Protein AF-0000000085106586 (afdb_homodimer)

Secondary structure (DSSP, 8-state):
-PEE--HHHHHHHHHHHHHHHHHHHHHTTPPPPEEEEEEES--HHHHHHHHHHHHHHHHHT-EEEEEEE-TT--HHHHHHHHHHHHH-TT--EEEEPSPPPTTS-HHHHHHHS-TTTBTT--SHHHHHHHHTT-S----HHHHHHHHHHHHTT---TT-EEEEE---TTTHHHHHHHHHS-TTSTT-----EEEEE-TTS-HHHHHHHHHT-SEEEE-S--TT-B-GGGS-TT-EEEE---EEEE-TTT--EEEE-SB-HHHHTTT-SEE--TTTSHHHHHHHHHHHHHHHHHHHHHHHHHH-/-PEE--HHHHHHHHHHHHHHHHHHHHHTTPPPPEEEEEEES--HHHHHHHHHHHHHHHHHT-EEEEEEE-TT--HHHHHHHHHHHHH-TT--EEEEPSPPPTTS-HHHHHHHS-TTTBTT--SHHHHHHHHTT-S----HHHHHHHHHHHHTT---TT-EEEEE---TTTHHHHHHHHHS-TTSTT-----EEEEE-TTS-HHHHHHHHHT-SEEEE-S--TT-B-GGGS-TT-EEEE---EEEE-TTT--EEEE-SB-HHHHTTT-SEE--TTTSHHHHHHHHHHHHHHHHHHHHHHHHHH-

Nearest PDB structures (foldseek):
  6jib-assembly1_A  TM=9.907E-01  e=9.291E-42  Homo sapiens
  9it6-assembly1_B  TM=9.932E-01  e=2.529E-41  Homo sapiens
  6jid-assembly1_A  TM=9.904E-01  e=4.930E-41  Homo sapiens
  6s4f-assembly1_B  TM=9.897E-01  e=2.475E-40  Homo sapiens
  6kg2-assembly1_B  TM=9.827E-01  e=1.981E-40  Homo sapiens

InterPro domains:
  IPR000672 Tetrahydrofolate dehydrogenase/cyclohydrolase [MF_01576] (2-297)
  IPR000672 Tetrahydrofolate dehydrogenase/cyclohydrolase [PR00085] (33-55)
  IPR000672 Tetrahydrofolate dehydrogenase/cyclohydrolase [PR00085] (74-101)
  IPR000672 Tetrahydrofolate dehydrogenase/cyclohydrolase [PR00085] (109-130)
  IPR000672 Tetrahydrofolate dehydrogenase/cyclohydrolase [PR00085] (154-174)
  IPR000672 Tetrahydrofolate dehydrogenase/cyclohydrolase [PR00085] (213-242)
  IPR000672 Tetrahydrofolate dehydrogenase/cyclohydrolase [PR00085] (253-269)
  IPR000672 Tetrahydrofolate dehydrogenase/cyclohydrolase [PR00085] (270-288)
  IPR020630 Tetrahydrofolate dehydrogenase/cyclohydrolase, catalytic domain [PF00763] (5-120)
  IPR020631 Tetrahydrofolate dehydrogenase/cyclohydrolase, NAD(P)-binding domain [PF02882] (139-296)
  IPR020631 Tetrahydrofolate dehydrogenase/cyclohydrolase, NAD(P)-binding domain [cd01080] (115-294)
  IPR020867 Tetrahydrofolate dehydrogenase/cyclohydrolase, conserved site [PS00766] (75-100)
  IPR020867 Tetrahydrofolate dehydrogenase/cyclohydrolase, conserved site [PS00767] (274-282)
  IPR036291 NAD(P)-binding domain superfamily [SSF51735] (122-294)
  IPR046346 Aminoacid dehydrogenase-like, N-terminal domain superfamily [SSF53223] (1-121)

Radius of gyration: 24.98 Å; Cα contacts (8 Å, |Δi|>4): 1344; chains: 2; bounding box: 57×81×58 Å

Solvent-accessible surface area (backbone atoms only — not comparable to full-atom values): 29530 Å² total; per-residue (Å²): 107,30,46,71,43,57,18,45,61,55,20,50,54,50,36,52,52,48,23,53,50,47,52,52,38,44,74,72,66,46,76,79,40,21,39,40,36,36,36,50,35,83,57,66,70,52,50,52,54,51,50,54,45,50,52,50,26,57,69,32,62,35,46,68,50,76,48,79,39,58,62,80,60,47,54,68,58,52,51,50,51,40,50,53,48,61,68,34,86,71,50,26,21,45,39,74,51,70,75,55,49,87,90,35,60,60,66,63,55,38,53,57,38,44,69,68,23,23,21,52,16,64,14,37,50,23,42,10,20,49,66,61,40,34,81,49,40,55,23,15,51,33,50,20,51,52,49,51,38,58,74,70,64,58,86,35,73,31,31,36,30,30,34,38,22,66,43,71,66,39,36,43,53,33,47,46,39,37,38,35,58,52,85,47,64,63,48,25,35,30,18,24,33,33,42,34,43,92,57,33,46,67,70,55,50,38,54,55,37,41,65,15,46,29,39,39,37,52,71,59,42,72,44,68,48,42,45,91,25,50,23,75,55,14,34,39,42,33,62,12,72,35,84,42,69,38,81,91,78,68,44,74,42,60,34,22,21,44,32,58,80,56,28,34,61,40,23,38,29,32,35,41,44,74,46,11,45,62,45,18,22,49,34,32,30,52,50,28,29,53,52,26,35,53,48,55,53,54,51,58,69,75,99,108,30,45,71,44,55,18,46,61,54,21,50,53,49,36,52,51,48,23,54,49,48,51,51,38,44,74,74,65,46,76,78,40,21,39,41,36,36,36,49,36,83,55,64,69,54,51,51,54,51,50,53,44,50,52,52,27,57,71,33,64,35,45,68,50,76,48,80,37,57,62,80,61,46,54,67,58,52,51,48,51,39,50,54,48,62,68,34,86,71,49,28,19,46,39,74,51,71,76,54,48,87,89,34,61,60,68,61,54,37,54,56,38,43,71,69,24,22,23,52,13,64,14,38,50,23,41,9,21,47,67,62,40,33,81,50,38,56,23,15,51,33,49,20,51,53,51,52,38,57,74,69,62,58,84,34,74,32,31,37,31,32,34,38,22,67,43,71,66,38,36,42,54,33,48,44,40,37,36,34,60,50,84,46,65,62,48,25,35,30,19,24,31,31,42,34,40,93,59,33,45,70,71,55,50,38,53,54,35,42,64,18,48,28,38,39,37,50,70,59,42,73,45,69,47,42,46,92,25,50,23,75,55,15,35,39,40,34,62,13,72,35,84,41,69,36,82,89,77,67,43,75,43,62,34,21,20,45,31,57,81,56,29,34,62,41,22,38,27,32,36,41,44,74,45,12,44,64,45,18,22,49,34,33,32,52,50,30,30,52,52,25,35,54,49,55,52,53,53,58,70,75,100

Structure (mmCIF, N/CA/C/O backbone):
data_AF-0000000085106586-model_v1
#
loop_
_entity.id
_entity.type
_entity.pdbx_description
1 polymer 'methenyltetrahydrofolate cyclohydrolase'
#
loop_
_atom_site.group_PDB
_atom_site.id
_atom_site.type_symbol
_atom_site.label_atom_id
_atom_site.label_alt_id
_atom_site.label_comp_id
_atom_site.label_asym_id
_atom_site.label_entity_id
_atom_site.label_seq_id
_atom_site.pdbx_PDB_ins_code
_atom_site.Cartn_x
_atom_site.Cartn_y
_atom_site.Cartn_z
_atom_site.occupancy
_atom_site.B_iso_or_equiv
_atom_site.auth_seq_id
_atom_site.auth_comp_id
_atom_site.auth_asym_id
_atom_site.auth_atom_id
_atom_site.pdbx_PDB_model_num
ATOM 1 N N . MET A 1 1 ? -26.188 -22.375 -10.766 1 93.19 1 MET A N 1
ATOM 2 C CA . MET A 1 1 ? -24.859 -22.875 -10.43 1 93.19 1 MET A CA 1
ATOM 3 C C . MET A 1 1 ? -23.766 -21.953 -10.977 1 93.19 1 MET A C 1
ATOM 5 O O . MET A 1 1 ? -23.891 -21.438 -12.086 1 93.19 1 MET A O 1
ATOM 9 N N . ALA A 1 2 ? -22.703 -21.812 -10.211 1 97.44 2 ALA A N 1
ATOM 10 C CA . ALA A 1 2 ? -21.672 -20.859 -10.586 1 97.44 2 ALA A CA 1
ATOM 11 C C . ALA A 1 2 ? -20.891 -21.328 -11.812 1 97.44 2 ALA A C 1
ATOM 13 O O . ALA A 1 2 ? -20.719 -22.547 -12.008 1 97.44 2 ALA A O 1
ATOM 14 N N . GLN A 1 3 ? -20.516 -20.469 -12.656 1 98.62 3 GLN A N 1
ATOM 15 C CA . GLN A 1 3 ? -19.5 -20.781 -13.656 1 98.62 3 GLN A CA 1
ATOM 16 C C . GLN A 1 3 ? -18.141 -20.969 -13.008 1 98.62 3 GLN A C 1
ATOM 18 O O . GLN A 1 3 ? -17.641 -20.078 -12.312 1 98.62 3 GLN A O 1
ATOM 23 N N . ILE A 1 4 ? -17.594 -22.109 -13.242 1 98.75 4 ILE A N 1
ATOM 24 C CA . ILE A 1 4 ? -16.281 -22.391 -12.688 1 98.75 4 ILE A CA 1
ATOM 25 C C . ILE A 1 4 ? -15.203 -21.672 -13.492 1 98.75 4 ILE A C 1
ATOM 27 O O . ILE A 1 4 ? -15.172 -21.766 -14.727 1 98.75 4 ILE A O 1
ATOM 31 N N . ILE A 1 5 ? -14.383 -20.906 -12.859 1 98.81 5 ILE A N 1
ATOM 32 C CA . ILE A 1 5 ? -13.258 -20.234 -13.5 1 98.81 5 ILE A CA 1
ATOM 33 C C . ILE A 1 5 ? -12.078 -21.203 -13.617 1 98.81 5 ILE A C 1
ATOM 35 O O . ILE A 1 5 ? -11.414 -21.5 -12.617 1 98.81 5 ILE A O 1
ATOM 39 N N . ASN A 1 6 ? -11.812 -21.641 -14.766 1 98.69 6 ASN A N 1
ATOM 40 C CA . ASN A 1 6 ? -10.766 -22.625 -15.031 1 98.69 6 ASN A CA 1
ATOM 41 C C . ASN A 1 6 ? -9.391 -21.953 -15.117 1 98.69 6 ASN A C 1
ATOM 43 O O . ASN A 1 6 ? -8.906 -21.672 -16.219 1 98.69 6 ASN A O 1
ATOM 47 N N . GLY A 1 7 ? -8.781 -21.75 -13.938 1 98.69 7 GLY A N 1
ATOM 48 C CA . GLY A 1 7 ? -7.5 -21.062 -13.891 1 98.69 7 GLY A CA 1
ATOM 49 C C . GLY A 1 7 ? -6.41 -21.797 -14.648 1 98.69 7 GLY A C 1
ATOM 50 O O . GLY A 1 7 ? -5.5 -21.172 -15.195 1 98.69 7 GLY A O 1
ATOM 51 N N . LYS A 1 8 ? -6.516 -23.078 -14.719 1 98.38 8 LYS A N 1
ATOM 52 C CA . LYS A 1 8 ? -5.531 -23.891 -15.445 1 98.38 8 LYS A CA 1
ATOM 53 C C . LYS A 1 8 ? -5.559 -23.562 -16.938 1 98.38 8 LYS A C 1
ATOM 55 O O . LYS A 1 8 ? -4.512 -23.344 -17.547 1 98.38 8 LYS A O 1
ATOM 60 N N . ALA A 1 9 ? -6.738 -23.562 -17.5 1 98.69 9 ALA A N 1
ATOM 61 C CA . ALA A 1 9 ? -6.887 -23.281 -18.922 1 98.69 9 ALA A CA 1
ATOM 62 C C . ALA A 1 9 ? -6.445 -21.859 -19.25 1 98.69 9 ALA A C 1
ATOM 64 O O . ALA A 1 9 ? -5.75 -21.625 -20.234 1 98.69 9 ALA A O 1
ATOM 65 N N . ILE A 1 10 ? -6.863 -20.906 -18.422 1 98.81 10 ILE A N 1
ATOM 66 C CA . ILE A 1 10 ? -6.516 -19.5 -18.656 1 98.81 10 ILE A CA 1
ATOM 67 C C . ILE A 1 10 ? -5.004 -19.328 -18.516 1 98.81 10 ILE A C 1
ATOM 69 O O . ILE A 1 10 ? -4.387 -18.625 -19.312 1 98.81 10 ILE A O 1
ATOM 73 N N . ALA A 1 11 ? -4.395 -19.938 -17.531 1 98.81 11 ALA A N 1
ATOM 74 C CA . ALA A 1 11 ? -2.947 -19.891 -17.359 1 98.81 11 ALA A CA 1
ATOM 75 C C . ALA A 1 11 ? -2.221 -20.422 -18.578 1 98.81 11 ALA A C 1
ATOM 77 O O . ALA A 1 11 ? -1.204 -19.859 -19 1 98.81 11 ALA A O 1
ATOM 78 N N . GLN A 1 12 ? -2.715 -21.5 -19.109 1 98.62 12 GLN A N 1
ATOM 79 C CA . GLN A 1 12 ? -2.123 -22.094 -20.312 1 98.62 12 GLN A CA 1
ATOM 80 C C . GLN A 1 12 ? -2.18 -21.109 -21.469 1 98.62 12 GLN A C 1
ATOM 82 O O . GLN A 1 12 ? -1.221 -20.984 -22.234 1 98.62 12 GLN A O 1
ATOM 87 N N . GLU A 1 13 ? -3.311 -20.453 -21.609 1 98.75 13 GLU A N 1
ATOM 88 C CA . GLU A 1 13 ? -3.436 -19.438 -22.641 1 98.75 13 GLU A CA 1
ATOM 89 C C . GLU A 1 13 ? -2.398 -18.328 -22.453 1 98.75 13 GLU A C 1
ATOM 91 O O . GLU A 1 13 ? -1.779 -17.875 -23.422 1 98.75 13 GLU A O 1
ATOM 96 N N . VAL A 1 14 ? -2.234 -17.922 -21.188 1 98.75 14 VAL A N 1
ATOM 97 C CA . VAL A 1 14 ? -1.268 -16.875 -20.891 1 98.75 14 VAL A CA 1
ATOM 98 C C . VAL A 1 14 ? 0.141 -17.344 -21.234 1 98.75 14 VAL A C 1
ATOM 100 O O . VAL A 1 14 ? 0.9 -16.625 -21.891 1 98.75 14 VAL A O 1
ATOM 103 N N . ARG A 1 15 ? 0.49 -18.547 -20.875 1 98.69 15 ARG A N 1
ATOM 104 C CA . ARG A 1 15 ? 1.83 -19.062 -21.141 1 98.69 15 ARG A CA 1
ATOM 105 C C . ARG A 1 15 ? 2.086 -19.188 -22.641 1 98.69 15 ARG A C 1
ATOM 107 O O . ARG A 1 15 ? 3.191 -18.922 -23.109 1 98.69 15 ARG A O 1
ATOM 114 N N . THR A 1 16 ? 1.081 -19.578 -23.359 1 98.75 16 THR A N 1
ATOM 115 C CA . THR A 1 16 ? 1.202 -19.672 -24.812 1 98.75 16 THR A CA 1
ATOM 116 C C . THR A 1 16 ? 1.477 -18.297 -25.422 1 98.75 16 THR A C 1
ATOM 118 O O . THR A 1 16 ? 2.35 -18.156 -26.281 1 98.75 16 THR A O 1
ATOM 121 N N . LYS A 1 17 ? 0.732 -17.359 -24.984 1 98.75 17 LYS A N 1
ATOM 122 C CA . LYS A 1 17 ? 0.939 -16 -25.453 1 98.75 17 LYS A CA 1
ATOM 123 C C . LYS A 1 17 ? 2.34 -15.5 -25.109 1 98.75 17 LYS A C 1
ATOM 125 O O . LYS A 1 17 ? 2.996 -14.859 -25.938 1 98.75 17 LYS A O 1
ATOM 130 N N . LEU A 1 18 ? 2.783 -15.727 -23.922 1 98.75 18 LEU A N 1
ATOM 131 C CA . LEU A 1 18 ? 4.105 -15.305 -23.469 1 98.75 18 LEU A CA 1
ATOM 132 C C . LEU A 1 18 ? 5.199 -15.984 -24.297 1 98.75 18 LEU A C 1
ATOM 134 O O . LEU A 1 18 ? 6.227 -15.367 -24.594 1 98.75 18 LEU A O 1
ATOM 138 N N . ALA A 1 19 ? 4.98 -17.266 -24.641 1 98.75 19 ALA A N 1
ATOM 139 C CA . ALA A 1 19 ? 5.941 -17.969 -25.484 1 98.75 19 ALA A CA 1
ATOM 140 C C . ALA A 1 19 ? 6.102 -17.281 -26.828 1 98.75 19 ALA A C 1
ATOM 142 O O . ALA A 1 19 ? 7.223 -17.125 -27.328 1 98.75 19 ALA A O 1
ATOM 143 N N . HIS A 1 20 ? 4.988 -16.875 -27.375 1 98.69 20 HIS A N 1
ATOM 144 C CA . HIS A 1 20 ? 5.02 -16.156 -28.641 1 98.69 20 HIS A CA 1
ATOM 145 C C . HIS A 1 20 ? 5.742 -14.82 -28.484 1 98.69 20 HIS A C 1
ATOM 147 O O . HIS A 1 20 ? 6.562 -14.453 -29.328 1 98.69 20 HIS A O 1
ATOM 153 N N . GLU A 1 21 ? 5.426 -14.133 -27.422 1 98.38 21 GLU A N 1
ATOM 154 C CA . GLU A 1 21 ? 6.078 -12.852 -27.156 1 98.38 21 GLU A CA 1
ATOM 155 C C . GLU A 1 21 ? 7.586 -13.016 -27 1 98.38 21 GLU A C 1
ATOM 157 O O . GLU A 1 21 ? 8.359 -12.188 -27.5 1 98.38 21 GLU A O 1
ATOM 162 N N . LEU A 1 22 ? 7.996 -14.039 -26.281 1 98.5 22 LEU A N 1
ATOM 163 C CA . LEU A 1 22 ? 9.422 -14.281 -26.078 1 98.5 22 LEU A CA 1
ATOM 164 C C . LEU A 1 22 ? 10.117 -14.555 -27.406 1 98.5 22 LEU A C 1
ATOM 166 O O . LEU A 1 22 ? 11.227 -14.07 -27.641 1 98.5 22 LEU A O 1
ATOM 170 N N . LYS A 1 23 ? 9.5 -15.281 -28.297 1 98.12 23 LYS A N 1
ATOM 171 C CA . LYS A 1 23 ? 10.07 -15.531 -29.609 1 98.12 23 LYS A CA 1
ATOM 172 C C . LYS A 1 23 ? 10.266 -14.234 -30.391 1 98.12 23 LYS A C 1
ATOM 174 O O . LYS A 1 23 ? 11.281 -14.047 -31.062 1 98.12 23 LYS A O 1
ATOM 179 N N . GLU A 1 24 ? 9.234 -13.414 -30.281 1 98.19 24 GLU A N 1
ATOM 180 C CA . GLU A 1 24 ? 9.328 -12.109 -30.938 1 98.19 24 GLU A CA 1
ATOM 181 C C . GLU A 1 24 ? 10.477 -11.289 -30.359 1 98.19 24 GLU A C 1
ATOM 183 O O . GLU A 1 24 ? 11.18 -10.594 -31.094 1 98.19 24 GLU A O 1
ATOM 188 N N . MET A 1 25 ? 10.633 -11.344 -29.078 1 97.5 25 MET A N 1
ATOM 189 C CA . MET A 1 25 ? 11.727 -10.641 -28.406 1 97.5 25 MET A CA 1
ATOM 190 C C . MET A 1 25 ? 13.078 -11.164 -28.891 1 97.5 25 MET A C 1
ATOM 192 O O . MET A 1 25 ? 13.977 -10.375 -29.188 1 97.5 25 MET A O 1
ATOM 196 N N . GLU A 1 26 ? 13.133 -12.453 -28.922 1 96.94 26 GLU A N 1
ATOM 197 C CA . GLU A 1 26 ? 14.375 -13.07 -29.391 1 96.94 26 GLU A CA 1
ATOM 198 C C . GLU A 1 26 ? 14.688 -12.641 -30.812 1 96.94 26 GLU A C 1
ATOM 200 O O . GLU A 1 26 ? 15.836 -12.328 -31.141 1 96.94 26 GLU A O 1
ATOM 205 N N . ALA A 1 27 ? 13.719 -12.602 -31.641 1 97.62 27 ALA A N 1
ATOM 206 C CA . ALA A 1 27 ? 13.891 -12.18 -33.031 1 97.62 27 ALA A CA 1
ATOM 207 C C . ALA A 1 27 ? 14.336 -10.719 -33.094 1 97.62 27 ALA A C 1
ATOM 209 O O . ALA A 1 27 ? 15.055 -10.336 -34.031 1 97.62 27 ALA A O 1
ATOM 210 N N . ALA A 1 28 ? 13.922 -9.945 -32.156 1 96.62 28 ALA A N 1
ATOM 211 C CA . ALA A 1 28 ? 14.258 -8.523 -32.125 1 96.62 28 ALA A CA 1
ATOM 212 C C . ALA A 1 28 ? 15.617 -8.297 -31.484 1 96.62 28 ALA A C 1
ATOM 214 O O . ALA A 1 28 ? 16.078 -7.152 -31.375 1 96.62 28 ALA A O 1
ATOM 215 N N . GLY A 1 29 ? 16.266 -9.391 -30.938 1 95.81 29 GLY A N 1
ATOM 216 C CA . GLY A 1 29 ? 17.625 -9.273 -30.453 1 95.81 29 GLY A CA 1
ATOM 217 C C . GLY A 1 29 ? 17.734 -9.289 -28.938 1 95.81 29 GLY A C 1
ATOM 218 O O . GLY A 1 29 ? 18.812 -9.109 -28.391 1 95.81 29 GLY A O 1
ATOM 219 N N . TYR A 1 30 ? 16.641 -9.461 -28.234 1 96.44 30 TYR A N 1
ATOM 220 C CA . TYR A 1 30 ? 16.672 -9.562 -26.781 1 96.44 30 TYR A CA 1
ATOM 221 C C . TYR A 1 30 ? 17.328 -10.867 -26.344 1 96.44 30 TYR A C 1
ATOM 223 O O . TYR A 1 30 ? 17.109 -11.914 -26.953 1 96.44 30 TYR A O 1
ATOM 231 N N . PRO A 1 31 ? 18.141 -10.805 -25.328 1 96.12 31 PRO A N 1
ATOM 232 C CA . PRO A 1 31 ? 18.688 -12.047 -24.781 1 96.12 31 PRO A CA 1
ATOM 233 C C . PRO A 1 31 ? 17.609 -12.938 -24.156 1 96.12 31 PRO A C 1
ATOM 235 O O . PRO A 1 31 ? 16.578 -12.438 -23.703 1 96.12 31 PRO A O 1
ATOM 238 N N . LYS A 1 32 ? 17.844 -14.219 -24.156 1 96.88 32 LYS A N 1
ATOM 239 C CA . LYS A 1 32 ? 16.938 -15.164 -23.516 1 96.88 32 LYS A CA 1
ATOM 240 C C . LYS A 1 32 ? 16.844 -14.914 -22.016 1 96.88 32 LYS A C 1
ATOM 242 O O . LYS A 1 32 ? 17.875 -14.836 -21.328 1 96.88 32 LYS A O 1
ATOM 247 N N . PRO A 1 33 ? 15.672 -14.703 -21.516 1 98.62 33 PRO A N 1
ATOM 248 C CA . PRO A 1 33 ? 15.555 -14.492 -20.062 1 98.62 33 PRO A CA 1
ATOM 249 C C . PRO A 1 33 ? 15.922 -15.727 -19.25 1 98.62 33 PRO A C 1
ATOM 251 O O . PRO A 1 33 ? 15.805 -16.844 -19.734 1 98.62 33 PRO A O 1
ATOM 254 N N . HIS A 1 34 ? 16.359 -15.5 -18.031 1 98.81 34 HIS A N 1
ATOM 255 C CA . HIS A 1 34 ? 16.75 -16.578 -17.125 1 98.81 34 HIS A CA 1
ATOM 256 C C . HIS A 1 34 ? 16.172 -16.359 -15.727 1 98.81 34 HIS A C 1
ATOM 258 O O . HIS A 1 34 ? 16.344 -15.281 -15.148 1 98.81 34 HIS A O 1
ATOM 264 N N . LEU A 1 35 ? 15.484 -17.344 -15.211 1 98.88 35 LEU A N 1
ATOM 265 C CA . LEU A 1 35 ? 14.914 -17.297 -13.867 1 98.88 35 LEU A CA 1
ATOM 266 C C . LEU A 1 35 ? 15.664 -18.234 -12.922 1 98.88 35 LEU A C 1
ATOM 268 O O . LEU A 1 35 ? 15.797 -19.422 -13.195 1 98.88 35 LEU A O 1
ATOM 272 N N . THR A 1 36 ? 16.188 -17.688 -11.82 1 98.88 36 THR A N 1
ATOM 273 C CA . THR A 1 36 ? 16.781 -18.5 -10.773 1 98.88 36 THR A CA 1
ATOM 274 C C . THR A 1 36 ? 15.867 -18.562 -9.555 1 98.88 36 THR A C 1
ATOM 276 O O . THR A 1 36 ? 15.547 -17.547 -8.953 1 98.88 36 THR A O 1
ATOM 279 N N . ALA A 1 37 ? 15.461 -19.75 -9.219 1 98.5 37 ALA A N 1
ATOM 280 C CA . ALA A 1 37 ? 14.719 -19.984 -7.988 1 98.5 37 ALA A CA 1
ATOM 281 C C . ALA A 1 37 ? 15.633 -20.5 -6.883 1 98.5 37 ALA A C 1
ATOM 283 O O . ALA A 1 37 ? 16.484 -21.359 -7.121 1 98.5 37 ALA A O 1
ATOM 284 N N . VAL A 1 38 ? 15.5 -19.938 -5.734 1 98.5 38 VAL A N 1
ATOM 285 C CA . VAL A 1 38 ? 16.281 -20.359 -4.57 1 98.5 38 VAL A CA 1
ATOM 286 C C . VAL A 1 38 ? 15.344 -20.969 -3.525 1 98.5 38 VAL A C 1
ATOM 288 O O . VAL A 1 38 ? 14.336 -20.375 -3.154 1 98.5 38 VAL A O 1
ATOM 291 N N . ILE A 1 39 ? 15.664 -22.125 -3.074 1 97.75 39 ILE A N 1
ATOM 292 C CA . ILE A 1 39 ? 14.922 -22.797 -2.018 1 97.75 39 ILE A CA 1
ATOM 293 C C . ILE A 1 39 ? 15.836 -23.078 -0.83 1 97.75 39 ILE A C 1
ATOM 295 O O . ILE A 1 39 ? 16.969 -23.531 -1.006 1 97.75 39 ILE A O 1
ATOM 299 N N . VAL A 1 40 ? 15.375 -22.688 0.307 1 97.81 40 VAL A N 1
ATOM 300 C CA . VAL A 1 40 ? 16.125 -22.969 1.53 1 97.81 40 VAL A CA 1
ATOM 301 C C . VAL A 1 40 ? 15.367 -24.016 2.359 1 97.81 40 VAL A C 1
ATOM 303 O O . VAL A 1 40 ? 14.25 -23.75 2.814 1 97.81 40 VAL A O 1
ATOM 306 N N . GLY A 1 41 ? 16 -25.109 2.584 1 94.25 41 GLY A N 1
ATOM 307 C CA . GLY A 1 41 ? 15.375 -26.203 3.314 1 94.25 41 GLY A CA 1
ATOM 308 C C . GLY A 1 41 ? 14.719 -27.234 2.41 1 94.25 41 GLY A C 1
ATOM 309 O O . GLY A 1 41 ? 14.875 -27.172 1.188 1 94.25 41 GLY A O 1
ATOM 310 N N . GLU A 1 42 ? 14.016 -28.219 3.004 1 87.81 42 GLU A N 1
ATOM 311 C CA . GLU A 1 42 ? 13.5 -29.344 2.229 1 87.81 42 GLU A CA 1
ATOM 312 C C . GLU A 1 42 ? 11.984 -29.469 2.393 1 87.81 42 GLU A C 1
ATOM 314 O O . GLU A 1 42 ? 11.453 -30.594 2.387 1 87.81 42 GLU A O 1
ATOM 319 N N . ASP A 1 43 ? 11.328 -28.359 2.428 1 87.19 43 ASP A N 1
ATOM 320 C CA . ASP A 1 43 ? 9.875 -28.422 2.516 1 87.19 43 ASP A CA 1
ATOM 321 C C . ASP A 1 43 ? 9.266 -28.969 1.222 1 87.19 43 ASP A C 1
ATOM 323 O O . ASP A 1 43 ? 9.438 -28.375 0.155 1 87.19 43 ASP A O 1
ATOM 327 N N . PRO A 1 44 ? 8.555 -30.109 1.288 1 85.81 44 PRO A N 1
ATOM 328 C CA . PRO A 1 44 ? 8.023 -30.75 0.079 1 85.81 44 PRO A CA 1
ATOM 329 C C . PRO A 1 44 ? 7.09 -29.844 -0.709 1 85.81 44 PRO A C 1
ATOM 331 O O . PRO A 1 44 ? 7.078 -29.875 -1.942 1 85.81 44 PRO A O 1
ATOM 334 N N . ALA A 1 45 ? 6.242 -29.109 -0.042 1 83.31 45 ALA A N 1
ATOM 335 C CA . ALA A 1 45 ? 5.336 -28.188 -0.728 1 83.31 45 ALA A CA 1
ATOM 336 C C . ALA A 1 45 ? 6.113 -27.156 -1.532 1 83.31 45 ALA A C 1
ATOM 338 O O . ALA A 1 45 ? 5.777 -26.875 -2.686 1 83.31 45 ALA A O 1
ATOM 339 N N . SER A 1 46 ? 7.133 -26.578 -0.974 1 88.38 46 SER A N 1
ATOM 340 C CA . SER A 1 46 ? 7.984 -25.609 -1.652 1 88.38 46 SER A CA 1
ATOM 341 C C . SER A 1 46 ? 8.648 -26.219 -2.883 1 88.38 46 SER A C 1
ATOM 343 O O 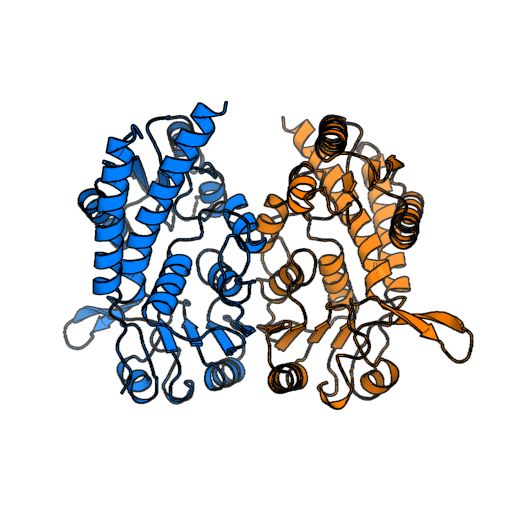. SER A 1 46 ? 8.703 -25.594 -3.941 1 88.38 46 SER A O 1
ATOM 345 N N . GLU A 1 47 ? 9.109 -27.438 -2.719 1 91 47 GLU A N 1
ATOM 346 C CA . GLU A 1 47 ? 9.758 -28.141 -3.828 1 91 47 GLU A CA 1
ATOM 347 C C . GLU A 1 47 ? 8.797 -28.328 -4.996 1 91 47 GLU A C 1
ATOM 349 O O . GLU A 1 47 ? 9.172 -28.109 -6.152 1 91 47 GLU A O 1
ATOM 354 N N . LYS A 1 48 ? 7.664 -28.703 -4.715 1 88.94 48 LYS A N 1
ATOM 355 C CA . LYS A 1 48 ? 6.664 -28.922 -5.754 1 88.94 48 LYS A CA 1
ATOM 356 C C . LYS A 1 48 ? 6.324 -27.609 -6.461 1 88.94 48 LYS A C 1
ATOM 358 O O . LYS A 1 48 ? 6.203 -27.578 -7.688 1 88.94 48 LYS A O 1
ATOM 363 N N . TYR A 1 49 ? 6.133 -26.594 -5.641 1 89.5 49 TYR A N 1
ATOM 364 C CA . TYR A 1 49 ? 5.789 -25.297 -6.203 1 89.5 49 TYR A CA 1
ATOM 365 C C . TYR A 1 49 ? 6.895 -24.797 -7.129 1 89.5 49 TYR A C 1
ATOM 367 O O . TYR A 1 49 ? 6.613 -24.281 -8.219 1 89.5 49 TYR A O 1
ATOM 375 N N . VAL A 1 50 ? 8.094 -24.938 -6.719 1 93.88 50 VAL A N 1
ATOM 376 C CA . VAL A 1 50 ? 9.227 -24.484 -7.523 1 93.88 50 VAL A CA 1
ATOM 377 C C . VAL A 1 50 ? 9.336 -25.328 -8.789 1 93.88 50 VAL A C 1
ATOM 379 O O . VAL A 1 50 ? 9.609 -24.812 -9.867 1 93.88 50 VAL A O 1
ATOM 382 N N . ALA A 1 51 ? 9.109 -26.609 -8.633 1 94.12 51 ALA A N 1
ATOM 383 C CA . ALA A 1 51 ? 9.156 -27.484 -9.797 1 94.12 51 ALA A CA 1
ATOM 384 C C . ALA A 1 51 ? 8.141 -27.062 -10.852 1 94.12 51 ALA A C 1
ATOM 386 O O . ALA A 1 51 ? 8.438 -27.062 -12.047 1 94.12 51 ALA A O 1
ATOM 387 N N . ASN A 1 52 ? 6.984 -26.719 -10.438 1 94.06 52 ASN A N 1
ATOM 388 C CA . ASN A 1 52 ? 5.953 -26.234 -11.344 1 94.06 52 ASN A CA 1
ATOM 389 C C . ASN A 1 52 ? 6.398 -24.969 -12.07 1 94.06 52 ASN A C 1
ATOM 391 O O . ASN A 1 52 ? 6.105 -24.781 -13.25 1 94.06 52 ASN A O 1
ATOM 395 N N . LYS A 1 53 ? 7.051 -24.094 -11.344 1 97.06 53 LYS A N 1
ATOM 396 C CA . LYS A 1 53 ? 7.57 -22.859 -11.945 1 97.06 53 LYS A CA 1
ATOM 397 C C . LYS A 1 53 ? 8.602 -23.172 -13.023 1 97.06 53 LYS A C 1
ATOM 399 O O . LYS A 1 53 ? 8.617 -22.531 -14.078 1 97.06 53 LYS A O 1
ATOM 404 N N . MET A 1 54 ? 9.445 -24.234 -12.805 1 97.44 54 MET A N 1
ATOM 405 C CA . MET A 1 54 ? 10.453 -24.609 -13.781 1 97.44 54 MET A CA 1
ATOM 406 C C . MET A 1 54 ? 9.812 -25.188 -15.039 1 97.44 54 MET A C 1
ATOM 408 O O . MET A 1 54 ? 10.273 -24.938 -16.156 1 97.44 54 MET A O 1
ATOM 412 N N . VAL A 1 55 ? 8.805 -25.922 -14.836 1 97.81 55 VAL A N 1
ATOM 413 C CA . VAL A 1 55 ? 8.07 -26.484 -15.969 1 97.81 55 VAL A CA 1
ATOM 414 C C . VAL A 1 55 ? 7.492 -25.359 -16.812 1 97.81 55 VAL A C 1
ATOM 416 O O . VAL A 1 55 ? 7.594 -25.375 -18.047 1 97.81 55 VAL A O 1
ATOM 419 N N . ALA A 1 56 ? 6.895 -24.391 -16.172 1 98.31 56 ALA A N 1
ATOM 420 C CA . ALA A 1 56 ? 6.328 -23.234 -16.859 1 98.31 56 ALA A CA 1
ATOM 421 C C . ALA A 1 56 ? 7.406 -22.484 -17.641 1 98.31 56 ALA A C 1
ATOM 423 O O . ALA A 1 56 ? 7.172 -22.016 -18.75 1 98.31 56 ALA A O 1
ATOM 424 N N . CYS A 1 57 ? 8.578 -22.328 -17.047 1 98.56 57 CYS A N 1
ATOM 425 C CA . CYS A 1 57 ? 9.703 -21.703 -17.734 1 98.56 57 CYS A CA 1
ATOM 426 C C . CYS A 1 57 ? 10 -22.406 -19.047 1 98.56 57 CYS A C 1
ATOM 428 O O . CYS A 1 57 ? 10.117 -21.75 -20.094 1 98.56 57 CYS A O 1
ATOM 430 N N . ARG A 1 58 ? 10.078 -23.703 -18.984 1 98.25 58 ARG A N 1
ATOM 431 C CA . ARG A 1 58 ? 10.375 -24.5 -20.172 1 98.25 58 ARG A CA 1
ATOM 432 C C . ARG A 1 58 ? 9.305 -24.312 -21.234 1 98.25 58 ARG A C 1
ATOM 434 O O . ARG A 1 58 ? 9.625 -24.156 -22.422 1 98.25 58 ARG A O 1
ATOM 441 N N . GLU A 1 59 ? 8.117 -24.281 -20.812 1 98.19 59 GLU A N 1
ATOM 442 C CA . GLU A 1 59 ? 7.004 -24.125 -21.75 1 98.19 59 GLU A CA 1
ATOM 443 C C . GLU A 1 59 ? 7.07 -22.766 -22.453 1 98.19 59 GLU A C 1
ATOM 445 O O . GLU A 1 59 ? 6.789 -22.672 -23.656 1 98.19 59 GLU A O 1
ATOM 450 N N . VAL A 1 60 ? 7.398 -21.719 -21.766 1 98.62 60 VAL A N 1
ATOM 451 C CA . VAL A 1 60 ? 7.418 -20.359 -22.297 1 98.62 60 VAL A CA 1
ATOM 452 C C . VAL A 1 60 ? 8.703 -20.125 -23.094 1 98.62 60 VAL A C 1
ATOM 454 O O . VAL A 1 60 ? 8.727 -19.359 -24.047 1 98.62 60 VAL A O 1
ATOM 457 N N . GLY A 1 61 ? 9.766 -20.828 -22.688 1 98.56 61 GLY A N 1
ATOM 458 C CA . GLY A 1 61 ? 11.062 -20.672 -23.312 1 98.56 61 GLY A CA 1
ATOM 459 C C . GLY A 1 61 ? 12.039 -19.875 -22.469 1 98.56 61 GLY A C 1
ATOM 460 O O . GLY A 1 61 ? 13.055 -19.391 -22.969 1 98.56 61 GLY A O 1
ATOM 461 N N . ILE A 1 62 ? 11.766 -19.734 -21.203 1 98.69 62 ILE A N 1
ATOM 462 C CA . ILE A 1 62 ? 12.641 -19.062 -20.25 1 98.69 62 ILE A CA 1
ATOM 463 C C . ILE A 1 62 ? 13.656 -20.062 -19.688 1 98.69 62 ILE A C 1
ATOM 465 O O . ILE A 1 62 ? 13.281 -21.156 -19.25 1 98.69 62 ILE A O 1
ATOM 469 N N . SER A 1 63 ? 14.914 -19.781 -19.797 1 98.62 63 SER A N 1
ATOM 470 C CA . SER A 1 63 ? 15.883 -20.625 -19.109 1 98.62 63 SER A CA 1
ATOM 471 C C . SER A 1 63 ? 15.742 -20.5 -17.594 1 98.62 63 SER A C 1
ATOM 473 O O . SER A 1 63 ? 15.375 -19.438 -17.094 1 98.62 63 SER A O 1
ATOM 475 N N . SER A 1 64 ? 16 -21.609 -16.891 1 98.56 64 SER A N 1
ATOM 476 C CA . SER A 1 64 ? 15.789 -21.531 -15.445 1 98.56 64 SER A CA 1
ATOM 477 C C . SER A 1 64 ? 16.688 -22.516 -14.703 1 98.56 64 SER A C 1
ATOM 479 O O . SER A 1 64 ? 17.234 -23.438 -15.297 1 98.56 64 SER A O 1
ATOM 481 N N . GLU A 1 65 ? 16.906 -22.266 -13.477 1 98.19 65 GLU A N 1
ATOM 482 C CA . GLU A 1 65 ? 17.609 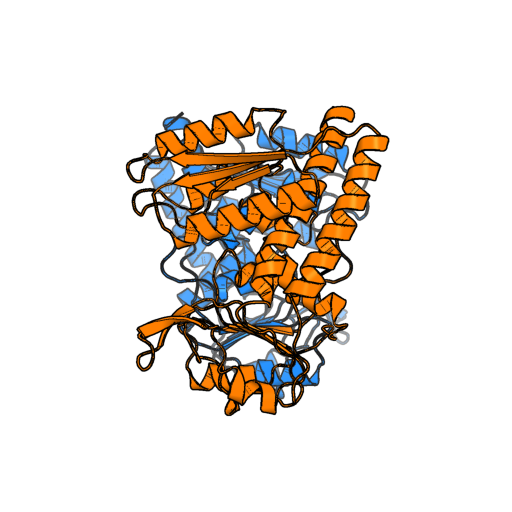-23.156 -12.562 1 98.19 65 GLU A CA 1
ATOM 483 C C . GLU A 1 65 ? 17.062 -23.047 -11.141 1 98.19 65 GLU A C 1
ATOM 485 O O . GLU A 1 65 ? 16.438 -22.047 -10.789 1 98.19 65 GLU A O 1
ATOM 490 N N . THR A 1 66 ? 17.234 -24.078 -10.375 1 97.94 66 THR A N 1
ATOM 491 C CA . THR A 1 66 ? 16.891 -24.094 -8.961 1 97.94 66 THR A CA 1
ATOM 492 C C . THR A 1 66 ? 18.141 -24.281 -8.102 1 97.94 66 THR A C 1
ATOM 494 O O . THR A 1 66 ? 18.906 -25.234 -8.297 1 97.94 66 THR A O 1
ATOM 497 N N . LYS A 1 67 ? 18.344 -23.344 -7.273 1 98 67 LYS A N 1
ATOM 498 C CA . LYS A 1 67 ? 19.391 -23.469 -6.266 1 98 67 LYS A CA 1
ATOM 499 C C . LYS A 1 67 ? 18.812 -23.953 -4.934 1 98 67 LYS A C 1
ATOM 501 O O . LYS A 1 67 ? 17.969 -23.266 -4.336 1 98 67 LYS A O 1
ATOM 506 N N . ARG A 1 68 ? 19.281 -25.062 -4.508 1 97.25 68 ARG A N 1
ATOM 507 C CA . ARG A 1 68 ? 18.812 -25.656 -3.266 1 97.25 68 ARG A CA 1
ATOM 508 C C . ARG A 1 68 ? 19.844 -25.5 -2.152 1 97.25 68 ARG A C 1
ATOM 510 O O . ARG A 1 68 ? 21 -25.922 -2.297 1 97.25 68 ARG A O 1
ATOM 517 N N . LEU A 1 69 ? 19.406 -24.906 -1.129 1 98.19 69 LEU A N 1
ATOM 518 C CA . LEU A 1 69 ? 20.25 -24.688 0.042 1 98.19 69 LEU A CA 1
ATOM 519 C C . LEU A 1 69 ? 19.703 -25.453 1.247 1 98.19 69 LEU A C 1
ATOM 521 O O . LEU A 1 69 ? 18.484 -25.625 1.387 1 98.19 69 LEU A O 1
ATOM 525 N N . PRO A 1 70 ? 20.562 -25.938 2.104 1 97.62 70 PRO A N 1
ATOM 526 C CA . PRO A 1 70 ? 20.094 -26.656 3.295 1 97.62 70 PRO A CA 1
ATOM 527 C C . PRO A 1 70 ? 19.375 -25.75 4.281 1 97.62 70 PRO A C 1
ATOM 529 O O . PRO A 1 70 ? 19.578 -24.531 4.266 1 97.62 70 PRO A O 1
ATOM 532 N N . ALA A 1 71 ? 18.578 -26.328 5.141 1 97.19 71 ALA A N 1
ATOM 533 C CA . ALA A 1 71 ? 17.797 -25.609 6.141 1 97.19 71 ALA A CA 1
ATOM 534 C C . ALA A 1 71 ? 18.703 -24.844 7.098 1 97.19 71 ALA A C 1
ATOM 536 O O . ALA A 1 71 ? 18.266 -23.891 7.742 1 97.19 71 ALA A O 1
ATOM 537 N N . SER A 1 72 ? 19.984 -25.266 7.191 1 97.88 72 SER A N 1
ATOM 538 C CA . SER A 1 72 ? 20.953 -24.656 8.109 1 97.88 72 SER A CA 1
ATOM 539 C C . SER A 1 72 ? 21.547 -23.391 7.52 1 97.88 72 SER A C 1
ATOM 541 O O . SER A 1 72 ? 22.312 -22.688 8.195 1 97.88 72 SER A O 1
ATOM 543 N N . THR A 1 73 ? 21.203 -23.109 6.312 1 98.5 73 THR A N 1
ATOM 544 C CA . THR A 1 73 ? 21.703 -21.906 5.672 1 98.5 73 THR A CA 1
ATOM 545 C C . THR A 1 73 ? 21.422 -20.672 6.523 1 98.5 73 THR A C 1
ATOM 547 O O . THR A 1 73 ? 20.297 -20.5 7.023 1 98.5 73 THR A O 1
ATOM 550 N N . THR A 1 74 ? 22.469 -19.859 6.73 1 98.56 74 THR A N 1
ATOM 551 C CA . THR A 1 74 ? 22.281 -18.641 7.516 1 98.56 74 THR A CA 1
ATOM 552 C C . THR A 1 74 ? 21.719 -17.516 6.652 1 98.56 74 THR A C 1
ATOM 554 O O . THR A 1 74 ? 21.781 -17.594 5.422 1 98.56 74 THR A O 1
ATOM 557 N N . GLN A 1 75 ? 21.156 -16.547 7.285 1 98.69 75 GLN A N 1
ATOM 558 C CA . GLN A 1 75 ? 20.672 -15.367 6.566 1 98.69 75 GLN A CA 1
ATOM 559 C C . GLN A 1 75 ? 21.797 -14.742 5.742 1 98.69 75 GLN A C 1
ATOM 561 O O . GLN A 1 75 ? 21.594 -14.336 4.598 1 98.69 75 GLN A O 1
ATOM 566 N N . GLU A 1 76 ? 23 -14.648 6.336 1 98.75 76 GLU A N 1
ATOM 567 C CA . GLU A 1 76 ? 24.141 -14.047 5.664 1 98.75 76 GLU A CA 1
ATOM 568 C C . GLU A 1 76 ? 24.516 -14.82 4.402 1 98.75 76 GLU A C 1
ATOM 570 O O . GLU A 1 76 ? 24.812 -14.219 3.367 1 98.75 76 GLU A O 1
ATOM 575 N N . GLU A 1 77 ? 24.516 -16.141 4.504 1 98.75 77 GLU A N 1
ATOM 576 C CA . GLU A 1 77 ? 24.812 -16.984 3.35 1 98.75 77 GLU A CA 1
ATOM 577 C C . GLU A 1 77 ? 23.797 -16.781 2.234 1 98.75 77 GLU A C 1
ATOM 579 O O . GLU A 1 77 ? 24.156 -16.672 1.062 1 98.75 77 GLU A O 1
ATOM 584 N N . LEU A 1 78 ? 22.547 -16.734 2.605 1 98.81 78 LEU A N 1
ATOM 585 C CA . LEU A 1 78 ? 21.484 -16.516 1.628 1 98.81 78 LEU A CA 1
ATOM 586 C C . LEU A 1 78 ? 21.594 -15.141 0.996 1 98.81 78 LEU A C 1
ATOM 588 O O . LEU A 1 78 ? 21.453 -14.992 -0.22 1 98.81 78 LEU A O 1
ATOM 592 N N . LEU A 1 79 ? 21.891 -14.109 1.812 1 98.88 79 LEU A N 1
ATOM 593 C CA . LEU A 1 79 ? 22.062 -12.75 1.311 1 98.88 79 LEU A CA 1
ATOM 594 C C . LEU A 1 79 ? 23.219 -12.672 0.328 1 98.88 79 LEU A C 1
ATOM 596 O O . LEU A 1 79 ? 23.141 -11.953 -0.673 1 98.88 79 LEU A O 1
ATOM 600 N N . GLN A 1 80 ? 24.266 -13.414 0.615 1 98.81 80 GLN A N 1
ATOM 601 C CA . GLN A 1 80 ? 25.406 -13.438 -0.289 1 98.81 80 GLN A CA 1
ATOM 602 C C . GLN A 1 80 ? 25.047 -14.055 -1.633 1 98.81 80 GLN A C 1
ATOM 604 O O . GLN A 1 80 ? 25.422 -13.539 -2.686 1 98.81 80 GLN A O 1
ATOM 609 N N . LEU A 1 81 ? 24.359 -15.133 -1.561 1 98.88 81 LEU A N 1
ATOM 610 C CA . LEU A 1 81 ? 23.906 -15.758 -2.797 1 98.88 81 LEU A CA 1
ATOM 611 C C . LEU A 1 81 ? 23.047 -14.805 -3.611 1 98.88 81 LEU A C 1
ATOM 613 O O . LEU A 1 81 ? 23.219 -14.672 -4.824 1 98.88 81 LEU A O 1
ATOM 617 N N . ILE A 1 82 ? 22.094 -14.102 -2.979 1 98.88 82 ILE A N 1
ATOM 618 C CA . ILE A 1 82 ? 21.219 -13.156 -3.648 1 98.88 82 ILE A CA 1
ATOM 619 C C . ILE A 1 82 ? 22.031 -12.016 -4.258 1 98.88 82 ILE A C 1
ATOM 621 O O . ILE A 1 82 ? 21.781 -11.602 -5.387 1 98.88 82 ILE A O 1
ATOM 625 N N . ALA A 1 83 ? 23 -11.57 -3.492 1 98.88 83 ALA A N 1
ATOM 626 C CA . ALA A 1 83 ? 23.875 -10.523 -3.994 1 98.88 83 ALA A CA 1
ATOM 627 C C . ALA A 1 83 ? 24.594 -10.961 -5.27 1 98.88 83 ALA A C 1
ATOM 629 O O . ALA A 1 83 ? 24.719 -10.188 -6.219 1 98.88 83 ALA A O 1
ATOM 630 N N . ASP A 1 84 ? 25.078 -12.242 -5.254 1 98.81 84 ASP A N 1
ATOM 631 C CA . ASP A 1 84 ? 25.734 -12.797 -6.43 1 98.81 84 ASP A CA 1
ATOM 632 C C . ASP A 1 84 ? 24.781 -12.867 -7.617 1 98.81 84 ASP A C 1
ATOM 634 O O . ASP A 1 84 ? 25.156 -12.516 -8.742 1 98.81 84 ASP A O 1
ATOM 638 N N . LEU A 1 85 ? 23.609 -13.234 -7.375 1 98.88 85 LEU A N 1
ATOM 639 C CA . LEU A 1 85 ? 22.609 -13.336 -8.43 1 98.88 85 LEU A CA 1
ATOM 640 C C . LEU A 1 85 ? 22.219 -11.953 -8.945 1 98.88 85 LEU A C 1
ATOM 642 O O . LEU A 1 85 ? 22.016 -11.766 -10.148 1 98.88 85 LEU A O 1
ATOM 646 N N . ASN A 1 86 ? 22.094 -11 -8.094 1 98.81 86 ASN A N 1
ATOM 647 C CA . ASN A 1 86 ? 21.797 -9.625 -8.469 1 98.81 86 ASN A CA 1
ATOM 648 C C . ASN A 1 86 ? 22.828 -9.07 -9.453 1 98.81 86 ASN A C 1
ATOM 650 O O . ASN A 1 86 ? 22.469 -8.336 -10.375 1 98.81 86 ASN A O 1
ATOM 654 N N . LYS A 1 87 ? 24.016 -9.43 -9.273 1 98.38 87 LYS A N 1
ATOM 655 C CA . LYS A 1 87 ? 25.125 -8.867 -10.047 1 98.38 87 LYS A CA 1
ATOM 656 C C . LYS A 1 87 ? 25.297 -9.602 -11.367 1 98.38 87 LYS A C 1
ATOM 658 O O . LYS A 1 87 ? 25.984 -9.117 -12.266 1 98.38 87 LYS A O 1
ATOM 663 N N . ASP A 1 88 ? 24.797 -10.82 -11.461 1 98.19 88 ASP A N 1
ATOM 664 C CA . ASP A 1 88 ? 24.953 -11.656 -12.648 1 98.19 88 ASP A CA 1
ATOM 665 C C . ASP A 1 88 ? 24.078 -11.141 -13.797 1 98.19 88 ASP A C 1
ATOM 667 O O . ASP A 1 88 ? 22.859 -11.234 -13.734 1 98.19 88 ASP A O 1
ATOM 671 N N . PRO A 1 89 ? 24.641 -10.602 -14.852 1 96.38 89 PRO A N 1
ATOM 672 C CA . PRO A 1 89 ? 23.859 -10.039 -15.953 1 96.38 89 PRO A CA 1
ATOM 673 C C . PRO A 1 89 ? 23.047 -11.102 -16.719 1 96.38 89 PRO A C 1
ATOM 675 O O . PRO A 1 89 ? 22.156 -10.766 -17.5 1 96.38 89 PRO A O 1
ATOM 678 N N . GLN A 1 90 ? 23.391 -12.367 -16.453 1 97.06 90 GLN A N 1
ATOM 679 C CA . GLN A 1 90 ? 22.672 -13.438 -17.125 1 97.06 90 GLN A CA 1
ATOM 680 C C . GLN A 1 90 ? 21.375 -13.789 -16.406 1 97.06 90 GLN A C 1
ATOM 682 O O . GLN A 1 90 ? 20.531 -14.508 -16.938 1 97.06 90 GLN A O 1
ATOM 687 N N . VAL A 1 91 ? 21.281 -13.312 -15.203 1 98.69 91 VAL A N 1
ATOM 688 C CA . VAL A 1 91 ? 20.078 -13.594 -14.414 1 98.69 91 VAL A CA 1
ATOM 689 C C . VAL A 1 91 ? 19.062 -12.484 -14.617 1 98.69 91 VAL A C 1
ATOM 691 O O . VAL A 1 91 ? 19.344 -11.305 -14.367 1 98.69 91 VAL A O 1
ATOM 694 N N . THR A 1 92 ? 17.859 -12.875 -15.07 1 98.69 92 THR A N 1
ATOM 695 C CA . THR A 1 92 ? 16.781 -11.93 -15.32 1 98.69 92 THR A CA 1
ATOM 696 C C . THR A 1 92 ? 15.898 -11.781 -14.094 1 98.69 92 THR A C 1
ATOM 698 O O . THR A 1 92 ? 15.531 -10.664 -13.719 1 98.69 92 THR A O 1
ATOM 701 N N . GLY A 1 93 ? 15.492 -12.828 -13.586 1 98.81 93 GLY A N 1
ATOM 702 C CA . GLY A 1 93 ? 14.609 -12.859 -12.43 1 98.81 93 GLY A CA 1
ATOM 703 C C . GLY A 1 93 ? 15.125 -13.742 -11.312 1 98.81 93 GLY A C 1
ATOM 704 O O . GLY A 1 93 ? 15.766 -14.773 -11.57 1 98.81 93 GLY A O 1
ATOM 705 N N . ILE A 1 94 ? 14.867 -13.367 -10.094 1 98.88 94 ILE A N 1
ATOM 706 C CA . ILE A 1 94 ? 15.211 -14.125 -8.898 1 98.88 94 ILE A CA 1
ATOM 707 C C . ILE A 1 94 ? 13.953 -14.383 -8.07 1 98.88 94 ILE A C 1
ATOM 709 O O . ILE A 1 94 ? 13.164 -13.461 -7.836 1 98.88 94 ILE A O 1
ATOM 713 N N . LEU A 1 95 ? 13.758 -15.578 -7.711 1 97.81 95 LEU A N 1
ATOM 714 C CA . LEU A 1 95 ? 12.672 -15.977 -6.824 1 97.81 95 LEU A CA 1
ATOM 715 C C . LEU A 1 95 ? 13.203 -16.734 -5.617 1 97.81 95 LEU A C 1
ATOM 717 O O . LEU A 1 95 ? 13.859 -17.766 -5.766 1 97.81 95 LEU A O 1
ATOM 721 N N . VAL A 1 96 ? 13.047 -16.203 -4.457 1 98.25 96 VAL A N 1
ATOM 722 C CA . VAL A 1 96 ? 13.305 -16.953 -3.232 1 98.25 96 VAL A CA 1
ATOM 723 C C . VAL A 1 96 ? 12 -17.547 -2.705 1 98.25 96 VAL A C 1
ATOM 725 O O . VAL A 1 96 ? 11.094 -16.812 -2.311 1 98.25 96 VAL A O 1
ATOM 728 N N . GLN A 1 97 ? 11.984 -18.828 -2.732 1 97.25 97 GLN A N 1
ATOM 729 C CA . GLN A 1 97 ? 10.758 -19.5 -2.334 1 97.25 97 GLN A CA 1
ATOM 730 C C . GLN A 1 97 ? 10.484 -19.312 -0.843 1 97.25 97 GLN A C 1
ATOM 732 O O . GLN A 1 97 ? 11.367 -19.547 -0.013 1 97.25 97 GLN A O 1
ATOM 737 N N . LEU A 1 98 ? 9.32 -18.906 -0.552 1 95.5 98 LEU A N 1
ATOM 738 C CA . LEU A 1 98 ? 8.891 -18.75 0.833 1 95.5 98 LEU A CA 1
ATOM 739 C C . LEU A 1 98 ? 8.055 -19.938 1.284 1 95.5 98 LEU A C 1
ATOM 741 O O . LEU A 1 98 ? 7.395 -20.594 0.467 1 95.5 98 LEU A O 1
ATOM 745 N N . PRO A 1 99 ? 7.996 -20.266 2.607 1 94.44 99 PRO A N 1
ATOM 746 C CA . PRO A 1 99 ? 8.727 -19.547 3.658 1 94.44 99 PRO A CA 1
ATOM 747 C C . PRO A 1 99 ? 10.195 -19.938 3.734 1 94.44 99 PRO A C 1
ATOM 749 O O . PRO A 1 99 ? 10.562 -21.047 3.328 1 94.44 99 PRO A O 1
ATOM 752 N N . VAL A 1 100 ? 11.008 -19.062 4.168 1 97.12 100 VAL A N 1
ATOM 753 C CA . VAL A 1 100 ? 12.375 -19.375 4.574 1 97.12 100 VAL A CA 1
ATOM 754 C C . VAL A 1 100 ? 12.383 -19.891 6.012 1 97.12 100 VAL A C 1
ATOM 756 O O . VAL A 1 100 ? 11.406 -19.719 6.742 1 97.12 100 VAL A O 1
ATOM 759 N N . PRO A 1 101 ? 13.453 -20.547 6.344 1 96.88 101 PRO A N 1
ATOM 760 C CA . PRO A 1 101 ? 13.539 -21.016 7.73 1 96.88 101 PRO A CA 1
ATOM 761 C C . PRO A 1 101 ? 13.352 -19.891 8.742 1 96.88 101 PRO A C 1
ATOM 763 O O . PRO A 1 101 ? 13.625 -18.719 8.438 1 96.88 101 PRO A O 1
ATOM 766 N N . GLU A 1 102 ? 12.961 -20.203 9.992 1 96.31 102 GLU A N 1
ATOM 767 C CA . GLU A 1 102 ? 12.531 -19.266 11.031 1 96.31 102 GLU A CA 1
ATOM 768 C C . GLU A 1 102 ? 13.641 -18.281 11.391 1 96.31 102 GLU A C 1
ATOM 770 O O . GLU A 1 102 ? 13.375 -17.141 11.766 1 96.31 102 GLU A O 1
ATOM 775 N N . HIS A 1 103 ? 14.891 -18.797 11.32 1 97.81 103 HIS A N 1
ATOM 776 C CA . HIS A 1 103 ? 16 -17.969 11.758 1 97.81 103 HIS A CA 1
ATOM 777 C C . HIS A 1 103 ? 16.375 -16.938 10.695 1 97.81 103 HIS A C 1
ATOM 779 O O . HIS A 1 103 ? 17.25 -16.094 10.914 1 97.81 103 HIS A O 1
ATOM 785 N N . ILE A 1 104 ? 15.711 -16.984 9.508 1 98.12 104 ILE A N 1
ATOM 786 C CA . ILE A 1 104 ? 15.938 -16.031 8.414 1 98.12 104 ILE A CA 1
ATOM 787 C C . ILE A 1 104 ? 14.742 -15.086 8.297 1 98.12 104 ILE A C 1
ATOM 789 O O . ILE A 1 104 ? 13.594 -15.531 8.281 1 98.12 104 ILE A O 1
ATOM 793 N N . ASN A 1 105 ? 15.031 -13.805 8.258 1 97.62 105 ASN A N 1
ATOM 794 C CA . ASN A 1 105 ? 13.969 -12.812 8.148 1 97.62 105 ASN A CA 1
ATOM 795 C C . ASN A 1 105 ? 13.461 -12.695 6.711 1 97.62 105 ASN A C 1
ATOM 797 O O . ASN A 1 105 ? 14.195 -12.258 5.82 1 97.62 105 ASN A O 1
ATOM 801 N N . GLU A 1 106 ? 12.273 -13.023 6.48 1 97 106 GLU A N 1
ATOM 802 C CA . GLU A 1 106 ? 11.656 -13.062 5.156 1 97 106 GLU A CA 1
ATOM 803 C C . GLU A 1 106 ? 11.734 -11.703 4.469 1 97 106 GLU A C 1
ATOM 805 O O . GLU A 1 106 ? 12.109 -11.617 3.295 1 97 106 GLU A O 1
ATOM 810 N N . ARG A 1 107 ? 11.414 -10.633 5.191 1 97.44 107 ARG A N 1
ATOM 811 C CA . ARG A 1 107 ? 11.375 -9.297 4.609 1 97.44 107 ARG A CA 1
ATOM 812 C C . ARG A 1 107 ? 12.766 -8.852 4.172 1 97.44 107 ARG A C 1
ATOM 814 O O . ARG A 1 107 ? 12.922 -8.234 3.115 1 97.44 107 ARG A O 1
ATOM 821 N N . THR A 1 108 ? 13.742 -9.164 5.02 1 98.12 108 THR A N 1
ATOM 822 C CA . THR A 1 108 ? 15.125 -8.867 4.664 1 98.12 108 THR A CA 1
ATOM 823 C C . THR A 1 108 ? 15.508 -9.531 3.348 1 98.12 108 THR A C 1
ATOM 825 O O . THR A 1 108 ? 16.109 -8.906 2.475 1 98.12 108 THR A O 1
ATOM 828 N N . ILE A 1 109 ? 15.109 -10.781 3.191 1 98.69 109 ILE A N 1
ATOM 829 C CA . ILE A 1 109 ? 15.453 -11.562 2.008 1 98.69 109 ILE A CA 1
ATOM 830 C C . ILE A 1 109 ? 14.734 -10.992 0.787 1 98.69 109 ILE A C 1
ATOM 832 O O . ILE A 1 109 ? 15.352 -10.773 -0.259 1 98.69 109 ILE A O 1
ATOM 836 N N . CYS A 1 110 ? 13.43 -10.703 0.893 1 98.56 110 CYS A N 1
ATOM 837 C CA . CYS A 1 110 ? 12.656 -10.156 -0.214 1 98.56 110 CYS A CA 1
ATOM 838 C C . CYS A 1 110 ? 13.242 -8.828 -0.681 1 98.56 110 CYS A C 1
ATOM 840 O O . CYS A 1 110 ? 13.312 -8.562 -1.883 1 98.56 110 CYS A O 1
ATOM 842 N N . ASN A 1 111 ? 13.703 -8.031 0.256 1 98.62 111 ASN A N 1
ATOM 843 C CA . ASN A 1 111 ? 14.211 -6.707 -0.069 1 98.62 111 ASN A CA 1
ATOM 844 C C . ASN A 1 111 ? 15.641 -6.77 -0.601 1 98.62 111 ASN A C 1
ATOM 846 O O . ASN A 1 111 ? 16.141 -5.797 -1.165 1 98.62 111 ASN A O 1
ATOM 850 N N . ALA A 1 112 ? 16.328 -7.93 -0.385 1 98.75 112 ALA A N 1
ATOM 851 C CA . ALA A 1 112 ? 17.688 -8.109 -0.895 1 98.75 112 ALA A CA 1
ATOM 852 C C . ALA A 1 112 ? 17.672 -8.391 -2.395 1 98.75 112 ALA A C 1
ATOM 854 O O . ALA A 1 112 ? 18.688 -8.227 -3.07 1 98.75 112 ALA A O 1
ATOM 855 N N . VAL A 1 113 ? 16.547 -8.883 -2.895 1 98.88 113 VAL A N 1
ATOM 856 C CA . VAL A 1 113 ? 16.438 -9.125 -4.328 1 98.88 113 VAL A CA 1
ATOM 857 C C . VAL A 1 113 ? 16.328 -7.797 -5.07 1 98.88 113 VAL A C 1
ATOM 859 O O . VAL A 1 113 ? 15.484 -6.957 -4.727 1 98.88 113 VAL A O 1
ATOM 862 N N . ASP A 1 114 ? 17.156 -7.625 -6.055 1 98.75 114 ASP A N 1
ATOM 863 C CA . ASP A 1 114 ? 17.141 -6.41 -6.863 1 98.75 114 ASP A CA 1
ATOM 864 C C . ASP A 1 114 ? 15.734 -6.137 -7.398 1 98.75 114 ASP A C 1
ATOM 866 O O . ASP A 1 114 ? 15.062 -7.047 -7.891 1 98.75 114 ASP A O 1
ATOM 870 N N . VAL A 1 115 ? 15.289 -4.91 -7.34 1 98.5 115 VAL A N 1
ATOM 871 C CA . VAL A 1 115 ? 13.938 -4.492 -7.691 1 98.5 115 VAL A CA 1
ATOM 872 C C . VAL A 1 115 ? 13.617 -4.93 -9.117 1 98.5 115 VAL A C 1
ATOM 874 O O . VAL A 1 115 ? 12.492 -5.352 -9.406 1 98.5 115 VAL A O 1
ATOM 877 N N . ASP A 1 116 ? 14.547 -4.855 -9.984 1 98.12 116 ASP A N 1
ATOM 878 C CA . ASP A 1 116 ? 14.336 -5.164 -11.398 1 98.12 116 ASP A CA 1
ATOM 879 C C . ASP A 1 116 ? 14.352 -6.672 -11.633 1 98.12 116 ASP A C 1
ATOM 881 O O . ASP A 1 116 ? 13.93 -7.145 -12.695 1 98.12 116 ASP A O 1
ATOM 885 N N . LYS A 1 117 ? 14.867 -7.453 -10.672 1 98.81 117 LYS A N 1
ATOM 886 C CA . LYS A 1 117 ? 14.938 -8.906 -10.812 1 98.81 117 LYS A CA 1
ATOM 887 C C . LYS A 1 117 ? 13.914 -9.594 -9.906 1 98.81 117 LYS A C 1
ATOM 889 O O . LYS A 1 117 ? 13.805 -10.82 -9.906 1 98.81 117 LYS A O 1
ATOM 894 N N . ASP A 1 118 ? 13.227 -8.805 -9.109 1 98.88 118 ASP A N 1
ATOM 895 C CA . ASP A 1 118 ? 12.172 -9.289 -8.227 1 98.88 118 ASP A CA 1
ATOM 896 C C . ASP A 1 118 ? 10.914 -9.641 -9.016 1 98.88 118 ASP A C 1
ATOM 898 O O . ASP A 1 118 ? 9.953 -8.867 -9.031 1 98.88 118 ASP A O 1
ATOM 902 N N . VAL A 1 119 ? 10.836 -10.797 -9.484 1 98.75 119 VAL A N 1
ATOM 903 C CA . VAL A 1 119 ? 9.758 -11.156 -10.398 1 98.75 119 VAL A CA 1
ATOM 904 C C . VAL A 1 119 ? 8.57 -11.703 -9.609 1 98.75 119 VAL A C 1
ATOM 906 O O . VAL A 1 119 ? 7.484 -11.898 -10.164 1 98.75 119 VAL A O 1
ATOM 909 N N . ASP A 1 120 ? 8.734 -11.883 -8.297 1 97.69 120 ASP A N 1
ATOM 910 C CA . ASP A 1 120 ? 7.605 -12.195 -7.43 1 97.69 120 ASP A CA 1
ATOM 911 C C . ASP A 1 120 ? 6.898 -10.93 -6.969 1 97.69 120 ASP A C 1
ATOM 913 O O . ASP A 1 120 ? 5.766 -10.984 -6.484 1 97.69 120 ASP A O 1
ATOM 917 N N . GLY A 1 121 ? 7.578 -9.82 -7.016 1 98.5 121 GLY A N 1
ATOM 918 C CA . GLY A 1 121 ? 7.004 -8.523 -6.715 1 98.5 121 GLY A CA 1
ATOM 919 C C . GLY A 1 121 ? 6.945 -8.219 -5.23 1 98.5 121 GLY A C 1
ATOM 920 O O . GLY A 1 121 ? 6.051 -7.508 -4.77 1 98.5 121 GLY A O 1
ATOM 921 N N . PHE A 1 122 ? 7.926 -8.789 -4.434 1 98.56 122 PHE A N 1
ATOM 922 C CA . PHE A 1 122 ? 7.805 -8.703 -2.982 1 98.56 122 PHE A CA 1
ATOM 923 C C . PHE A 1 122 ? 8.719 -7.621 -2.424 1 98.56 122 PHE A C 1
ATOM 925 O O . PHE A 1 122 ? 8.586 -7.23 -1.261 1 98.56 122 PHE A O 1
ATOM 932 N N . ASN A 1 123 ? 9.633 -7.102 -3.312 1 98.69 123 ASN A N 1
ATOM 933 C CA . ASN A 1 123 ? 10.523 -6.023 -2.889 1 98.69 123 ASN A CA 1
ATOM 934 C C . ASN A 1 123 ? 9.742 -4.781 -2.467 1 98.69 123 ASN A C 1
ATOM 936 O O . ASN A 1 123 ? 8.75 -4.422 -3.105 1 98.69 123 ASN A O 1
ATOM 940 N N . GLU A 1 124 ? 10.25 -4.105 -1.455 1 98.69 124 GLU A N 1
ATOM 941 C CA . GLU A 1 124 ? 9.562 -2.939 -0.907 1 98.69 124 GLU A CA 1
ATOM 942 C C . GLU A 1 124 ? 9.336 -1.88 -1.98 1 98.69 124 GLU A C 1
ATOM 944 O O . GLU A 1 124 ? 8.328 -1.168 -1.953 1 98.69 124 GLU A O 1
ATOM 949 N N . VAL A 1 125 ? 10.18 -1.77 -2.939 1 98.75 125 VAL A N 1
ATOM 950 C CA . VAL A 1 125 ? 10.047 -0.78 -4.004 1 98.75 125 VAL A CA 1
ATOM 951 C C . VAL A 1 125 ? 8.898 -1.177 -4.934 1 98.75 125 VAL A C 1
ATOM 953 O O . VAL A 1 125 ? 8.07 -0.343 -5.293 1 98.75 125 VAL A O 1
ATOM 956 N N . ASN A 1 126 ? 8.828 -2.455 -5.309 1 98.81 126 ASN A N 1
ATOM 957 C CA . ASN A 1 126 ? 7.746 -2.902 -6.176 1 98.81 126 ASN A CA 1
ATOM 958 C C . ASN A 1 126 ? 6.391 -2.789 -5.48 1 98.81 126 ASN A C 1
ATOM 960 O O . ASN A 1 126 ? 5.395 -2.441 -6.113 1 98.81 126 ASN A O 1
ATOM 964 N N . ILE A 1 127 ? 6.391 -3.092 -4.195 1 98.81 127 ILE A N 1
ATOM 965 C CA . ILE A 1 127 ? 5.156 -2.918 -3.434 1 98.81 127 ILE A CA 1
ATOM 966 C C . ILE A 1 127 ? 4.773 -1.439 -3.406 1 98.81 127 ILE A C 1
ATOM 968 O O . ILE A 1 127 ? 3.613 -1.09 -3.631 1 98.81 127 ILE A O 1
ATOM 972 N N . GLY A 1 128 ? 5.75 -0.583 -3.131 1 98.75 128 GLY A N 1
ATOM 973 C CA . GLY A 1 128 ? 5.5 0.848 -3.16 1 98.75 128 GLY A CA 1
ATOM 974 C C . GLY A 1 128 ? 5.008 1.34 -4.508 1 98.75 128 GLY A C 1
ATOM 975 O O . GLY A 1 128 ? 4.047 2.104 -4.582 1 98.75 128 GLY A O 1
ATOM 976 N N . ARG A 1 129 ? 5.641 0.884 -5.539 1 98.62 129 ARG A N 1
ATOM 977 C CA . ARG A 1 129 ? 5.254 1.274 -6.891 1 98.62 129 ARG A CA 1
ATOM 978 C C . ARG A 1 129 ? 3.854 0.775 -7.227 1 98.62 129 ARG A C 1
ATOM 980 O O . ARG A 1 129 ? 3.07 1.487 -7.859 1 98.62 129 ARG A O 1
ATOM 987 N N . THR A 1 130 ? 3.549 -0.442 -6.828 1 98.56 130 THR A N 1
ATOM 988 C CA . THR A 1 130 ? 2.195 -0.961 -7 1 98.56 130 THR A CA 1
ATOM 989 C C . THR A 1 130 ? 1.185 -0.087 -6.262 1 98.56 130 THR A C 1
ATOM 991 O O . THR A 1 130 ? 0.155 0.289 -6.824 1 98.56 130 THR A O 1
ATOM 994 N N . ALA A 1 131 ? 1.5 0.313 -5.074 1 98.19 131 ALA A N 1
ATOM 995 C CA . ALA A 1 131 ? 0.63 1.151 -4.254 1 98.19 131 ALA A CA 1
ATOM 996 C C . ALA A 1 131 ? 0.424 2.521 -4.898 1 98.19 131 ALA A C 1
ATOM 998 O O . ALA A 1 131 ? -0.668 3.09 -4.824 1 98.19 131 ALA A O 1
ATOM 999 N N . LEU A 1 132 ? 1.43 2.998 -5.57 1 98.19 132 LEU A N 1
ATOM 1000 C CA . LEU A 1 132 ? 1.412 4.352 -6.121 1 98.19 132 LEU A CA 1
ATOM 1001 C C . LEU A 1 132 ? 0.938 4.344 -7.57 1 98.19 132 LEU A C 1
ATOM 1003 O O . LEU A 1 132 ? 0.997 5.367 -8.25 1 98.19 132 LEU A O 1
ATOM 1007 N N . ASP A 1 133 ? 0.553 3.178 -8.039 1 97.25 133 ASP A N 1
ATOM 1008 C CA . ASP A 1 133 ? 0.032 3.014 -9.391 1 97.25 133 ASP A CA 1
ATOM 1009 C C . ASP A 1 133 ? 1.105 3.314 -10.438 1 97.25 133 ASP A C 1
ATOM 1011 O O . ASP A 1 133 ? 0.832 3.969 -11.445 1 97.25 133 ASP A O 1
ATOM 1015 N N . MET A 1 134 ? 2.301 2.963 -10.141 1 97.75 134 MET A N 1
ATOM 1016 C CA . MET A 1 134 ? 3.436 3.107 -11.047 1 97.75 134 MET A CA 1
ATOM 1017 C C . MET A 1 134 ? 3.764 1.781 -11.727 1 97.75 134 MET A C 1
ATOM 1019 O O . MET A 1 134 ? 3.219 0.739 -11.359 1 97.75 134 MET A O 1
ATOM 1023 N N . GLU A 1 135 ? 4.602 1.86 -12.789 1 97.25 135 GLU A N 1
ATOM 1024 C CA . GLU A 1 135 ? 5.121 0.628 -13.375 1 97.25 135 GLU A CA 1
ATOM 1025 C C . GLU A 1 135 ? 5.895 -0.188 -12.344 1 97.25 135 GLU A C 1
ATOM 1027 O O . GLU A 1 135 ? 6.777 0.337 -11.664 1 97.25 135 GLU A O 1
ATOM 1032 N N . ALA A 1 136 ? 5.492 -1.463 -12.18 1 97.94 136 ALA A N 1
ATOM 1033 C CA . ALA A 1 136 ? 6.086 -2.336 -11.172 1 97.94 136 ALA A CA 1
ATOM 1034 C C . ALA A 1 136 ? 5.949 -3.805 -11.562 1 97.94 136 ALA A C 1
ATOM 1036 O O . ALA A 1 136 ? 5.137 -4.148 -12.43 1 97.94 136 ALA A O 1
ATOM 1037 N N . ASN A 1 137 ? 6.875 -4.621 -11.086 1 98.5 137 ASN A N 1
ATOM 1038 C CA . ASN A 1 137 ? 6.535 -6.039 -11.008 1 98.5 137 ASN A CA 1
ATOM 1039 C C . ASN A 1 137 ? 5.527 -6.312 -9.891 1 98.5 137 ASN A C 1
ATOM 1041 O O . ASN A 1 137 ? 5.902 -6.41 -8.719 1 98.5 137 ASN A O 1
ATOM 1045 N N . ILE A 1 138 ? 4.266 -6.445 -10.297 1 98.69 138 ILE A N 1
ATOM 1046 C CA . ILE A 1 138 ? 3.176 -6.664 -9.352 1 98.69 138 ILE A CA 1
ATOM 1047 C C . ILE A 1 138 ? 3.248 -8.086 -8.797 1 98.69 138 ILE A C 1
ATOM 1049 O O . ILE A 1 138 ? 3.564 -9.031 -9.531 1 98.69 138 ILE A O 1
ATOM 1053 N N . PRO A 1 139 ? 2.986 -8.281 -7.504 1 98.81 139 PRO A N 1
ATOM 1054 C CA . PRO A 1 139 ? 3.004 -9.648 -6.965 1 98.81 139 PRO A CA 1
ATOM 1055 C C . PRO A 1 139 ? 2.195 -10.625 -7.809 1 98.81 139 PRO A C 1
ATOM 1057 O O . PRO A 1 139 ? 1.083 -10.305 -8.234 1 98.81 139 PRO A O 1
ATOM 1060 N N . ALA A 1 140 ? 2.732 -11.781 -7.988 1 98.5 140 ALA A N 1
ATOM 1061 C CA . ALA A 1 140 ? 2.26 -12.711 -9.008 1 98.5 140 ALA A CA 1
ATOM 1062 C C . ALA A 1 140 ? 0.838 -13.18 -8.711 1 98.5 140 ALA A C 1
ATOM 1064 O O . ALA A 1 140 ? 0.007 -13.273 -9.617 1 98.5 140 ALA A O 1
ATOM 1065 N N . THR A 1 141 ? 0.54 -13.453 -7.438 1 98.44 141 THR A N 1
ATOM 1066 C CA . THR A 1 141 ? -0.771 -14 -7.098 1 98.44 141 THR A CA 1
ATOM 1067 C C . THR A 1 141 ? -1.861 -12.953 -7.312 1 98.44 141 THR A C 1
ATOM 1069 O O . THR A 1 141 ? -2.822 -13.195 -8.047 1 98.44 141 THR A O 1
ATOM 1072 N N . PRO A 1 142 ? -1.747 -11.734 -6.789 1 98.81 142 PRO A N 1
ATOM 1073 C CA . PRO A 1 142 ? -2.746 -10.703 -7.094 1 98.81 142 PRO A CA 1
ATOM 1074 C C . PRO A 1 142 ? -2.857 -10.422 -8.594 1 98.81 142 PRO A C 1
ATOM 1076 O O . PRO A 1 142 ? -3.957 -10.188 -9.094 1 98.81 142 PRO A O 1
ATOM 1079 N N . LEU A 1 143 ? -1.74 -10.398 -9.25 1 98.81 143 LEU A N 1
ATOM 1080 C CA . LEU A 1 143 ? -1.763 -10.18 -10.688 1 98.81 143 LEU A CA 1
ATOM 1081 C C . LEU A 1 143 ? -2.545 -11.289 -11.391 1 98.81 143 LEU A C 1
ATOM 1083 O O . LEU A 1 143 ? -3.271 -11.023 -12.352 1 98.81 143 LEU A O 1
ATOM 1087 N N . GLY A 1 144 ? -2.365 -12.516 -10.914 1 98.88 144 GLY A N 1
ATOM 1088 C CA . GLY A 1 144 ? -3.137 -13.633 -11.438 1 98.88 144 GLY A CA 1
ATOM 1089 C C . GLY A 1 144 ? -4.633 -13.469 -11.234 1 98.88 144 GLY A C 1
ATOM 1090 O O . GLY A 1 144 ? -5.418 -13.742 -12.148 1 98.88 144 GLY A O 1
ATOM 1091 N N . VAL A 1 145 ? -5.035 -13.039 -10.086 1 98.94 145 VAL A N 1
ATOM 1092 C CA . VAL A 1 145 ? -6.445 -12.797 -9.789 1 98.94 145 VAL A CA 1
ATOM 1093 C C . VAL A 1 145 ? -6.988 -11.719 -10.719 1 98.94 145 VAL A C 1
ATOM 1095 O O . VAL A 1 145 ? -8.086 -11.852 -11.273 1 98.94 145 VAL A O 1
ATOM 1098 N N . LYS A 1 146 ? -6.238 -10.648 -10.875 1 98.81 146 LYS A N 1
ATOM 1099 C CA . LYS A 1 146 ? -6.641 -9.578 -11.789 1 98.81 146 LYS A CA 1
ATOM 1100 C C . LYS A 1 146 ? -6.879 -10.125 -13.195 1 98.81 146 LYS A C 1
ATOM 1102 O O . LYS A 1 146 ? -7.875 -9.781 -13.836 1 98.81 146 LYS A O 1
ATOM 1107 N N . ARG A 1 147 ? -5.949 -10.961 -13.656 1 98.69 147 ARG A N 1
ATOM 1108 C CA . ARG A 1 147 ? -6.062 -11.531 -14.992 1 98.69 147 ARG A CA 1
ATOM 1109 C C . ARG A 1 147 ? -7.301 -12.406 -15.117 1 98.69 147 ARG A C 1
ATOM 1111 O O . ARG A 1 147 ? -7.957 -12.422 -16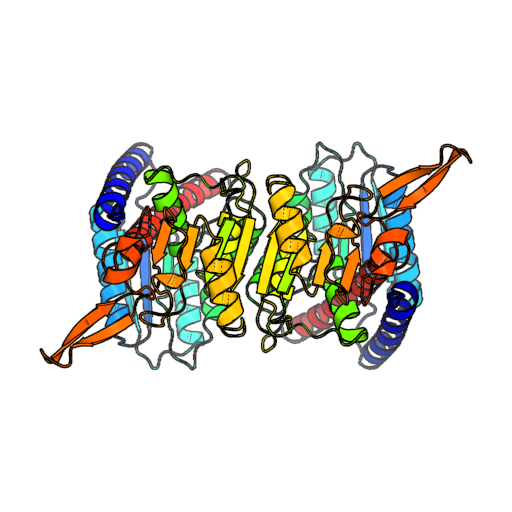.156 1 98.69 147 ARG A O 1
ATOM 1118 N N . LEU A 1 148 ? -7.609 -13.195 -14.055 1 98.88 148 LEU A N 1
ATOM 1119 C CA . LEU A 1 148 ? -8.812 -14.016 -14.062 1 98.88 148 LEU A CA 1
ATOM 1120 C C . LEU A 1 148 ? -10.062 -13.148 -14.211 1 98.88 148 LEU A C 1
ATOM 1122 O O . LEU A 1 148 ? -10.938 -13.445 -15.023 1 98.88 148 LEU A O 1
ATOM 1126 N N . LEU A 1 149 ? -10.141 -12.086 -13.43 1 98.88 149 LEU A N 1
ATOM 1127 C CA . LEU A 1 149 ? -11.297 -11.203 -13.469 1 98.88 149 LEU A CA 1
ATOM 1128 C C . LEU A 1 149 ? -11.453 -10.562 -14.852 1 98.88 149 LEU A C 1
ATOM 1130 O O . LEU A 1 149 ? -12.562 -10.484 -15.383 1 98.88 149 LEU A O 1
ATOM 1134 N N . GLU A 1 150 ? -10.328 -10.148 -15.414 1 98.56 150 GLU A N 1
ATOM 1135 C CA . GLU A 1 150 ? -10.336 -9.547 -16.75 1 98.56 150 GLU A CA 1
ATOM 1136 C C . GLU A 1 150 ? -10.797 -10.547 -17.797 1 98.56 150 GLU A C 1
ATOM 1138 O O . GLU A 1 150 ? -11.633 -10.227 -18.656 1 98.56 150 GLU A O 1
ATOM 1143 N N . HIS A 1 151 ? -10.211 -11.742 -17.75 1 98.62 151 HIS A N 1
ATOM 1144 C CA . HIS A 1 151 ? -10.531 -12.781 -18.719 1 98.62 151 HIS A CA 1
ATOM 1145 C C . HIS A 1 151 ? -12.016 -13.141 -18.672 1 98.62 151 HIS A C 1
ATOM 1147 O O . HIS A 1 151 ? -12.633 -13.352 -19.719 1 98.62 151 HIS A O 1
ATOM 1153 N N . MET A 1 152 ? -12.586 -13.203 -17.5 1 98.62 152 MET A N 1
ATOM 1154 C CA . MET A 1 152 ? -13.977 -13.586 -17.328 1 98.62 152 MET A CA 1
ATOM 1155 C C . MET A 1 152 ? -14.906 -12.391 -17.516 1 98.62 152 MET A C 1
ATOM 1157 O O . MET A 1 152 ? -16.125 -12.531 -17.422 1 98.62 152 MET A O 1
ATOM 1161 N N . LYS A 1 153 ? -14.336 -11.195 -17.703 1 98.44 153 LYS A N 1
ATOM 1162 C CA . LYS A 1 153 ? -15.07 -9.953 -17.922 1 98.44 153 LYS A CA 1
ATOM 1163 C C . LYS A 1 153 ? -15.961 -9.633 -16.734 1 98.44 153 LYS A C 1
ATOM 1165 O O . LYS A 1 153 ? -17.125 -9.25 -16.906 1 98.44 153 LYS A O 1
ATOM 1170 N N . ILE A 1 154 ? -15.453 -9.898 -15.555 1 98.75 154 ILE A N 1
ATOM 1171 C CA . ILE A 1 154 ? -16.156 -9.523 -14.336 1 98.75 154 ILE A CA 1
ATOM 1172 C C . ILE A 1 154 ? -16.125 -8.008 -14.164 1 98.75 154 ILE A C 1
ATOM 1174 O O . ILE A 1 154 ? -15.055 -7.398 -14.172 1 98.75 154 ILE A O 1
ATOM 1178 N N . GLU A 1 155 ? -17.234 -7.383 -14.031 1 98.25 155 GLU A N 1
ATOM 1179 C CA . GLU A 1 155 ? -17.312 -5.941 -13.828 1 98.25 155 GLU A CA 1
ATOM 1180 C C . GLU A 1 155 ? -16.797 -5.551 -12.438 1 98.25 155 GLU A C 1
ATOM 1182 O O . GLU A 1 155 ? -17.234 -6.105 -11.43 1 98.25 155 GLU A O 1
ATOM 1187 N N . THR A 1 156 ? -15.867 -4.543 -12.414 1 98.62 156 THR A N 1
ATOM 1188 C CA . THR A 1 156 ? -15.266 -4.18 -11.141 1 98.62 156 THR A CA 1
ATOM 1189 C C . THR A 1 156 ? -15.523 -2.709 -10.82 1 98.62 156 THR A C 1
ATOM 1191 O O . THR A 1 156 ? -15.484 -2.305 -9.656 1 98.62 156 THR A O 1
ATOM 1194 N N . LEU A 1 157 ? -15.758 -1.827 -11.805 1 98.38 157 LEU A N 1
ATOM 1195 C CA . LEU A 1 157 ? -15.898 -0.385 -11.633 1 98.38 157 LEU A CA 1
ATOM 1196 C C . LEU A 1 157 ? -17.031 -0.061 -10.672 1 98.38 157 LEU A C 1
ATOM 1198 O O . LEU A 1 157 ? -18.203 -0.323 -10.969 1 98.38 157 LEU A O 1
ATOM 1202 N N . GLY A 1 158 ? -16.672 0.417 -9.523 1 97.81 158 GLY A N 1
ATOM 1203 C CA . GLY A 1 158 ? -17.656 0.841 -8.531 1 97.81 158 GLY A CA 1
ATOM 1204 C C . GLY A 1 158 ? -18.266 -0.316 -7.77 1 97.81 158 GLY A C 1
ATOM 1205 O O . GLY A 1 158 ? -19.078 -0.109 -6.871 1 97.81 158 GLY A O 1
ATOM 1206 N N . ARG A 1 159 ? -17.891 -1.567 -8.086 1 98.62 159 ARG A N 1
ATOM 1207 C CA . ARG A 1 159 ? -18.469 -2.748 -7.441 1 98.62 159 ARG A CA 1
ATOM 1208 C C . ARG A 1 159 ? -17.875 -2.951 -6.051 1 98.62 159 ARG A C 1
ATOM 1210 O O . ARG A 1 159 ? -16.797 -2.436 -5.746 1 98.62 159 ARG A O 1
ATOM 1217 N N . ASN A 1 160 ? -18.609 -3.617 -5.242 1 98.69 160 ASN A N 1
ATOM 1218 C CA . ASN A 1 160 ? -18.172 -3.93 -3.889 1 98.69 160 ASN A CA 1
ATOM 1219 C C . ASN A 1 160 ? -17.312 -5.195 -3.857 1 98.69 160 ASN A C 1
ATOM 1221 O O . ASN A 1 160 ? -17.797 -6.285 -4.172 1 98.69 160 ASN A O 1
ATOM 1225 N N . ALA A 1 161 ? -16.094 -5.016 -3.514 1 98.94 161 ALA A N 1
ATOM 1226 C CA . ALA A 1 161 ? -15.195 -6.156 -3.379 1 98.94 161 ALA A CA 1
ATOM 1227 C C . ALA A 1 161 ? -14.734 -6.328 -1.934 1 98.94 161 ALA A C 1
ATOM 1229 O O . ALA A 1 161 ? -14.516 -5.344 -1.226 1 98.94 161 ALA A O 1
ATOM 1230 N N . VAL A 1 162 ? -14.617 -7.547 -1.499 1 98.94 162 VAL A N 1
ATOM 1231 C CA . VAL A 1 162 ? -14.117 -7.867 -0.165 1 98.94 162 VAL A CA 1
ATOM 1232 C C . VAL A 1 162 ? -12.891 -8.766 -0.276 1 98.94 162 VAL A C 1
ATOM 1234 O O . VAL A 1 162 ? -12.922 -9.797 -0.954 1 98.94 162 VAL A O 1
ATOM 1237 N N . VAL A 1 163 ? -11.812 -8.336 0.278 1 98.94 163 VAL A N 1
ATOM 1238 C CA . VAL A 1 163 ? -10.617 -9.156 0.444 1 98.94 163 VAL A CA 1
ATOM 1239 C C . VAL A 1 163 ? -10.562 -9.703 1.87 1 98.94 163 VAL A C 1
ATOM 1241 O O . VAL A 1 163 ? -10.586 -8.93 2.834 1 98.94 163 VAL A O 1
ATOM 1244 N N . VAL A 1 164 ? -10.562 -11 2.021 1 98.88 164 VAL A N 1
ATOM 1245 C CA . VAL A 1 164 ? -10.461 -11.641 3.33 1 98.88 164 VAL A CA 1
ATOM 1246 C C . VAL A 1 164 ? -9.031 -12.125 3.557 1 98.88 164 VAL A C 1
ATOM 1248 O O . VAL A 1 164 ? -8.586 -13.086 2.922 1 98.88 164 VAL A O 1
ATOM 1251 N N . GLY A 1 165 ? -8.367 -11.516 4.453 1 98.38 165 GLY A N 1
ATOM 1252 C CA . GLY A 1 165 ? -6.938 -11.648 4.68 1 98.38 165 GLY A CA 1
ATOM 1253 C C . GLY A 1 165 ? -6.184 -10.344 4.523 1 98.38 165 GLY A C 1
ATOM 1254 O O . GLY A 1 165 ? -6.633 -9.438 3.816 1 98.38 165 GLY A O 1
ATOM 1255 N N . ARG A 1 166 ? -5.035 -10.219 5.129 1 97.56 166 ARG A N 1
ATOM 1256 C CA . ARG A 1 166 ? -4.27 -8.984 5.008 1 97.56 166 ARG A CA 1
ATOM 1257 C C . ARG A 1 166 ? -2.779 -9.273 4.859 1 97.56 166 ARG A C 1
ATOM 1259 O O . ARG A 1 166 ? -1.94 -8.508 5.332 1 97.56 166 ARG A O 1
ATOM 1266 N N . SER A 1 167 ? -2.434 -10.43 4.293 1 97.12 167 SER A N 1
ATOM 1267 C CA . SER A 1 167 ? -1.031 -10.742 4.035 1 97.12 167 SER A CA 1
ATOM 1268 C C . SER A 1 167 ? -0.384 -9.688 3.145 1 97.12 167 SER A C 1
ATOM 1270 O O . SER A 1 167 ? -1.064 -9.031 2.352 1 97.12 167 SER A O 1
ATOM 1272 N N . LYS A 1 168 ? 0.913 -9.586 3.254 1 97.25 168 LYS A N 1
ATOM 1273 C CA . LYS A 1 168 ? 1.617 -8.484 2.602 1 97.25 168 LYS A CA 1
ATOM 1274 C C . LYS A 1 168 ? 1.969 -8.836 1.159 1 97.25 168 LYS A C 1
ATOM 1276 O O . LYS A 1 168 ? 2.221 -7.945 0.343 1 97.25 168 LYS A O 1
ATOM 1281 N N . ASN A 1 169 ? 1.929 -10.102 0.83 1 95.81 169 ASN A N 1
ATOM 1282 C CA . ASN A 1 169 ? 2.328 -10.516 -0.511 1 95.81 169 ASN A CA 1
ATOM 1283 C C . ASN A 1 169 ? 1.117 -10.805 -1.394 1 95.81 169 ASN A C 1
ATOM 1285 O O . ASN A 1 169 ? 1.244 -10.914 -2.615 1 95.81 169 ASN A O 1
ATOM 1289 N N . VAL A 1 170 ? -0.042 -10.969 -0.735 1 98.25 170 VAL A N 1
ATOM 1290 C CA . VAL A 1 170 ? -1.199 -11.367 -1.531 1 98.25 170 VAL A CA 1
ATOM 1291 C C . VAL A 1 170 ? -2.363 -10.422 -1.258 1 98.25 170 VAL A C 1
ATOM 1293 O O . VAL A 1 170 ? -2.738 -9.625 -2.121 1 98.25 170 VAL A O 1
ATOM 1296 N N . SER A 1 171 ? -2.803 -10.375 -0.037 1 98.62 171 SER A N 1
ATOM 1297 C CA . SER A 1 171 ? -4.07 -9.719 0.272 1 98.62 171 SER A CA 1
ATOM 1298 C C . SER A 1 171 ? -3.963 -8.211 0.131 1 98.62 171 SER A C 1
ATOM 1300 O O . SER A 1 171 ? -4.84 -7.57 -0.458 1 98.62 171 SER A O 1
ATOM 1302 N N . LEU A 1 172 ? -2.904 -7.672 0.683 1 98.5 172 LEU A N 1
ATOM 1303 C CA . LEU A 1 172 ? -2.762 -6.223 0.615 1 98.5 172 LEU A CA 1
ATOM 1304 C C . LEU A 1 172 ? -2.596 -5.762 -0.828 1 98.5 172 LEU A C 1
ATOM 1306 O O . LEU A 1 172 ? -3.346 -4.902 -1.299 1 98.5 172 LEU A O 1
ATOM 1310 N N . PRO A 1 173 ? -1.654 -6.348 -1.592 1 98.75 173 PRO A N 1
ATOM 1311 C CA . PRO A 1 173 ? -1.571 -5.922 -2.992 1 98.75 173 PRO A CA 1
ATOM 1312 C C . PRO A 1 173 ? -2.859 -6.191 -3.766 1 98.75 173 PRO A C 1
ATOM 1314 O O . PRO A 1 173 ? -3.193 -5.449 -4.691 1 98.75 173 PRO A O 1
ATOM 1317 N N . MET A 1 174 ? -3.6 -7.223 -3.4 1 98.81 174 MET A N 1
ATOM 1318 C CA . MET A 1 174 ? -4.887 -7.484 -4.035 1 98.81 174 MET A CA 1
ATOM 1319 C C . MET A 1 174 ? -5.863 -6.34 -3.777 1 98.81 174 MET A C 1
ATOM 1321 O O . MET A 1 174 ? -6.543 -5.879 -4.695 1 98.81 174 MET A O 1
ATOM 1325 N N . ALA A 1 175 ? -5.898 -5.926 -2.541 1 98.81 175 ALA A N 1
ATOM 1326 C CA . ALA A 1 175 ? -6.773 -4.812 -2.182 1 98.81 175 ALA A CA 1
ATOM 1327 C C . ALA A 1 175 ? -6.375 -3.541 -2.928 1 98.81 175 ALA A C 1
ATOM 1329 O O . ALA A 1 175 ? -7.238 -2.791 -3.393 1 98.81 175 ALA A O 1
ATOM 1330 N N . ILE A 1 176 ? -5.102 -3.326 -3.074 1 98.62 176 ILE A N 1
ATOM 1331 C CA . ILE A 1 176 ? -4.582 -2.146 -3.754 1 98.62 176 ILE A CA 1
ATOM 1332 C C . ILE A 1 176 ? -4.973 -2.186 -5.23 1 98.62 176 ILE A C 1
ATOM 1334 O O . ILE A 1 176 ? -5.473 -1.195 -5.77 1 98.62 176 ILE A O 1
ATOM 1338 N N . LEU A 1 177 ? -4.844 -3.332 -5.879 1 98.69 177 LEU A N 1
ATOM 1339 C CA . LEU A 1 177 ? -5.18 -3.465 -7.293 1 98.69 177 LEU A CA 1
ATOM 1340 C C . LEU A 1 177 ? -6.68 -3.307 -7.512 1 98.69 177 LEU A C 1
ATOM 1342 O O . LEU A 1 177 ? -7.105 -2.723 -8.516 1 98.69 177 LEU A O 1
ATOM 1346 N N . LEU A 1 178 ? -7.461 -3.848 -6.602 1 98.75 178 LEU A N 1
ATOM 1347 C CA . LEU A 1 178 ? -8.914 -3.756 -6.738 1 98.75 178 LEU A CA 1
ATOM 1348 C C . LEU A 1 178 ? -9.375 -2.307 -6.637 1 98.75 178 LEU A C 1
ATOM 1350 O O . LEU A 1 178 ? -10.227 -1.869 -7.414 1 98.75 178 LEU A O 1
ATOM 1354 N N . HIS A 1 179 ? -8.758 -1.58 -5.738 1 97.56 179 HIS A N 1
ATOM 1355 C CA . HIS A 1 179 ? -9.297 -0.273 -5.383 1 97.56 179 HIS A CA 1
ATOM 1356 C C . HIS A 1 179 ? -8.742 0.819 -6.289 1 97.56 179 HIS A C 1
ATOM 1358 O O . HIS A 1 179 ? -9.43 1.805 -6.574 1 97.56 179 HIS A O 1
ATOM 1364 N N . ALA A 1 180 ? -7.492 0.695 -6.742 1 96.56 180 ALA A N 1
ATOM 1365 C CA . ALA A 1 180 ? -6.785 1.793 -7.395 1 96.56 180 ALA A CA 1
ATOM 1366 C C . ALA A 1 180 ? -7.391 2.105 -8.758 1 96.56 180 ALA A C 1
ATOM 1368 O O . ALA A 1 180 ? -8.312 1.417 -9.211 1 96.56 180 ALA A O 1
ATOM 1369 N N . ASP A 1 181 ? -6.875 3.16 -9.398 1 95.75 181 ASP A N 1
ATOM 1370 C CA . ASP A 1 181 ? -7.441 3.758 -10.602 1 95.75 181 ASP A CA 1
ATOM 1371 C C . ASP A 1 181 ? -7.059 2.961 -11.844 1 95.75 181 ASP A C 1
ATOM 1373 O O . ASP A 1 181 ? -5.883 2.639 -12.039 1 95.75 181 ASP A O 1
ATOM 1377 N N . GLY A 1 182 ? -8.062 2.785 -12.727 1 94.94 182 GLY A N 1
ATOM 1378 C CA . GLY A 1 182 ? -7.852 1.991 -13.93 1 94.94 182 GLY A CA 1
ATOM 1379 C C . GLY A 1 182 ? -7.105 2.742 -15.016 1 94.94 182 GLY A C 1
ATOM 1380 O O . GLY A 1 182 ? -6.676 2.145 -16 1 94.94 182 GLY A O 1
ATOM 1381 N N . LYS A 1 183 ? -6.797 3.963 -14.859 1 93.88 183 LYS A N 1
ATOM 1382 C CA . LYS A 1 183 ? -6.254 4.793 -15.938 1 93.88 183 LYS A CA 1
ATOM 1383 C C . LYS A 1 183 ? -4.73 4.859 -15.859 1 93.88 183 LYS A C 1
ATOM 1385 O O . LYS A 1 183 ? -4.078 5.324 -16.797 1 93.88 183 LYS A O 1
ATOM 1390 N N . TYR A 1 184 ? -4.129 4.395 -14.719 1 94.75 184 TYR A N 1
ATOM 1391 C CA . TYR A 1 184 ? -2.686 4.531 -14.547 1 94.75 184 TYR A CA 1
ATOM 1392 C C . TYR A 1 184 ? -1.971 3.225 -14.859 1 94.75 184 TYR A C 1
ATOM 1394 O O . TYR A 1 184 ? -2.533 2.346 -15.516 1 94.75 184 TYR A O 1
ATOM 1402 N N . ALA A 1 185 ? -0.686 3.088 -14.484 1 95.88 185 ALA A N 1
ATOM 1403 C CA . ALA A 1 185 ? 0.219 2.068 -15 1 95.88 185 ALA A CA 1
ATOM 1404 C C . ALA A 1 185 ? -0.249 0.669 -14.609 1 95.88 185 ALA A C 1
ATOM 1406 O O . ALA A 1 185 ? -0.099 -0.281 -15.383 1 95.88 185 ALA A O 1
ATOM 1407 N N . THR A 1 186 ? -0.904 0.477 -13.469 1 96.44 186 THR A N 1
ATOM 1408 C CA . THR A 1 186 ? -1.288 -0.849 -13 1 96.44 186 THR A CA 1
ATOM 1409 C C . THR A 1 186 ? -2.574 -1.312 -13.68 1 96.44 186 THR A C 1
ATOM 1411 O O . THR A 1 186 ? -2.928 -2.49 -13.609 1 96.44 186 THR A O 1
ATOM 1414 N N . LYS A 1 187 ? -3.279 -0.299 -14.359 1 96.94 187 LYS A N 1
ATOM 1415 C CA . LYS A 1 187 ? -4.594 -0.583 -14.93 1 96.94 187 LYS A CA 1
ATOM 1416 C C . LYS A 1 187 ? -5.496 -1.274 -13.906 1 96.94 187 LYS A C 1
ATOM 1418 O O . LYS A 1 187 ? -6.074 -2.324 -14.188 1 96.94 187 LYS A O 1
ATOM 1423 N N . ALA A 1 188 ? -5.578 -0.679 -12.703 1 97.38 188 ALA A N 1
ATOM 1424 C CA . ALA A 1 188 ? -6.27 -1.282 -11.562 1 97.38 188 ALA A CA 1
ATOM 1425 C C . ALA A 1 188 ? -7.773 -1.366 -11.82 1 97.38 188 ALA A C 1
ATOM 1427 O O . ALA A 1 188 ? -8.211 -1.418 -12.977 1 97.38 188 ALA A O 1
ATOM 1428 N N . MET A 1 189 ? -8.617 -1.588 -10.773 1 98.56 189 MET A N 1
ATOM 1429 C CA . MET A 1 189 ? -9.93 -2.152 -11.07 1 98.56 189 MET A CA 1
ATOM 1430 C C . MET A 1 189 ? -11.047 -1.256 -10.547 1 98.56 189 MET A C 1
ATOM 1432 O O . MET A 1 189 ? -12.227 -1.551 -10.727 1 98.56 189 MET A O 1
ATOM 1436 N N . ASP A 1 190 ? -10.805 -0.109 -9.859 1 98.56 190 ASP A N 1
ATOM 1437 C CA . ASP A 1 190 ? -11.742 0.94 -9.461 1 98.56 190 ASP A CA 1
ATOM 1438 C C . ASP A 1 190 ? -12.891 0.366 -8.641 1 98.56 190 ASP A C 1
ATOM 1440 O O . ASP A 1 190 ? -14.031 0.832 -8.742 1 98.56 190 ASP A O 1
ATOM 1444 N N . ALA A 1 191 ? -12.688 -0.683 -7.871 1 98.88 191 ALA A N 1
ATOM 1445 C CA . ALA A 1 191 ? -13.711 -1.24 -6.984 1 98.88 191 ALA A CA 1
ATOM 1446 C C . ALA A 1 191 ? -13.711 -0.527 -5.637 1 98.88 191 ALA A C 1
ATOM 1448 O O . ALA A 1 191 ? -12.742 0.137 -5.273 1 98.88 191 ALA A O 1
ATOM 1449 N N . THR A 1 192 ? -14.859 -0.518 -4.969 1 98.81 192 THR A N 1
ATOM 1450 C CA . THR A 1 192 ? -14.914 -0.223 -3.539 1 98.81 192 THR A CA 1
ATOM 1451 C C . THR A 1 192 ? -14.484 -1.435 -2.719 1 98.81 192 THR A C 1
ATOM 1453 O O . THR A 1 192 ? -15.117 -2.488 -2.775 1 98.81 192 THR A O 1
ATOM 1456 N N . VAL A 1 193 ? -13.414 -1.312 -1.928 1 98.88 193 VAL A N 1
ATOM 1457 C CA . VAL A 1 193 ? -12.805 -2.521 -1.38 1 98.88 193 VAL A CA 1
ATOM 1458 C C . VAL A 1 193 ? -12.883 -2.492 0.145 1 98.88 193 VAL A C 1
ATOM 1460 O O . VAL A 1 193 ? -12.609 -1.466 0.768 1 98.88 193 VAL A O 1
ATOM 1463 N N . THR A 1 194 ? -13.328 -3.562 0.729 1 98.88 194 THR A N 1
ATOM 1464 C CA . THR A 1 194 ? -13.227 -3.826 2.16 1 98.88 194 THR A CA 1
ATOM 1465 C C . THR A 1 194 ? -12.164 -4.887 2.441 1 98.88 194 THR A C 1
ATOM 1467 O O . THR A 1 194 ? -12.141 -5.938 1.791 1 98.88 194 THR A O 1
ATOM 1470 N N . ILE A 1 195 ? -11.297 -4.594 3.34 1 98.75 195 ILE A N 1
ATOM 1471 C CA . ILE A 1 195 ? -10.281 -5.566 3.732 1 98.75 195 ILE A CA 1
ATOM 1472 C C . ILE A 1 195 ? -10.617 -6.133 5.109 1 98.75 195 ILE A C 1
ATOM 1474 O O . ILE A 1 195 ? -10.617 -5.402 6.105 1 98.75 195 ILE A O 1
ATOM 1478 N N . CYS A 1 196 ? -10.898 -7.395 5.195 1 98.88 196 CYS A N 1
ATOM 1479 C CA . CYS A 1 196 ? -11.156 -8.109 6.441 1 98.88 196 CYS A CA 1
ATOM 1480 C C . CYS A 1 196 ? -9.945 -8.93 6.863 1 98.88 196 CYS A C 1
ATOM 1482 O O . CYS A 1 196 ? -9.086 -9.25 6.035 1 98.88 196 CYS A O 1
ATOM 1484 N N . HIS A 1 197 ? -9.867 -9.203 8.094 1 98.44 197 HIS A N 1
ATOM 1485 C CA . HIS A 1 197 ? -8.75 -9.953 8.648 1 98.44 197 HIS A CA 1
ATOM 1486 C C . HIS A 1 197 ? -9.148 -10.672 9.938 1 98.44 197 HIS A C 1
ATOM 1488 O O . HIS A 1 197 ? -10.336 -10.703 10.297 1 98.44 197 HIS A O 1
ATOM 1494 N N . ARG A 1 198 ? -8.18 -11.25 10.578 1 97.38 198 ARG A N 1
ATOM 1495 C CA . ARG A 1 198 ? -8.43 -12.172 11.68 1 97.38 198 ARG A CA 1
ATOM 1496 C C . ARG A 1 198 ? -9.164 -11.484 12.82 1 97.38 198 ARG A C 1
ATOM 1498 O O . ARG A 1 198 ? -9.844 -12.133 13.617 1 97.38 198 ARG A O 1
ATOM 1505 N N . TYR A 1 199 ? -9.055 -10.156 12.992 1 98 199 TYR A N 1
ATOM 1506 C CA . TYR A 1 199 ? -9.688 -9.438 14.094 1 98 199 TYR A CA 1
ATOM 1507 C C . TYR A 1 199 ? -11.047 -8.891 13.672 1 98 199 TYR A C 1
ATOM 1509 O O . TYR A 1 199 ? -11.789 -8.352 14.5 1 98 199 TYR A O 1
ATOM 1517 N N . THR A 1 200 ? -11.391 -8.969 12.383 1 98.62 200 THR A N 1
ATOM 1518 C CA . THR A 1 200 ? -12.758 -8.68 11.984 1 98.62 200 THR A CA 1
ATOM 1519 C C . THR A 1 200 ? -13.734 -9.664 12.633 1 98.62 200 THR A C 1
ATOM 1521 O O . THR A 1 200 ? -13.617 -10.875 12.438 1 98.62 200 THR A O 1
ATOM 1524 N N . PRO A 1 201 ? -14.719 -9.156 13.359 1 98.31 201 PRO A N 1
ATOM 1525 C CA . PRO A 1 201 ? -15.664 -10.086 13.977 1 98.31 201 PRO A CA 1
ATOM 1526 C C . PRO A 1 201 ? -16.391 -10.953 12.953 1 98.31 201 PRO A C 1
ATOM 1528 O O . PRO A 1 201 ? -16.734 -10.477 11.867 1 98.31 201 PRO A O 1
ATOM 1531 N N . PRO A 1 202 ? -16.656 -12.18 13.289 1 97.94 202 PRO A N 1
ATOM 1532 C CA . PRO A 1 202 ? -17.266 -13.117 12.344 1 97.94 202 PRO A CA 1
ATOM 1533 C C . PRO A 1 202 ? -18.578 -12.586 11.758 1 97.94 202 PRO A C 1
ATOM 1535 O O . PRO A 1 202 ? -18.828 -12.734 10.562 1 97.94 202 PRO A O 1
ATOM 1538 N N . LYS A 1 203 ? -19.375 -11.977 12.602 1 97.81 203 LYS A N 1
ATOM 1539 C CA . LYS A 1 203 ? -20.641 -11.438 12.125 1 97.81 203 LYS A CA 1
ATOM 1540 C C . LYS A 1 203 ? -20.422 -10.328 11.102 1 97.81 203 LYS A C 1
ATOM 1542 O O . LYS A 1 203 ? -21.172 -10.211 10.133 1 97.81 203 LYS A O 1
ATOM 1547 N N . GLU A 1 204 ? -19.375 -9.508 11.344 1 98.06 204 GLU A N 1
ATOM 1548 C CA . GLU A 1 204 ? -19.047 -8.438 10.422 1 98.06 204 GLU A CA 1
ATOM 1549 C C . GLU A 1 204 ? -18.453 -8.984 9.125 1 98.06 204 GLU A C 1
ATOM 1551 O O . GLU A 1 204 ? -18.75 -8.477 8.039 1 98.06 204 GLU A O 1
ATOM 1556 N N . LEU A 1 205 ? -17.625 -10.008 9.266 1 98.75 205 LEU A N 1
ATOM 1557 C CA . LEU A 1 205 ? -17.094 -10.664 8.07 1 98.75 205 LEU A CA 1
ATOM 1558 C C . LEU A 1 205 ? -18.234 -11.156 7.18 1 98.75 205 LEU A C 1
ATOM 1560 O O . LEU A 1 205 ? -18.25 -10.875 5.98 1 98.75 205 LEU A O 1
ATOM 1564 N N . ALA A 1 206 ? -19.188 -11.82 7.789 1 98.75 206 ALA A N 1
ATOM 1565 C CA . ALA A 1 206 ? -20.328 -12.344 7.039 1 98.75 206 ALA A CA 1
ATOM 1566 C C . ALA A 1 206 ? -21.125 -11.203 6.406 1 98.75 206 ALA A C 1
ATOM 1568 O O . ALA A 1 206 ? -21.547 -11.305 5.25 1 98.75 206 ALA A O 1
ATOM 1569 N N . ARG A 1 207 ? -21.344 -10.172 7.133 1 98.25 207 ARG A N 1
ATOM 1570 C CA . ARG A 1 207 ? -22.109 -9.023 6.645 1 98.25 207 ARG A CA 1
ATOM 1571 C C . ARG A 1 207 ? -21.438 -8.406 5.422 1 98.25 207 ARG A C 1
ATOM 1573 O O . ARG A 1 207 ? -22.094 -8.141 4.414 1 98.25 207 ARG A O 1
ATOM 1580 N N . HIS A 1 208 ? -20.109 -8.141 5.508 1 98.62 208 HIS A N 1
ATOM 1581 C CA . HIS A 1 208 ? -19.375 -7.578 4.379 1 98.62 208 HIS A CA 1
ATOM 1582 C C . HIS A 1 208 ? -19.453 -8.492 3.162 1 98.62 208 HIS A C 1
ATOM 1584 O O . HIS A 1 208 ? -19.719 -8.031 2.049 1 98.62 208 HIS A O 1
ATOM 1590 N N . CYS A 1 209 ? -19.266 -9.758 3.357 1 98.88 209 CYS A N 1
ATOM 1591 C CA . CYS A 1 209 ? -19.25 -10.719 2.256 1 98.88 209 CYS A CA 1
ATOM 1592 C C . CYS A 1 209 ? -20.625 -10.781 1.581 1 98.88 209 CYS A C 1
ATOM 1594 O O . CYS A 1 209 ? -20.703 -10.883 0.356 1 98.88 209 CYS A O 1
ATOM 1596 N N . ARG A 1 210 ? -21.703 -10.68 2.324 1 98.56 210 ARG A N 1
ATOM 1597 C CA . ARG A 1 210 ? -23.062 -10.758 1.794 1 98.56 210 ARG A CA 1
ATOM 1598 C C . ARG A 1 210 ? -23.359 -9.578 0.877 1 98.56 210 ARG A C 1
ATOM 1600 O O . ARG A 1 210 ? -24.312 -9.617 0.102 1 98.56 210 ARG A O 1
ATOM 1607 N N . GLN A 1 211 ? -22.594 -8.562 0.983 1 97.56 211 GLN A N 1
ATOM 1608 C CA . GLN A 1 211 ? -22.812 -7.367 0.18 1 97.56 211 GLN A CA 1
ATOM 1609 C C . GLN A 1 211 ? -21.812 -7.289 -0.977 1 97.56 211 GLN A C 1
ATOM 1611 O O . GLN A 1 211 ? -21.891 -6.371 -1.799 1 97.56 211 GLN A O 1
ATOM 1616 N N . ALA A 1 212 ? -20.953 -8.219 -1.108 1 98.75 212 ALA A N 1
ATOM 1617 C CA . ALA A 1 212 ? -19.828 -8.148 -2.047 1 98.75 212 ALA A CA 1
ATOM 1618 C C . ALA A 1 212 ? -20.234 -8.672 -3.42 1 98.75 212 ALA A C 1
ATOM 1620 O O . ALA A 1 212 ? -20.922 -9.695 -3.525 1 98.75 212 ALA A O 1
ATOM 1621 N N . ASP A 1 213 ? -19.875 -7.969 -4.453 1 98.88 213 ASP A N 1
ATOM 1622 C CA . ASP A 1 213 ? -19.953 -8.469 -5.824 1 98.88 213 ASP A CA 1
ATOM 1623 C C . ASP A 1 213 ? -18.781 -9.406 -6.129 1 98.88 213 ASP A C 1
ATOM 1625 O O . ASP A 1 213 ? -18.891 -10.281 -6.984 1 98.88 213 ASP A O 1
ATOM 1629 N N . ILE A 1 214 ? -17.688 -9.164 -5.492 1 98.94 214 ILE A N 1
ATOM 1630 C CA . ILE A 1 214 ? -16.453 -9.93 -5.645 1 98.94 214 ILE A CA 1
ATOM 1631 C C . ILE A 1 214 ? -15.875 -10.25 -4.27 1 98.94 214 ILE A C 1
ATOM 1633 O O . ILE A 1 214 ? -15.75 -9.367 -3.422 1 98.94 214 ILE A O 1
ATOM 1637 N N . ILE A 1 215 ? -15.594 -11.469 -3.99 1 98.94 215 ILE A N 1
ATOM 1638 C CA . ILE A 1 215 ? -14.906 -11.898 -2.777 1 98.94 215 ILE A CA 1
ATOM 1639 C C . ILE A 1 215 ? -13.578 -12.57 -3.143 1 98.94 215 ILE A C 1
ATOM 1641 O O . ILE A 1 215 ? -13.555 -13.508 -3.941 1 98.94 215 ILE A O 1
ATOM 1645 N N . VAL A 1 216 ? -12.477 -12.078 -2.678 1 98.94 216 VAL A N 1
ATOM 1646 C CA . VAL A 1 216 ? -11.172 -12.719 -2.773 1 98.94 216 VAL A CA 1
ATOM 1647 C C . VAL A 1 216 ? -10.711 -13.18 -1.388 1 98.94 216 VAL A C 1
ATOM 1649 O O . VAL A 1 216 ? -10.516 -12.352 -0.492 1 98.94 216 VAL A O 1
ATOM 1652 N N . VAL A 1 217 ? -10.562 -14.469 -1.178 1 98.94 217 VAL A N 1
ATOM 1653 C CA . VAL A 1 217 ? -10.234 -14.977 0.149 1 98.94 217 VAL A CA 1
ATOM 1654 C C . VAL A 1 217 ? -8.859 -15.641 0.124 1 98.94 217 VAL A C 1
ATOM 1656 O O . VAL A 1 217 ? -8.578 -16.469 -0.746 1 98.94 217 VAL A O 1
ATOM 1659 N N . ALA A 1 218 ? -7.969 -15.227 1.021 1 98.38 218 ALA A N 1
ATOM 1660 C CA . ALA A 1 218 ? -6.59 -15.703 1.116 1 98.38 218 ALA A CA 1
ATOM 1661 C C . ALA A 1 218 ? -6.141 -15.789 2.572 1 98.38 218 ALA A C 1
ATOM 1663 O O . ALA A 1 218 ? -5.207 -15.094 2.98 1 98.38 218 ALA A O 1
ATOM 1664 N N . VAL A 1 219 ? -6.641 -16.688 3.389 1 97.56 219 VAL A N 1
ATOM 1665 C CA . VAL A 1 219 ? -6.344 -16.688 4.816 1 97.56 219 VAL A CA 1
ATOM 1666 C C . VAL A 1 219 ? -5.785 -18.062 5.223 1 97.56 219 VAL A C 1
ATOM 1668 O O . VAL A 1 219 ? -5.176 -18.203 6.285 1 97.56 219 VAL A O 1
ATOM 1671 N N . GLY A 1 220 ? -6.082 -19.156 4.473 1 96.19 220 GLY A N 1
ATOM 1672 C CA . GLY A 1 220 ? -5.602 -20.484 4.809 1 96.19 220 GLY A CA 1
ATOM 1673 C C . GLY A 1 220 ? -6.457 -21.172 5.852 1 96.19 220 GLY A C 1
ATOM 1674 O O . GLY A 1 220 ? -5.934 -21.859 6.738 1 96.19 220 GLY A O 1
ATOM 1675 N N . LYS A 1 221 ? -7.734 -20.984 5.805 1 97.38 221 LYS A N 1
ATOM 1676 C CA . LYS A 1 221 ? -8.711 -21.641 6.68 1 97.38 221 LYS A CA 1
ATOM 1677 C C . LYS A 1 221 ? -9.812 -22.312 5.867 1 97.38 221 LYS A C 1
ATOM 1679 O O . LYS A 1 221 ? -10.711 -21.641 5.355 1 97.38 221 LYS A O 1
ATOM 1684 N N . PRO A 1 222 ? -9.805 -23.641 5.859 1 96.88 222 PRO A N 1
ATOM 1685 C CA . PRO A 1 222 ? -10.773 -24.359 5.031 1 96.88 222 PRO A CA 1
ATOM 1686 C C . PRO A 1 222 ? -12.219 -24.031 5.395 1 96.88 222 PRO A C 1
ATOM 1688 O O . PRO A 1 222 ? -12.578 -24.047 6.574 1 96.88 222 PRO A O 1
ATOM 1691 N N . GLY A 1 223 ? -12.961 -23.656 4.391 1 96.5 223 GLY A N 1
ATOM 1692 C CA . GLY A 1 223 ? -14.398 -23.516 4.551 1 96.5 223 GLY A CA 1
ATOM 1693 C C . GLY A 1 223 ? -14.797 -22.25 5.289 1 96.5 223 GLY A C 1
ATOM 1694 O O . GLY A 1 223 ? -15.914 -22.156 5.809 1 96.5 223 GLY A O 1
ATOM 1695 N N . LEU A 1 224 ? -13.93 -21.328 5.422 1 98.31 224 LEU A N 1
ATOM 1696 C CA . LEU A 1 224 ? -14.211 -20.094 6.125 1 98.31 224 LEU A CA 1
ATOM 1697 C C . LEU A 1 224 ? -15.398 -19.359 5.504 1 98.31 224 LEU A C 1
ATOM 1699 O O . LEU A 1 224 ? -16.266 -18.875 6.219 1 98.31 224 LEU A O 1
ATOM 1703 N N . ILE A 1 225 ? -15.438 -19.266 4.172 1 98.88 225 ILE A N 1
ATOM 1704 C CA . ILE A 1 225 ? -16.547 -18.625 3.469 1 98.88 225 ILE A CA 1
ATOM 1705 C C . ILE A 1 225 ? -17.625 -19.656 3.148 1 98.88 225 ILE A C 1
ATOM 1707 O O . ILE A 1 225 ? -17.359 -20.641 2.443 1 98.88 225 ILE A O 1
ATOM 1711 N N . THR A 1 226 ? -18.766 -19.469 3.646 1 98.81 226 THR A N 1
ATOM 1712 C CA . THR A 1 226 ? -19.875 -20.422 3.477 1 98.81 226 THR A CA 1
ATOM 1713 C C . THR A 1 226 ? -20.969 -19.812 2.611 1 98.81 226 THR A C 1
ATOM 1715 O O . THR A 1 226 ? -20.938 -18.625 2.289 1 98.81 226 THR A O 1
ATOM 1718 N N . LYS A 1 227 ? -21.875 -20.609 2.258 1 98.75 227 LYS A N 1
ATOM 1719 C CA . LYS A 1 227 ? -22.938 -20.25 1.322 1 98.75 227 LYS A CA 1
ATOM 1720 C C . LYS A 1 227 ? -23.719 -19.047 1.821 1 98.75 227 LYS A C 1
ATOM 1722 O O . LYS A 1 227 ? -24.078 -18.156 1.038 1 98.75 227 LYS A O 1
ATOM 1727 N N . ASP A 1 228 ? -24.016 -18.953 3.084 1 98.56 228 ASP A N 1
ATOM 1728 C CA . ASP A 1 228 ? -24.859 -17.906 3.66 1 98.56 228 ASP A CA 1
ATOM 1729 C C . ASP A 1 228 ? -24.156 -16.562 3.65 1 98.56 228 ASP A C 1
ATOM 1731 O O . ASP A 1 228 ? -24.781 -15.523 3.854 1 98.56 228 ASP A O 1
ATOM 1735 N N . MET A 1 229 ? -22.859 -16.578 3.311 1 98.81 229 MET A N 1
ATOM 1736 C CA . MET A 1 229 ? -22.078 -15.344 3.311 1 98.81 229 MET A CA 1
ATOM 1737 C C . MET A 1 229 ? -22 -14.742 1.91 1 98.81 229 MET A C 1
ATOM 1739 O O . MET A 1 229 ? -21.484 -13.641 1.729 1 98.81 229 MET A O 1
ATOM 1743 N N . VAL A 1 230 ? -22.547 -15.398 0.9 1 98.81 230 VAL A N 1
ATOM 1744 C CA . VAL A 1 230 ? -22.266 -15.008 -0.477 1 98.81 230 VAL A CA 1
ATOM 1745 C C . VAL A 1 230 ? -23.531 -14.453 -1.125 1 98.81 230 VAL A C 1
ATOM 1747 O O . VAL A 1 230 ? -24.578 -15.094 -1.101 1 98.81 230 VAL A O 1
ATOM 1750 N N . LYS A 1 231 ? -23.359 -13.273 -1.689 1 98.12 231 LYS A N 1
ATOM 1751 C CA . LYS A 1 231 ? -24.391 -12.648 -2.504 1 98.12 231 LYS A CA 1
ATOM 1752 C C . LYS A 1 231 ? -24.672 -13.461 -3.766 1 98.12 231 LYS A C 1
ATOM 1754 O O . LYS A 1 231 ? -23.734 -13.867 -4.461 1 98.12 231 LYS A O 1
ATOM 1759 N N . PRO A 1 232 ? -25.969 -13.82 -4.016 1 98.56 232 PRO A N 1
ATOM 1760 C CA . PRO A 1 232 ? -26.219 -14.508 -5.277 1 98.56 232 PRO A CA 1
ATOM 1761 C C . PRO A 1 232 ? -25.625 -13.789 -6.48 1 98.56 232 PRO A C 1
ATOM 1763 O O . PRO A 1 232 ? -25.797 -12.578 -6.641 1 98.56 232 PRO A O 1
ATOM 1766 N N . GLY A 1 233 ? -24.875 -14.5 -7.281 1 98.69 233 GLY A N 1
ATOM 1767 C CA . GLY A 1 233 ? -24.297 -13.938 -8.492 1 98.69 233 GLY A CA 1
ATOM 1768 C C . GLY A 1 233 ? -22.891 -13.398 -8.289 1 98.69 233 GLY A C 1
ATOM 1769 O O . GLY A 1 233 ? -22.234 -13.008 -9.25 1 98.69 233 GLY A O 1
ATOM 1770 N N . ALA A 1 234 ? -22.375 -13.43 -7.078 1 98.88 234 ALA A N 1
ATOM 1771 C CA . ALA A 1 234 ? -21.062 -12.867 -6.762 1 98.88 234 ALA A CA 1
ATOM 1772 C C . ALA A 1 234 ? -19.938 -13.703 -7.395 1 98.88 234 ALA A C 1
ATOM 1774 O O . ALA A 1 234 ? -20.125 -14.891 -7.664 1 98.88 234 ALA A O 1
ATOM 1775 N N . CYS A 1 235 ? -18.859 -13.047 -7.68 1 98.94 235 CYS A N 1
ATOM 1776 C CA . CYS A 1 235 ? -17.641 -13.734 -8.094 1 98.94 235 CYS A CA 1
ATOM 1777 C C . CYS A 1 235 ? -16.766 -14.062 -6.891 1 98.94 235 CYS A C 1
ATOM 1779 O O . CYS A 1 235 ? -16.375 -13.164 -6.137 1 98.94 235 CYS A O 1
ATOM 1781 N N . VAL A 1 236 ? -16.469 -15.344 -6.699 1 98.94 236 VAL A N 1
ATOM 1782 C CA . VAL A 1 236 ? -15.703 -15.781 -5.535 1 98.94 236 VAL A CA 1
ATOM 1783 C C . VAL A 1 236 ? -14.359 -16.344 -5.988 1 98.94 236 VAL A C 1
ATOM 1785 O O . VAL A 1 236 ? -14.312 -17.359 -6.691 1 98.94 236 VAL A O 1
ATOM 1788 N N . ILE A 1 237 ? -13.281 -15.703 -5.602 1 98.94 237 ILE A N 1
ATOM 1789 C CA . ILE A 1 237 ? -11.914 -16.125 -5.91 1 98.94 237 ILE A CA 1
ATOM 1790 C C . ILE A 1 237 ? -11.258 -16.703 -4.664 1 98.94 237 ILE A C 1
ATOM 1792 O O . ILE A 1 237 ? -10.992 -15.984 -3.697 1 98.94 237 ILE A O 1
ATOM 1796 N N . ASP A 1 238 ? -11.008 -17.938 -4.699 1 98.88 238 ASP A N 1
ATOM 1797 C CA . ASP A 1 238 ? -10.406 -18.656 -3.572 1 98.88 238 ASP A CA 1
ATOM 1798 C C . ASP A 1 238 ? -8.906 -18.812 -3.76 1 98.88 238 ASP A C 1
ATOM 1800 O O . ASP A 1 238 ? -8.453 -19.688 -4.492 1 98.88 238 ASP A O 1
ATOM 1804 N N . VAL A 1 239 ? -8.109 -18 -3.062 1 98.75 239 VAL A N 1
ATOM 1805 C CA . VAL A 1 239 ? -6.656 -18 -3.16 1 98.75 239 VAL A CA 1
ATOM 1806 C C . VAL A 1 239 ? -6.07 -19 -2.166 1 98.75 239 VAL A C 1
ATOM 1808 O O . VAL A 1 239 ? -4.941 -19.469 -2.338 1 98.75 239 VAL A O 1
ATOM 1811 N N . GLY A 1 240 ? -6.852 -19.328 -1.132 1 96.94 240 GLY A N 1
ATOM 1812 C CA . GLY A 1 240 ? -6.367 -20.219 -0.086 1 96.94 240 GLY A CA 1
ATOM 1813 C C . GLY A 1 240 ? -6.023 -21.594 -0.592 1 96.94 240 GLY A C 1
ATOM 1814 O O . GLY A 1 240 ? -6.719 -22.141 -1.456 1 96.94 240 GLY A O 1
ATOM 1815 N N . ILE A 1 241 ? -4.973 -22.172 -0.057 1 93.19 241 ILE A N 1
ATOM 1816 C CA . ILE A 1 241 ? -4.559 -23.547 -0.325 1 93.19 241 ILE A CA 1
ATOM 1817 C C . ILE A 1 241 ? -4.297 -24.266 0.993 1 93.19 241 ILE A C 1
ATOM 1819 O O . ILE A 1 241 ? -3.412 -23.875 1.759 1 93.19 241 ILE A O 1
ATOM 1823 N N . ASN A 1 242 ? -5.09 -25.219 1.227 1 94.12 242 ASN A N 1
ATOM 1824 C CA . ASN A 1 242 ? -4.98 -26.016 2.441 1 94.12 242 ASN A CA 1
ATOM 1825 C C . ASN A 1 242 ? -4.867 -27.5 2.127 1 94.12 242 ASN A C 1
ATOM 1827 O O . ASN A 1 242 ? -5.586 -28.016 1.267 1 94.12 242 ASN A O 1
ATOM 1831 N N . ARG A 1 243 ? -3.922 -28.141 2.779 1 92.06 243 ARG A N 1
ATOM 1832 C CA . ARG A 1 243 ? -3.814 -29.594 2.67 1 92.06 243 ARG A CA 1
ATOM 1833 C C . ARG A 1 243 ? -4.574 -30.281 3.797 1 92.06 243 ARG A C 1
ATOM 1835 O O . ARG A 1 243 ? -4.227 -30.141 4.969 1 92.06 243 ARG A O 1
ATOM 1842 N N . ILE A 1 244 ? -5.637 -30.938 3.342 1 92.62 244 ILE A N 1
ATOM 1843 C CA . ILE A 1 244 ? -6.418 -31.609 4.371 1 92.62 244 ILE A CA 1
ATOM 1844 C C . ILE A 1 244 ? -6.422 -33.125 4.113 1 92.62 244 ILE A C 1
ATOM 1846 O O . ILE A 1 244 ? -6.363 -33.562 2.959 1 92.62 244 ILE A O 1
ATOM 1850 N N . LYS A 1 245 ? -6.492 -33.906 5.242 1 91.56 245 LYS A N 1
ATOM 1851 C CA . LYS A 1 245 ? -6.547 -35.375 5.145 1 91.56 245 LYS A CA 1
ATOM 1852 C C . LYS A 1 245 ? -7.992 -35.875 5.094 1 91.56 245 LYS A C 1
ATOM 1854 O O . LYS A 1 245 ? -8.812 -35.469 5.922 1 91.56 245 LYS A O 1
ATOM 1859 N N . ASP A 1 246 ? -8.25 -36.531 4.035 1 86.31 246 ASP A N 1
ATOM 1860 C CA . ASP A 1 246 ? -9.531 -37.25 4.012 1 86.31 246 ASP A CA 1
ATOM 1861 C C . ASP A 1 246 ? -9.523 -38.438 4.973 1 86.31 246 ASP A C 1
ATOM 1863 O O . ASP A 1 246 ? -8.773 -39.375 4.777 1 86.31 246 ASP A O 1
ATOM 1867 N N . GLU A 1 247 ? -10.266 -38.312 5.941 1 84.38 247 GLU A N 1
ATOM 1868 C CA . GLU A 1 247 ? -10.242 -39.344 6.988 1 84.38 247 GLU A CA 1
ATOM 1869 C C . GLU A 1 247 ? -10.719 -40.688 6.461 1 84.38 247 GLU A C 1
ATOM 1871 O O . GLU A 1 247 ? -10.305 -41.75 6.953 1 84.38 247 GLU A O 1
ATOM 1876 N N . SER A 1 248 ? -11.602 -40.719 5.438 1 87.69 248 SER A N 1
ATOM 1877 C CA . SER A 1 248 ? -12.172 -41.938 4.906 1 87.69 248 SER A CA 1
ATOM 1878 C C . SER A 1 248 ? -11.172 -42.656 4.008 1 87.69 248 SER A C 1
ATOM 1880 O O . SER A 1 248 ? -11.078 -43.906 4.047 1 87.69 248 SER A O 1
ATOM 1882 N N . THR A 1 249 ? -10.312 -42.031 3.273 1 88.56 249 THR A N 1
ATOM 1883 C CA . THR A 1 249 ? -9.406 -42.625 2.295 1 88.56 249 THR A CA 1
ATOM 1884 C C . THR A 1 249 ? -7.961 -42.5 2.764 1 88.56 249 THR A C 1
ATOM 1886 O O . THR A 1 249 ? -7.082 -43.219 2.242 1 88.56 249 THR A O 1
ATOM 1889 N N . GLY A 1 250 ? -7.727 -41.625 3.818 1 89.5 250 GLY A N 1
ATOM 1890 C CA . GLY A 1 250 ? -6.371 -41.375 4.293 1 89.5 250 GLY A CA 1
ATOM 1891 C C . GLY A 1 250 ? -5.551 -40.531 3.338 1 89.5 250 GLY A C 1
ATOM 1892 O O . GLY A 1 250 ? -4.383 -40.25 3.598 1 89.5 250 GLY A O 1
ATOM 1893 N N . GLN A 1 251 ? -6.211 -40.219 2.27 1 90.19 251 GLN A N 1
ATOM 1894 C CA . GLN A 1 251 ? -5.504 -39.438 1.261 1 90.19 251 GLN A CA 1
ATOM 1895 C C . GLN A 1 251 ? -5.602 -37.938 1.558 1 90.19 251 GLN A C 1
ATOM 1897 O O . GLN A 1 251 ? -6.574 -37.5 2.164 1 90.19 251 GLN A O 1
ATOM 1902 N N . PHE A 1 252 ? -4.523 -37.219 1.172 1 91.25 252 PHE A N 1
ATOM 1903 C CA . PHE A 1 252 ? -4.516 -35.75 1.323 1 91.25 252 PHE A CA 1
ATOM 1904 C C . PHE A 1 252 ? -5.102 -35.062 0.09 1 91.25 252 PHE A C 1
ATOM 1906 O O . PHE A 1 252 ? -4.918 -35.562 -1.032 1 91.25 252 PHE A O 1
ATOM 1913 N N . LYS A 1 253 ? -5.855 -34.156 0.388 1 91.38 253 LYS A N 1
ATOM 1914 C CA . LYS A 1 253 ? -6.398 -33.344 -0.712 1 91.38 253 LYS A CA 1
ATOM 1915 C C . LYS A 1 253 ? -6.199 -31.859 -0.467 1 91.38 253 LYS A C 1
ATOM 1917 O O . LYS A 1 253 ? -6.102 -31.422 0.681 1 91.38 253 LYS A O 1
ATOM 1922 N N . LEU A 1 254 ? -6.086 -31.094 -1.546 1 93.31 254 LEU A N 1
ATOM 1923 C CA . LEU A 1 254 ? -5.969 -29.641 -1.479 1 93.31 254 LEU A CA 1
ATOM 1924 C C . LEU A 1 254 ? -7.348 -28.984 -1.533 1 93.31 254 LEU A C 1
ATOM 1926 O O . LEU A 1 254 ? -8.164 -29.328 -2.389 1 93.31 254 LEU A O 1
ATOM 1930 N N . VAL A 1 255 ? -7.648 -28.156 -0.594 1 96.38 255 VAL A N 1
ATOM 1931 C CA . VAL A 1 255 ? -8.898 -27.406 -0.583 1 96.38 255 VAL A CA 1
ATOM 1932 C C . VAL A 1 255 ? -8.609 -25.922 -0.326 1 96.38 255 VAL A C 1
ATOM 1934 O O . VAL A 1 255 ? -7.531 -25.562 0.157 1 96.38 255 VAL A O 1
ATOM 1937 N N . GLY A 1 256 ? -9.523 -25.109 -0.685 1 97.94 256 GLY A N 1
ATOM 1938 C CA . GLY A 1 256 ? -9.375 -23.672 -0.455 1 97.94 256 GLY A CA 1
ATOM 1939 C C . GLY A 1 256 ? -9.977 -23.219 0.858 1 97.94 256 GLY A C 1
ATOM 1940 O O . GLY A 1 256 ? -10.102 -24 1.799 1 97.94 256 GLY A O 1
ATOM 1941 N N . ASP A 1 257 ? -10.242 -21.922 0.933 1 98.69 257 ASP A N 1
ATOM 1942 C CA . ASP A 1 257 ? -10.844 -21.297 2.105 1 98.69 257 ASP A CA 1
ATOM 1943 C C . ASP A 1 257 ? -12.367 -21.281 2.004 1 98.69 257 ASP A C 1
ATOM 1945 O O . ASP A 1 257 ? -13.055 -20.953 2.973 1 98.69 257 ASP A O 1
ATOM 1949 N N . VAL A 1 258 ? -12.93 -21.641 0.833 1 98.81 258 VAL A N 1
ATOM 1950 C CA . VAL A 1 258 ? -14.352 -21.531 0.525 1 98.81 258 VAL A CA 1
ATOM 1951 C C . VAL A 1 258 ? -14.992 -22.906 0.547 1 98.81 258 VAL A C 1
ATOM 1953 O O . VAL A 1 258 ? -14.414 -23.875 0.048 1 98.81 258 VAL A O 1
ATOM 1956 N N . ASP A 1 259 ? -16.156 -23.031 1.158 1 98.56 259 ASP A N 1
ATOM 1957 C CA . ASP A 1 259 ? -16.969 -24.234 0.98 1 98.56 259 ASP A CA 1
ATOM 1958 C C . ASP A 1 259 ? -17.469 -24.344 -0.46 1 98.56 259 ASP A C 1
ATOM 1960 O O . ASP A 1 259 ? -18.578 -23.938 -0.776 1 98.56 259 ASP A O 1
ATOM 1964 N N . PHE A 1 260 ? -16.672 -24.969 -1.259 1 98.44 260 PHE A N 1
ATOM 1965 C CA . PHE A 1 260 ? -16.812 -24.938 -2.709 1 98.44 260 PHE A CA 1
ATOM 1966 C C . PHE A 1 260 ? -18.172 -25.484 -3.127 1 98.44 260 PHE A C 1
ATOM 1968 O O . PHE A 1 260 ? -18.906 -24.844 -3.9 1 98.44 260 PHE A O 1
ATOM 1975 N N . GLU A 1 261 ? -18.531 -26.578 -2.643 1 98 261 GLU A N 1
ATOM 1976 C CA . GLU A 1 261 ? -19.734 -27.266 -3.072 1 98 261 GLU A CA 1
ATOM 1977 C C . GLU A 1 261 ? -20.984 -26.469 -2.719 1 98 261 GLU A C 1
ATOM 1979 O O . GLU A 1 261 ? -21.922 -26.391 -3.51 1 98 261 GLU A O 1
ATOM 1984 N N . GLU A 1 262 ? -21 -25.859 -1.601 1 98.62 262 GLU A N 1
ATOM 1985 C CA . GLU A 1 262 ? -22.172 -25.094 -1.175 1 98.62 262 GLU A CA 1
ATOM 1986 C C . GLU A 1 262 ? -22.188 -23.719 -1.827 1 98.62 262 GLU A C 1
ATOM 1988 O O . GLU A 1 262 ? -23.234 -23.266 -2.301 1 98.62 262 GLU A O 1
ATOM 1993 N N . VAL A 1 263 ? -21.062 -23.078 -1.934 1 98.81 263 VAL A N 1
ATOM 1994 C CA . VAL A 1 263 ? -20.984 -21.703 -2.418 1 98.81 263 VAL A CA 1
ATOM 1995 C C . VAL A 1 263 ? -21.266 -21.656 -3.918 1 98.81 263 VAL A C 1
ATOM 1997 O O . VAL A 1 263 ? -21.891 -20.719 -4.418 1 98.81 263 VAL A O 1
ATOM 2000 N N . ARG A 1 264 ? -20.859 -22.703 -4.645 1 98.62 264 ARG A N 1
ATOM 2001 C CA . ARG A 1 264 ? -21.078 -22.719 -6.086 1 98.62 264 ARG A CA 1
ATOM 2002 C C . ARG A 1 264 ? -22.562 -22.719 -6.426 1 98.62 264 ARG A C 1
ATOM 2004 O O . ARG A 1 264 ? -22.938 -22.453 -7.566 1 98.62 264 ARG A O 1
ATOM 2011 N N . GLN A 1 265 ? -23.375 -23.047 -5.434 1 98.62 265 GLN A N 1
ATOM 2012 C CA . GLN A 1 265 ? -24.812 -23.078 -5.656 1 98.62 265 GLN A CA 1
ATOM 2013 C C . GLN A 1 265 ? -25.406 -21.672 -5.699 1 98.62 265 GLN A C 1
ATOM 2015 O O . GLN A 1 265 ? -26.531 -21.484 -6.164 1 98.62 265 GLN A O 1
ATOM 2020 N N . VAL A 1 266 ? -24.703 -20.703 -5.203 1 98.75 266 VAL A N 1
ATOM 2021 C CA . VAL A 1 266 ? -25.266 -19.359 -5.094 1 98.75 266 VAL A CA 1
ATOM 2022 C C . VAL A 1 266 ? -24.391 -18.359 -5.863 1 98.75 266 VAL A C 1
ATOM 2024 O O . VAL A 1 266 ? -24.891 -17.406 -6.441 1 98.75 266 VAL A O 1
ATOM 2027 N N . ALA A 1 267 ? -23.141 -18.547 -6.008 1 98.81 267 ALA A N 1
ATOM 2028 C CA . ALA A 1 267 ? -22.203 -17.641 -6.676 1 98.81 267 ALA A CA 1
ATOM 2029 C C . ALA A 1 267 ? -22.453 -17.609 -8.18 1 98.81 267 ALA A C 1
ATOM 2031 O O . ALA A 1 267 ? -23.062 -18.531 -8.734 1 98.81 267 ALA A O 1
ATOM 2032 N N . GLY A 1 268 ? -22.047 -16.484 -8.789 1 98.88 268 GLY A N 1
ATOM 2033 C CA . GLY A 1 268 ? -22.062 -16.406 -10.242 1 98.88 268 GLY A CA 1
ATOM 2034 C C . GLY A 1 268 ? -20.828 -17.031 -10.883 1 98.88 268 GLY A C 1
ATOM 2035 O O . GLY A 1 268 ? -20.922 -17.625 -11.953 1 98.88 268 GLY A O 1
ATOM 2036 N N . HIS A 1 269 ? -19.703 -16.844 -10.297 1 98.94 269 HIS A N 1
ATOM 2037 C CA . HIS A 1 269 ? -18.406 -17.391 -10.688 1 98.94 269 HIS A CA 1
ATOM 2038 C C . HIS A 1 269 ? -17.609 -17.859 -9.469 1 98.94 269 HIS A C 1
ATOM 2040 O O . HIS A 1 269 ? -17.734 -17.281 -8.383 1 98.94 269 HIS A O 1
ATOM 2046 N N . ILE A 1 270 ? -16.828 -18.906 -9.633 1 98.88 270 ILE A N 1
ATOM 2047 C CA . ILE A 1 270 ? -16.047 -19.391 -8.492 1 98.88 270 ILE A CA 1
ATOM 2048 C C . ILE A 1 270 ? -14.797 -20.094 -8.992 1 98.88 270 ILE A C 1
ATOM 2050 O O . ILE A 1 270 ? -14.836 -20.828 -9.992 1 98.88 270 ILE A O 1
ATOM 2054 N N . THR A 1 271 ? -13.648 -19.859 -8.391 1 98.88 271 THR A N 1
ATOM 2055 C CA . THR A 1 271 ? -12.43 -20.609 -8.711 1 98.88 271 THR A CA 1
ATOM 2056 C C . THR A 1 271 ? -12.359 -21.906 -7.898 1 98.88 271 THR A C 1
ATOM 2058 O O . THR A 1 271 ? -12.648 -21.906 -6.703 1 98.88 271 THR A O 1
ATOM 2061 N N . PRO A 1 272 ? -11.938 -22.922 -8.555 1 98.56 272 PRO A N 1
ATOM 2062 C CA . PRO A 1 272 ? -11.688 -24.156 -7.801 1 98.56 272 PRO A CA 1
ATOM 2063 C C . PRO A 1 272 ? -10.312 -24.172 -7.137 1 98.56 272 PRO A C 1
ATOM 2065 O O . PRO A 1 272 ? -9.438 -23.375 -7.5 1 98.56 272 PRO A O 1
ATOM 2068 N N . VAL A 1 273 ? -10.148 -25.016 -6.184 1 97.56 273 VAL A N 1
ATOM 2069 C CA . VAL A 1 273 ? -8.859 -25.312 -5.57 1 97.56 273 VAL A CA 1
ATOM 2070 C C . VAL A 1 273 ? -8.648 -26.812 -5.516 1 97.56 273 VAL A C 1
ATOM 2072 O O . VAL A 1 273 ? -9.375 -27.531 -4.812 1 97.56 273 VAL A O 1
ATOM 2075 N N . PRO A 1 274 ? -7.773 -27.344 -6.16 1 95.81 274 PRO A N 1
ATOM 2076 C CA . PRO A 1 274 ? -6.793 -26.688 -7.027 1 95.81 274 PRO A CA 1
ATOM 2077 C C . PRO A 1 274 ? -7.371 -26.312 -8.391 1 95.81 274 PRO A C 1
ATOM 2079 O O . PRO A 1 274 ? -8.508 -26.672 -8.703 1 95.81 274 PRO A O 1
ATOM 2082 N N . GLY A 1 275 ? -6.578 -25.453 -9.148 1 97.62 275 GLY A N 1
ATOM 2083 C CA . GLY A 1 275 ? -6.895 -25.234 -10.555 1 97.62 275 GLY A CA 1
ATOM 2084 C C . GLY A 1 275 ? -7.422 -23.844 -10.844 1 97.62 275 GLY A C 1
ATOM 2085 O O . GLY A 1 275 ? -7.707 -23.516 -11.992 1 97.62 275 GLY A O 1
ATOM 2086 N N . GLY A 1 276 ? -7.562 -23.062 -9.797 1 98.12 276 GLY A N 1
ATOM 2087 C CA . GLY A 1 276 ? -8.031 -21.703 -9.969 1 98.12 276 GLY A CA 1
ATOM 2088 C C . GLY A 1 276 ? -6.91 -20.688 -10 1 98.12 276 GLY A C 1
ATOM 2089 O O . GLY A 1 276 ? -6.363 -20.391 -11.07 1 98.12 276 GLY A O 1
ATOM 2090 N N . VAL A 1 277 ? -6.453 -20.203 -8.836 1 98.56 277 VAL A N 1
ATOM 2091 C CA . VAL A 1 277 ? -5.523 -19.094 -8.727 1 98.56 277 VAL A CA 1
ATOM 2092 C C . VAL A 1 277 ? -4.09 -19.594 -8.852 1 98.56 277 VAL A C 1
ATOM 2094 O O . VAL A 1 277 ? -3.229 -18.922 -9.422 1 98.56 277 VAL A O 1
ATOM 2097 N N . GLY A 1 278 ? -3.789 -20.781 -8.359 1 97 278 GLY A N 1
ATOM 2098 C CA . GLY A 1 278 ? -2.447 -21.328 -8.344 1 97 278 GLY A CA 1
ATOM 2099 C C . GLY A 1 278 ? -1.773 -21.297 -9.703 1 97 278 GLY A C 1
ATOM 2100 O O . GLY A 1 278 ? -0.713 -20.688 -9.859 1 97 278 GLY A O 1
ATOM 2101 N N . PRO A 1 279 ? -2.342 -21.969 -10.68 1 97.81 279 PRO A N 1
ATOM 2102 C CA . PRO A 1 279 ? -1.764 -21.953 -12.023 1 97.81 279 PRO A CA 1
ATOM 2103 C C . PRO A 1 279 ? -1.522 -20.531 -12.539 1 97.81 279 PRO A C 1
ATOM 2105 O O . PRO A 1 279 ? -0.529 -20.281 -13.227 1 97.81 279 PRO A O 1
ATOM 2108 N N . MET A 1 280 ? -2.391 -19.609 -12.203 1 98.62 280 MET A N 1
ATOM 2109 C CA . MET A 1 280 ? -2.262 -18.234 -12.656 1 98.62 280 MET A CA 1
ATOM 2110 C C . MET A 1 280 ? -1.062 -17.547 -12.008 1 98.62 280 MET A C 1
ATOM 2112 O O . MET A 1 280 ? -0.413 -16.703 -12.617 1 98.62 280 MET A O 1
ATOM 2116 N N . THR A 1 281 ? -0.831 -17.875 -10.703 1 98.06 281 THR A N 1
ATOM 2117 C CA . THR A 1 281 ? 0.34 -17.344 -10.016 1 98.06 281 THR A CA 1
ATOM 2118 C C . THR A 1 281 ? 1.615 -17.672 -10.789 1 98.06 281 THR A C 1
ATOM 2120 O O . THR A 1 281 ? 2.447 -16.781 -11.023 1 98.06 281 THR A O 1
ATOM 2123 N N . VAL A 1 282 ? 1.739 -18.859 -11.242 1 98.25 282 VAL A N 1
ATOM 2124 C CA . VAL A 1 282 ? 2.908 -19.312 -11.992 1 98.25 282 VAL A CA 1
ATOM 2125 C C . VAL A 1 282 ? 2.973 -18.578 -13.328 1 98.25 282 VAL A C 1
ATOM 2127 O O . VAL A 1 282 ? 4.035 -18.109 -13.734 1 98.25 282 VAL A O 1
ATOM 2130 N N . ALA A 1 283 ? 1.855 -18.469 -14.008 1 98.69 283 ALA A N 1
ATOM 2131 C CA . ALA A 1 283 ? 1.807 -17.797 -15.297 1 98.69 283 ALA A CA 1
ATOM 2132 C C . ALA A 1 283 ? 2.238 -16.328 -15.164 1 98.69 283 ALA A C 1
ATOM 2134 O O . ALA A 1 283 ? 2.971 -15.82 -16 1 98.69 283 ALA A O 1
ATOM 2135 N N . MET A 1 284 ? 1.801 -15.703 -14.094 1 98.75 284 MET A N 1
ATOM 2136 C CA . MET A 1 284 ? 2.115 -14.289 -13.922 1 98.75 284 MET A CA 1
ATOM 2137 C C . MET A 1 284 ? 3.57 -14.102 -13.5 1 98.75 284 MET A C 1
ATOM 2139 O O . MET A 1 284 ? 4.176 -13.07 -13.789 1 98.75 284 MET A O 1
ATOM 2143 N N . LEU A 1 285 ? 4.094 -15.117 -12.836 1 98.69 285 LEU A N 1
ATOM 2144 C CA . LEU A 1 285 ? 5.535 -15.102 -12.586 1 98.69 285 LEU A CA 1
ATOM 2145 C C . LEU A 1 285 ? 6.309 -15.055 -13.898 1 98.69 285 LEU A C 1
ATOM 2147 O O . LEU A 1 285 ? 7.285 -14.312 -14.023 1 98.69 285 LEU A O 1
ATOM 2151 N N . MET A 1 286 ? 5.91 -15.836 -14.914 1 98.81 286 MET A N 1
ATOM 2152 C CA . MET A 1 286 ? 6.527 -15.805 -16.234 1 98.81 286 MET A CA 1
ATOM 2153 C C . MET A 1 286 ? 6.344 -14.438 -16.891 1 98.81 286 MET A C 1
ATOM 2155 O O . MET A 1 286 ? 7.281 -13.898 -17.484 1 98.81 286 MET A O 1
ATOM 2159 N N . HIS A 1 287 ? 5.141 -13.938 -16.719 1 98.81 287 HIS A N 1
ATOM 2160 C CA . HIS A 1 287 ? 4.848 -12.609 -17.25 1 98.81 287 HIS A CA 1
ATOM 2161 C C . HIS A 1 287 ? 5.805 -11.562 -16.688 1 98.81 287 HIS A C 1
ATOM 2163 O O . HIS A 1 287 ? 6.395 -10.781 -17.438 1 98.81 287 HIS A O 1
ATOM 2169 N N . ASN A 1 288 ? 5.957 -11.555 -15.367 1 98.81 288 ASN A N 1
ATOM 2170 C CA . ASN A 1 288 ? 6.863 -10.609 -14.719 1 98.81 288 ASN A CA 1
ATOM 2171 C C . ASN A 1 288 ? 8.305 -10.812 -15.172 1 98.81 288 ASN A C 1
ATOM 2173 O O . ASN A 1 288 ? 9.062 -9.852 -15.289 1 98.81 288 ASN A O 1
ATOM 2177 N N . THR A 1 289 ? 8.711 -12.055 -15.406 1 98.81 289 THR A N 1
ATOM 2178 C CA . THR A 1 289 ? 10.07 -12.359 -15.828 1 98.81 289 THR A CA 1
ATOM 2179 C C . THR A 1 289 ? 10.344 -11.789 -17.219 1 98.81 289 THR A C 1
ATOM 2181 O O . THR A 1 289 ? 11.398 -11.203 -17.453 1 98.81 289 THR A O 1
ATOM 2184 N N . LEU A 1 290 ? 9.414 -11.922 -18.125 1 98.56 290 LEU A N 1
ATOM 2185 C CA . LEU A 1 290 ? 9.586 -11.359 -19.469 1 98.56 290 LEU A CA 1
ATOM 2186 C C . LEU A 1 290 ? 9.617 -9.836 -19.406 1 98.56 290 LEU A C 1
ATOM 2188 O O . LEU A 1 290 ? 10.43 -9.203 -20.078 1 98.56 290 LEU A O 1
ATOM 2192 N N . LYS A 1 291 ? 8.68 -9.32 -18.656 1 98.25 291 LYS A N 1
ATOM 2193 C CA . LYS A 1 291 ? 8.664 -7.875 -18.453 1 98.25 291 LYS A CA 1
ATOM 2194 C C . LYS A 1 291 ? 10 -7.375 -17.922 1 98.25 291 LYS A C 1
ATOM 2196 O O . LYS A 1 291 ? 10.531 -6.371 -18.406 1 98.25 291 LYS A O 1
ATOM 2201 N N . ALA A 1 292 ? 10.5 -8.07 -16.938 1 98.44 292 ALA A N 1
ATOM 2202 C CA . ALA A 1 292 ? 11.789 -7.719 -16.344 1 98.44 292 ALA A CA 1
ATOM 2203 C C . ALA A 1 292 ? 12.906 -7.797 -17.391 1 98.44 292 ALA A C 1
ATOM 2205 O O . ALA A 1 292 ? 13.781 -6.934 -17.438 1 98.44 292 ALA A O 1
ATOM 2206 N N . ALA A 1 293 ? 12.891 -8.812 -18.203 1 98.19 293 ALA A N 1
ATOM 2207 C CA . ALA A 1 293 ? 13.898 -8.992 -19.25 1 98.19 293 ALA A CA 1
ATOM 2208 C C . ALA A 1 293 ? 13.906 -7.805 -20.219 1 98.19 293 ALA A C 1
ATOM 2210 O O . ALA A 1 293 ? 14.961 -7.27 -20.547 1 98.19 293 ALA A O 1
ATOM 2211 N N . ARG A 1 294 ? 12.734 -7.445 -20.656 1 97.25 294 ARG A N 1
ATOM 2212 C CA . ARG A 1 294 ? 12.602 -6.32 -21.578 1 97.25 294 ARG A CA 1
ATOM 2213 C C . ARG A 1 294 ? 13.164 -5.043 -20.969 1 97.25 294 ARG A C 1
ATOM 2215 O O . ARG A 1 294 ? 13.938 -4.324 -21.609 1 97.25 294 ARG A O 1
ATOM 2222 N N . LYS A 1 295 ? 12.773 -4.801 -19.734 1 96.94 295 LYS A N 1
ATOM 2223 C CA . LYS A 1 295 ? 13.203 -3.582 -19.062 1 96.94 295 LYS A CA 1
ATOM 2224 C C . LYS A 1 295 ? 14.719 -3.553 -18.875 1 96.94 295 LYS A C 1
ATOM 2226 O O . LYS A 1 295 ? 15.359 -2.531 -19.141 1 96.94 295 LYS A O 1
ATOM 2231 N N . GLN A 1 296 ? 15.234 -4.656 -18.406 1 96.69 296 GLN A N 1
ATOM 2232 C CA . GLN A 1 296 ? 16.672 -4.742 -18.156 1 96.69 296 GLN A CA 1
ATOM 2233 C C . GLN A 1 296 ? 17.469 -4.5 -19.438 1 96.69 296 GLN A C 1
ATOM 2235 O O . GLN A 1 296 ? 18.484 -3.812 -19.422 1 96.69 296 GLN A O 1
ATOM 2240 N N . PHE A 1 297 ? 17.016 -5.02 -20.516 1 95.44 297 PHE A N 1
ATOM 2241 C CA . PHE A 1 297 ? 17.688 -4.852 -21.797 1 95.44 297 PHE A CA 1
ATOM 2242 C C . PHE A 1 297 ? 17.594 -3.406 -22.266 1 95.44 297 PHE A C 1
ATOM 2244 O O . PHE A 1 297 ? 18.594 -2.82 -22.672 1 95.44 297 PHE A O 1
ATOM 2251 N N . ASP A 1 298 ? 16.406 -2.824 -22.172 1 94 298 ASP A N 1
ATOM 2252 C CA . ASP A 1 298 ? 16.188 -1.452 -22.625 1 94 298 ASP A CA 1
ATOM 2253 C C . ASP A 1 298 ? 16.984 -0.464 -21.781 1 94 298 ASP A C 1
ATOM 2255 O O . ASP A 1 298 ? 17.5 0.526 -22.297 1 94 298 ASP A O 1
ATOM 2259 N N . ASP A 1 299 ? 17.062 -0.718 -20.516 1 91.56 299 ASP A N 1
ATOM 2260 C CA . ASP A 1 299 ? 17.812 0.15 -19.625 1 91.56 299 ASP A CA 1
ATOM 2261 C C . ASP A 1 299 ? 19.312 0.103 -19.938 1 91.56 299 ASP A C 1
ATOM 2263 O O . ASP A 1 299 ? 20 1.123 -19.859 1 91.56 299 ASP A O 1
ATOM 2267 N N . ARG A 1 300 ? 19.875 -1.097 -20.328 1 87.75 300 ARG A N 1
ATOM 2268 C CA . ARG A 1 300 ? 21.281 -1.246 -20.688 1 87.75 300 ARG A CA 1
ATOM 2269 C C . ARG A 1 300 ? 21.594 -0.524 -22 1 87.75 300 ARG A C 1
ATOM 2271 O O . ARG A 1 300 ? 22.688 0.022 -22.172 1 87.75 300 ARG A O 1
ATOM 2278 N N . LYS A 1 301 ? 20.625 -0.408 -22.859 1 85.69 301 LYS A N 1
ATOM 2279 C CA . LYS A 1 301 ? 20.828 0.275 -24.141 1 85.69 301 LYS A CA 1
ATOM 2280 C C . LYS A 1 301 ? 20.812 1.79 -23.953 1 85.69 301 LYS A C 1
ATOM 2282 O O . LYS A 1 301 ? 21.5 2.514 -24.672 1 85.69 301 LYS A O 1
ATOM 2287 N N . SER A 1 302 ? 20.062 2.289 -23.016 1 79.88 302 SER A N 1
ATOM 2288 C CA . SER A 1 302 ? 19.938 3.725 -22.797 1 79.88 302 SER A CA 1
ATOM 2289 C C . SER A 1 302 ? 21.062 4.25 -21.906 1 79.88 302 SER A C 1
ATOM 2291 O O . SER A 1 302 ? 21.297 5.461 -21.859 1 79.88 302 SER A O 1
ATOM 2293 N N . SER A 1 303 ? 21.797 3.393 -21.172 1 72.75 303 SER A N 1
ATOM 2294 C CA . SER A 1 303 ? 22.906 3.803 -20.312 1 72.75 303 SER A CA 1
ATOM 2295 C C . SER A 1 303 ? 24.219 3.848 -21.078 1 72.75 303 SER A C 1
ATOM 2297 O O . SER A 1 303 ? 24.5 2.959 -21.891 1 72.75 303 SER A O 1
ATOM 2299 N N . MET B 1 1 ? -23.938 15.617 21.594 1 93.12 1 MET B N 1
ATOM 2300 C CA . MET B 1 1 ? -23.031 16.406 20.766 1 93.12 1 MET B CA 1
ATOM 2301 C C . MET B 1 1 ? -21.625 15.797 20.766 1 93.12 1 MET B C 1
ATOM 2303 O O . MET B 1 1 ? -21.156 15.32 21.797 1 93.12 1 MET B O 1
ATOM 2307 N N . ALA B 1 2 ? -20.969 15.875 19.609 1 97.44 2 ALA B N 1
ATOM 2308 C CA . ALA B 1 2 ? -19.672 15.219 19.469 1 97.44 2 ALA B CA 1
ATOM 2309 C C . ALA B 1 2 ? -18.609 15.938 20.297 1 97.44 2 ALA B C 1
ATOM 2311 O O . ALA B 1 2 ? -18.672 17.156 20.469 1 97.44 2 ALA B O 1
ATOM 2312 N N . GLN B 1 3 ? -17.703 15.227 20.859 1 98.62 3 GLN B N 1
ATOM 2313 C CA . GLN B 1 3 ? -16.469 15.828 21.359 1 98.62 3 GLN B CA 1
ATOM 2314 C C . GLN B 1 3 ? -15.594 16.312 20.219 1 98.62 3 GLN B C 1
ATOM 2316 O O . GLN B 1 3 ? -15.234 15.531 19.328 1 98.62 3 GLN B O 1
ATOM 2321 N N . ILE B 1 4 ? -15.297 17.562 20.25 1 98.75 4 ILE B N 1
ATOM 2322 C CA . ILE B 1 4 ? -14.438 18.125 19.219 1 98.75 4 ILE B CA 1
ATOM 2323 C C . ILE B 1 4 ? -12.984 17.719 19.469 1 98.75 4 ILE B C 1
ATOM 2325 O O . ILE B 1 4 ? -12.477 17.891 20.578 1 98.75 4 ILE B O 1
ATOM 2329 N N . ILE B 1 5 ? -12.344 17.141 18.516 1 98.81 5 ILE B N 1
ATOM 2330 C CA . ILE B 1 5 ? -10.922 16.812 18.594 1 98.81 5 ILE B CA 1
ATOM 2331 C C . ILE B 1 5 ? -10.078 18.031 18.25 1 98.81 5 ILE B C 1
ATOM 2333 O O . ILE B 1 5 ? -9.992 18.438 17.094 1 98.81 5 ILE B O 1
ATOM 2337 N N . ASN B 1 6 ? -9.461 18.594 19.219 1 98.69 6 ASN B N 1
ATOM 2338 C CA . ASN B 1 6 ? -8.672 19.797 19.078 1 98.69 6 ASN B CA 1
ATOM 2339 C C . ASN B 1 6 ? -7.27 19.5 18.547 1 98.69 6 ASN B C 1
ATOM 2341 O O . ASN B 1 6 ? -6.316 19.422 19.328 1 98.69 6 ASN B O 1
ATOM 2345 N N . GLY B 1 7 ? -7.18 19.375 17.219 1 98.69 7 GLY B N 1
ATOM 2346 C CA . GLY B 1 7 ? -5.91 19.031 16.594 1 98.69 7 GLY B CA 1
ATOM 2347 C C . GLY B 1 7 ? -4.812 20.031 16.875 1 98.69 7 GLY B C 1
ATOM 2348 O O . GLY B 1 7 ? -3.639 19.672 16.969 1 98.69 7 GLY B O 1
ATOM 2349 N N . LYS B 1 8 ? -5.191 21.266 17.047 1 98.31 8 LYS B N 1
ATOM 2350 C CA . LYS B 1 8 ? -4.227 22.312 17.344 1 98.31 8 LYS B CA 1
ATOM 2351 C C . LYS B 1 8 ? -3.551 22.094 18.688 1 98.31 8 LYS B C 1
ATOM 2353 O O . LYS B 1 8 ? -2.326 22.156 18.797 1 98.31 8 LYS B O 1
ATOM 2358 N N . ALA B 1 9 ? -4.355 21.828 19.688 1 98.69 9 ALA B N 1
ATOM 2359 C CA . ALA B 1 9 ? -3.83 21.594 21.031 1 98.69 9 ALA B CA 1
ATOM 2360 C C . ALA B 1 9 ? -2.961 20.344 21.078 1 98.69 9 ALA B C 1
ATOM 2362 O O . ALA B 1 9 ? -1.885 20.344 21.672 1 98.69 9 ALA B O 1
ATOM 2363 N N . ILE B 1 10 ? -3.441 19.266 20.438 1 98.81 10 ILE B N 1
ATOM 2364 C CA . ILE B 1 10 ? -2.701 18.016 20.438 1 98.81 10 ILE B CA 1
ATOM 2365 C C . ILE B 1 10 ? -1.386 18.188 19.672 1 98.81 10 ILE B C 1
ATOM 2367 O O . ILE B 1 10 ? -0.342 17.703 20.109 1 98.81 10 ILE B O 1
ATOM 2371 N N . ALA B 1 11 ? -1.403 18.875 18.562 1 98.81 11 ALA B N 1
ATOM 2372 C CA . ALA B 1 11 ? -0.196 19.156 17.797 1 98.81 11 ALA B CA 1
ATOM 2373 C C . ALA B 1 11 ? 0.822 19.922 18.625 1 98.81 11 ALA B C 1
ATOM 2375 O O . ALA B 1 11 ? 2.023 19.656 18.562 1 98.81 11 ALA B O 1
ATOM 2376 N N . GLN B 1 12 ? 0.336 20.891 19.375 1 98.62 12 GLN B N 1
ATOM 2377 C CA . GLN B 1 12 ? 1.216 21.656 20.25 1 98.62 12 GLN B CA 1
ATOM 2378 C C . GLN B 1 12 ? 1.889 20.766 21.281 1 98.62 12 GLN B C 1
ATOM 2380 O O . GLN B 1 12 ? 3.074 20.922 21.578 1 98.62 12 GLN B O 1
ATOM 2385 N N . GLU B 1 13 ? 1.114 19.859 21.844 1 98.75 13 GLU B N 1
ATOM 2386 C CA . GLU B 1 13 ? 1.679 18.891 22.781 1 98.75 13 GLU B CA 1
ATOM 2387 C C . GLU B 1 13 ? 2.777 18.062 22.125 1 98.75 13 GLU B C 1
ATOM 2389 O O . GLU B 1 13 ? 3.83 17.828 22.719 1 98.75 13 GLU B O 1
ATOM 2394 N N . VAL B 1 14 ? 2.504 17.641 20.875 1 98.69 14 VAL B N 1
ATOM 2395 C CA . VAL B 1 14 ? 3.477 16.844 20.141 1 98.69 14 VAL B CA 1
ATOM 2396 C C . VAL B 1 14 ? 4.742 17.656 19.906 1 98.69 14 VAL B C 1
ATOM 2398 O O . VAL B 1 14 ? 5.855 17.172 20.141 1 98.69 14 VAL B O 1
ATOM 2401 N N . ARG B 1 15 ? 4.605 18.891 19.5 1 98.69 15 ARG B N 1
ATOM 2402 C CA . ARG B 1 15 ? 5.766 19.734 19.203 1 98.69 15 ARG B CA 1
ATOM 2403 C C . ARG B 1 15 ? 6.578 20 20.469 1 98.69 15 ARG B C 1
ATOM 2405 O O . ARG B 1 15 ? 7.809 20.031 20.422 1 98.69 15 ARG B O 1
ATOM 2412 N N . THR B 1 16 ? 5.906 20.172 21.562 1 98.75 16 THR B N 1
ATOM 2413 C CA . THR B 1 16 ? 6.59 20.359 22.828 1 98.75 16 THR B CA 1
ATOM 2414 C C . THR B 1 16 ? 7.414 19.141 23.203 1 98.75 16 THR B C 1
ATOM 2416 O O . THR B 1 16 ? 8.57 19.266 23.609 1 98.75 16 THR B O 1
ATOM 2419 N N . LYS B 1 17 ? 6.809 18.016 23.062 1 98.75 17 LYS B N 1
ATOM 2420 C CA . LYS B 1 17 ? 7.52 16.766 23.344 1 98.75 17 LYS B CA 1
ATOM 2421 C C . LYS B 1 17 ? 8.727 16.609 22.422 1 98.75 17 LYS B C 1
ATOM 2423 O O . LYS B 1 17 ? 9.797 16.188 22.859 1 98.75 17 LYS B O 1
ATOM 2428 N N . LEU B 1 18 ? 8.562 16.875 21.156 1 98.75 18 LEU B N 1
ATOM 2429 C CA . LEU B 1 18 ? 9.641 16.766 20.188 1 98.75 18 LEU B CA 1
ATOM 2430 C C . LEU B 1 18 ? 10.773 17.719 20.516 1 98.75 18 LEU B C 1
ATOM 2432 O O . LEU B 1 18 ? 11.945 17.391 20.328 1 98.75 18 LEU B O 1
ATOM 2436 N N . ALA B 1 19 ? 10.414 18.938 20.984 1 98.75 19 ALA B N 1
ATOM 2437 C CA . ALA B 1 19 ? 11.43 19.891 21.391 1 98.75 19 ALA B CA 1
ATOM 2438 C C . ALA B 1 19 ? 12.305 19.344 22.516 1 98.75 19 ALA B C 1
ATOM 2440 O O . ALA B 1 19 ? 13.523 19.484 22.484 1 98.75 19 ALA B O 1
ATOM 2441 N N . HIS B 1 20 ? 11.641 18.703 23.453 1 98.69 20 HIS B N 1
ATOM 2442 C CA . HIS B 1 20 ? 12.375 18.078 24.547 1 98.69 20 HIS B CA 1
ATOM 2443 C C . HIS B 1 20 ? 13.266 16.953 24.047 1 98.69 20 HIS B C 1
ATOM 2445 O O . HIS B 1 20 ? 14.422 16.844 24.453 1 98.69 20 HIS B O 1
ATOM 2451 N N . GLU B 1 21 ? 12.711 16.156 23.156 1 98.38 21 GLU B N 1
ATOM 2452 C CA . GLU B 1 21 ? 13.477 15.055 22.594 1 98.38 21 GLU B CA 1
ATOM 2453 C C . GLU B 1 21 ? 14.703 15.57 21.844 1 98.38 21 GLU B C 1
ATOM 2455 O O . GLU B 1 21 ? 15.781 14.984 21.922 1 98.38 21 GLU B O 1
ATOM 2460 N N . LEU B 1 22 ? 14.516 16.625 21.062 1 98.5 22 LEU B N 1
ATOM 2461 C CA . LEU B 1 22 ? 15.625 17.188 20.312 1 98.5 22 LEU B CA 1
ATOM 2462 C C . LEU B 1 22 ? 16.719 17.703 21.234 1 98.5 22 LEU B C 1
ATOM 2464 O O . LEU B 1 22 ? 17.906 17.516 20.953 1 98.5 22 LEU B O 1
ATOM 2468 N N . LYS B 1 23 ? 16.375 18.297 22.328 1 98.12 23 LYS B N 1
ATOM 2469 C CA . LYS B 1 23 ? 17.359 18.75 23.312 1 98.12 23 LYS B CA 1
ATOM 2470 C C . LYS B 1 23 ? 18.156 17.578 23.859 1 98.12 23 LYS B C 1
ATOM 2472 O O . LYS B 1 23 ? 19.375 17.688 24.047 1 98.12 23 LYS B O 1
ATOM 2477 N N . GLU B 1 24 ? 17.422 16.531 24.156 1 98.19 24 GLU B N 1
ATOM 2478 C CA . GLU B 1 24 ? 18.078 15.328 24.641 1 98.19 24 GLU B CA 1
ATOM 2479 C C . GLU B 1 24 ? 19.047 14.773 23.594 1 98.19 24 GLU B C 1
ATOM 2481 O O . GLU B 1 24 ? 20.141 14.312 23.938 1 98.19 24 GLU B O 1
ATOM 2486 N N . MET B 1 25 ? 18.641 14.789 22.359 1 97.5 25 MET B N 1
ATOM 2487 C CA . MET B 1 25 ? 19.484 14.336 21.266 1 97.5 25 MET B CA 1
ATOM 2488 C C . MET B 1 25 ? 20.75 15.188 21.172 1 97.5 25 MET B C 1
ATOM 2490 O O . MET B 1 25 ? 21.844 14.656 21.031 1 97.5 25 MET B O 1
ATOM 2494 N N . GLU B 1 26 ? 20.5 16.469 21.25 1 96.94 26 GLU B N 1
ATOM 2495 C CA . GLU B 1 26 ? 21.641 17.375 21.188 1 96.94 26 GLU B CA 1
ATOM 2496 C C . GLU B 1 26 ? 22.609 17.109 22.328 1 96.94 26 GLU B C 1
ATOM 2498 O O . GLU B 1 26 ? 23.828 17.109 22.125 1 96.94 26 GLU B O 1
ATOM 2503 N N . ALA B 1 27 ? 22.109 16.891 23.484 1 97.62 27 ALA B N 1
ATOM 2504 C CA . ALA B 1 27 ? 22.938 16.594 24.641 1 97.62 27 ALA B CA 1
ATOM 2505 C C . ALA B 1 27 ? 23.719 15.297 24.453 1 97.62 27 ALA B C 1
ATOM 2507 O O . ALA B 1 27 ? 24.812 15.141 24.969 1 97.62 27 ALA B O 1
ATOM 2508 N N . ALA B 1 28 ? 23.141 14.391 23.734 1 96.62 28 ALA B N 1
ATOM 2509 C CA . ALA B 1 28 ? 23.766 13.086 23.5 1 96.62 28 ALA B CA 1
ATOM 2510 C C . ALA B 1 28 ? 24.75 13.148 22.344 1 96.62 28 ALA B C 1
ATOM 2512 O O . ALA B 1 28 ? 25.375 12.148 22 1 96.62 28 ALA B O 1
ATOM 2513 N N . GLY B 1 29 ? 24.812 14.344 21.625 1 95.81 29 GLY B N 1
ATOM 2514 C CA . GLY B 1 29 ? 25.844 14.531 20.609 1 95.81 29 GLY B CA 1
ATOM 2515 C C . GLY B 1 29 ? 25.297 14.484 19.203 1 95.81 29 GLY B C 1
ATOM 2516 O O . GLY B 1 29 ? 26.062 14.539 18.234 1 95.81 29 GLY B O 1
ATOM 2517 N N . TYR B 1 30 ? 24.016 14.344 19.016 1 96.5 30 TYR B N 1
ATOM 2518 C CA . TYR B 1 30 ? 23.406 14.367 17.688 1 96.5 30 TYR B CA 1
ATOM 2519 C C . TYR B 1 30 ? 23.484 15.766 17.078 1 96.5 30 TYR B C 1
ATOM 2521 O O . TYR B 1 30 ? 23.297 16.766 17.781 1 96.5 30 TYR B O 1
ATOM 2529 N N . PRO B 1 31 ? 23.812 15.852 15.82 1 96.19 31 PRO B N 1
ATOM 2530 C CA . PRO B 1 31 ? 23.766 17.156 15.164 1 96.19 31 PRO B CA 1
ATOM 2531 C C . PRO B 1 31 ? 22.344 17.734 15.094 1 96.19 31 PRO B C 1
ATOM 2533 O O . PRO B 1 31 ? 21.375 16.984 15.078 1 96.19 31 PRO B O 1
ATOM 2536 N N . LYS B 1 32 ? 22.25 19.031 15.055 1 96.94 32 LYS B N 1
ATOM 2537 C CA . LYS B 1 32 ? 20.969 19.688 14.906 1 96.94 32 LYS B CA 1
ATOM 2538 C C . LYS B 1 32 ? 20.328 19.344 13.562 1 96.94 32 LYS B C 1
ATOM 2540 O O . LYS B 1 32 ? 20.953 19.484 12.516 1 96.94 32 LYS B O 1
ATOM 2545 N N . PRO B 1 33 ? 19.125 18.844 13.578 1 98.62 33 PRO B N 1
ATOM 2546 C CA . PRO B 1 33 ? 18.469 18.531 12.305 1 98.62 33 PRO B CA 1
ATOM 2547 C C . PRO B 1 33 ? 18.156 19.781 11.469 1 98.62 33 PRO B C 1
ATOM 2549 O O . PRO B 1 33 ? 17.984 20.859 12.023 1 98.62 33 PRO B O 1
ATOM 2552 N N . HIS B 1 34 ? 18.094 19.594 10.172 1 98.81 34 HIS B N 1
ATOM 2553 C CA . HIS B 1 34 ? 17.797 20.672 9.242 1 98.81 34 HIS B CA 1
ATOM 2554 C C . HIS B 1 34 ? 16.766 20.25 8.203 1 98.81 34 HIS B C 1
ATOM 2556 O O . HIS B 1 34 ? 16.938 19.219 7.543 1 98.81 34 HIS B O 1
ATOM 2562 N N . LEU B 1 35 ? 15.711 21.016 8.062 1 98.88 35 LEU B N 1
ATOM 2563 C CA . LEU B 1 35 ? 14.664 20.766 7.074 1 98.88 35 LEU B CA 1
ATOM 2564 C C . LEU B 1 35 ? 14.711 21.797 5.953 1 98.88 35 LEU B C 1
ATOM 2566 O O . LEU B 1 35 ? 14.648 23 6.211 1 98.88 35 LEU B O 1
ATOM 2570 N N . THR B 1 36 ? 14.844 21.328 4.711 1 98.88 36 THR B N 1
ATOM 2571 C CA . THR B 1 36 ? 14.734 22.219 3.549 1 98.88 36 THR B CA 1
ATOM 2572 C C . THR B 1 36 ? 13.406 22 2.826 1 98.88 36 THR B C 1
ATOM 2574 O O . THR B 1 36 ? 13.125 20.891 2.359 1 98.88 36 THR B O 1
ATOM 2577 N N . ALA B 1 37 ? 12.633 23.031 2.766 1 98.5 37 ALA B N 1
ATOM 2578 C CA . ALA B 1 37 ? 11.406 23.016 1.969 1 98.5 37 ALA B CA 1
ATOM 2579 C C . ALA B 1 37 ? 11.633 23.672 0.609 1 98.5 37 ALA B C 1
ATOM 2581 O O . ALA B 1 37 ? 12.266 24.719 0.518 1 98.5 37 ALA B O 1
ATOM 2582 N N . VAL B 1 38 ? 11.172 23.047 -0.414 1 98.5 38 VAL B N 1
ATOM 2583 C CA . VAL B 1 38 ? 11.273 23.578 -1.769 1 98.5 38 VAL B CA 1
ATOM 2584 C C . VAL B 1 38 ? 9.875 23.891 -2.303 1 98.5 38 VAL B C 1
ATOM 2586 O O . VAL B 1 38 ? 8.977 23.031 -2.256 1 98.5 38 VAL B O 1
ATOM 2589 N N . ILE B 1 39 ? 9.695 25.047 -2.783 1 97.69 39 ILE B N 1
ATOM 2590 C CA . ILE B 1 39 ? 8.438 25.469 -3.398 1 97.69 39 ILE B CA 1
ATOM 2591 C C . ILE B 1 39 ? 8.688 25.891 -4.844 1 97.69 39 ILE B C 1
ATOM 2593 O O . ILE B 1 39 ? 9.641 26.609 -5.129 1 97.69 39 ILE B O 1
ATOM 2597 N N . VAL B 1 40 ? 7.906 25.344 -5.711 1 97.81 40 VAL B N 1
ATOM 2598 C CA . VAL B 1 40 ? 7.98 25.734 -7.117 1 97.81 40 VAL B CA 1
ATOM 2599 C C . VAL B 1 40 ? 6.723 26.5 -7.5 1 97.81 40 VAL B C 1
ATOM 2601 O O . VAL B 1 40 ? 5.617 25.969 -7.469 1 97.81 40 VAL B O 1
ATOM 2604 N N . GLY B 1 41 ? 6.918 27.719 -7.906 1 94.25 41 GLY B N 1
ATOM 2605 C CA . GLY B 1 41 ? 5.797 28.578 -8.25 1 94.25 41 GLY B CA 1
ATOM 2606 C C . GLY B 1 41 ? 5.352 29.469 -7.109 1 94.25 41 GLY B C 1
ATOM 2607 O O . GLY B 1 41 ? 6.016 29.531 -6.07 1 94.25 41 GLY B O 1
ATOM 2608 N N . GLU B 1 42 ? 4.246 30.219 -7.305 1 87.5 42 GLU B N 1
ATOM 2609 C CA . GLU B 1 42 ? 3.848 31.219 -6.332 1 87.5 42 GLU B CA 1
ATOM 2610 C C . GLU B 1 42 ? 2.422 30.984 -5.84 1 87.5 42 GLU B C 1
ATOM 2612 O O . GLU B 1 42 ? 1.699 31.938 -5.535 1 87.5 42 GLU B O 1
ATOM 2617 N N . ASP B 1 43 ? 2.094 29.734 -5.68 1 87.12 43 ASP B N 1
ATOM 2618 C CA . ASP B 1 43 ? 0.766 29.438 -5.152 1 87.12 43 ASP B CA 1
ATOM 2619 C C . ASP B 1 43 ? 0.64 29.891 -3.697 1 87.12 43 ASP B C 1
ATOM 2621 O O . ASP B 1 43 ? 1.372 29.422 -2.828 1 87.12 43 ASP B O 1
ATOM 2625 N N . PRO B 1 44 ? -0.294 30.828 -3.402 1 85.56 44 PRO B N 1
ATOM 2626 C CA . PRO B 1 44 ? -0.411 31.375 -2.053 1 85.56 44 PRO B CA 1
ATOM 2627 C C . PRO B 1 44 ? -0.688 30.312 -0.995 1 85.56 44 PRO B C 1
ATOM 2629 O O . PRO B 1 44 ? -0.194 30.422 0.132 1 85.56 44 PRO B O 1
ATOM 2632 N N . ALA B 1 45 ? -1.529 29.375 -1.278 1 83.12 45 ALA B N 1
ATOM 2633 C CA . ALA B 1 45 ? -1.82 28.297 -0.329 1 83.12 45 ALA B CA 1
ATOM 2634 C C . ALA B 1 45 ? -0.556 27.531 0.026 1 83.12 45 ALA B C 1
ATOM 2636 O O . ALA B 1 45 ? -0.308 27.234 1.198 1 83.12 45 ALA B O 1
ATOM 2637 N N . SER B 1 46 ? 0.246 27.188 -0.936 1 88.25 46 SER B N 1
ATOM 2638 C CA . SER B 1 46 ? 1.51 26.5 -0.725 1 88.25 46 SER B CA 1
ATOM 2639 C C . SER B 1 46 ? 2.453 27.312 0.151 1 88.25 46 SER B C 1
ATOM 2641 O O . SER B 1 46 ? 3.094 26.766 1.056 1 88.25 46 SER B O 1
ATOM 2643 N N . GLU B 1 47 ? 2.494 28.594 -0.12 1 91.06 47 GLU B N 1
ATOM 2644 C CA . GLU B 1 47 ? 3.359 29.484 0.652 1 91.06 47 GLU B CA 1
ATOM 2645 C C . GLU B 1 47 ? 2.955 29.5 2.123 1 91.06 47 GLU B C 1
ATOM 2647 O O . GLU B 1 47 ? 3.812 29.453 3.008 1 91.06 47 GLU B O 1
ATOM 2652 N N . LYS B 1 48 ? 1.749 29.578 2.35 1 88.69 48 LYS B N 1
ATOM 2653 C CA . LYS B 1 48 ? 1.25 29.609 3.723 1 88.69 48 LYS B CA 1
ATOM 2654 C C . LYS B 1 48 ? 1.555 28.297 4.438 1 88.69 48 LYS B C 1
ATOM 2656 O O . LYS B 1 48 ? 1.968 28.297 5.598 1 88.69 48 LYS B O 1
ATOM 2661 N N . TYR B 1 49 ? 1.293 27.219 3.719 1 89.25 49 TYR B N 1
ATOM 2662 C CA . TYR B 1 49 ? 1.539 25.906 4.301 1 89.25 49 TYR B CA 1
ATOM 2663 C C . TYR B 1 49 ? 3.01 25.734 4.664 1 89.25 49 TYR B C 1
ATOM 2665 O O . TYR B 1 49 ? 3.336 25.234 5.738 1 89.25 49 TYR B O 1
ATOM 2673 N N . VAL B 1 50 ? 3.871 26.141 3.803 1 93.88 50 VAL B N 1
ATOM 2674 C CA . VAL B 1 50 ? 5.305 26.016 4.043 1 93.88 50 VAL B CA 1
ATOM 2675 C C . VAL B 1 50 ? 5.719 26.938 5.191 1 93.88 50 VAL B C 1
ATOM 2677 O O . VAL B 1 50 ? 6.531 26.562 6.035 1 93.88 50 VAL B O 1
ATOM 2680 N N . ALA B 1 51 ? 5.148 28.109 5.207 1 94 51 ALA B N 1
ATOM 2681 C CA . ALA B 1 51 ? 5.453 29.031 6.293 1 94 51 ALA B CA 1
ATOM 2682 C C . ALA B 1 51 ? 5.105 28.438 7.648 1 94 51 ALA B C 1
ATOM 2684 O O . ALA B 1 51 ? 5.855 28.578 8.617 1 94 51 ALA B O 1
ATOM 2685 N N . ASN B 1 52 ? 4 27.812 7.734 1 93.94 52 ASN B N 1
ATOM 2686 C CA . ASN B 1 52 ? 3.59 27.141 8.961 1 93.94 52 ASN B CA 1
ATOM 2687 C C . ASN B 1 52 ? 4.586 26.062 9.367 1 93.94 52 ASN B C 1
ATOM 2689 O O . ASN B 1 52 ? 4.863 25.875 10.555 1 93.94 52 ASN B O 1
ATOM 2693 N N . LYS B 1 53 ? 5.074 25.312 8.391 1 97 53 LYS B N 1
ATOM 2694 C CA . LYS B 1 53 ? 6.074 24.297 8.664 1 97 53 LYS B CA 1
ATOM 2695 C C . LYS B 1 53 ? 7.352 24.906 9.227 1 97 53 LYS B C 1
ATOM 2697 O O . LYS B 1 53 ? 7.961 24.344 10.141 1 97 53 LYS B O 1
ATOM 2702 N N . MET B 1 54 ? 7.75 26.125 8.734 1 97.38 54 MET B N 1
ATOM 2703 C CA . MET B 1 54 ? 8.953 26.781 9.227 1 97.38 54 MET B CA 1
ATOM 2704 C C . MET B 1 54 ? 8.766 27.266 10.664 1 97.38 54 MET B C 1
ATOM 2706 O O . MET B 1 54 ? 9.695 27.188 11.469 1 97.38 54 MET B O 1
ATOM 2710 N N . VAL B 1 55 ? 7.621 27.719 10.93 1 97.75 55 VAL B N 1
ATOM 2711 C CA . VAL B 1 55 ? 7.312 28.141 12.297 1 97.75 55 VAL B CA 1
ATOM 2712 C C . VAL B 1 55 ? 7.426 26.953 13.242 1 97.75 55 VAL B C 1
ATOM 2714 O O . VAL B 1 55 ? 8.016 27.062 14.32 1 97.75 55 VAL B O 1
ATOM 2717 N N . ALA B 1 56 ? 6.871 25.844 12.867 1 98.25 56 ALA B N 1
ATOM 2718 C CA . ALA B 1 56 ? 6.941 24.625 13.672 1 98.25 56 ALA B CA 1
ATOM 2719 C C . ALA B 1 56 ? 8.391 24.188 13.883 1 98.25 56 ALA B C 1
ATOM 2721 O O . ALA B 1 56 ? 8.758 23.75 14.969 1 98.25 56 ALA B O 1
ATOM 2722 N N . CYS B 1 57 ? 9.203 24.297 12.844 1 98.56 57 CYS B N 1
ATOM 2723 C CA . CYS B 1 57 ? 10.625 23.984 12.969 1 98.56 57 CYS B CA 1
ATOM 2724 C C . CYS B 1 57 ? 11.266 24.812 14.086 1 98.56 57 CYS B C 1
ATOM 2726 O O . CYS B 1 57 ? 11.953 24.266 14.945 1 98.56 57 CYS B O 1
ATOM 2728 N N . ARG B 1 58 ? 10.984 26.078 14.055 1 98.19 58 ARG B N 1
ATOM 2729 C CA . ARG B 1 58 ? 11.547 26.984 15.047 1 98.19 58 ARG B CA 1
ATOM 2730 C C . ARG B 1 58 ? 11.102 26.609 16.453 1 98.19 58 ARG B C 1
ATOM 2732 O O . ARG B 1 58 ? 11.906 26.609 17.391 1 98.19 58 ARG B O 1
ATOM 2739 N N . GLU B 1 59 ? 9.898 26.281 16.578 1 98.12 59 GLU B N 1
ATOM 2740 C CA . GLU B 1 59 ? 9.344 25.906 17.875 1 98.12 59 GLU B CA 1
ATOM 2741 C C . GLU B 1 59 ? 10.023 24.656 18.406 1 98.12 59 GLU B C 1
ATOM 2743 O O . GLU B 1 59 ? 10.289 24.547 19.609 1 98.12 59 GLU B O 1
ATOM 2748 N N . VAL B 1 60 ? 10.273 23.672 17.609 1 98.62 60 VAL B N 1
ATOM 2749 C CA . VAL B 1 60 ? 10.844 22.391 18.016 1 98.62 60 VAL B CA 1
ATOM 2750 C C . VAL B 1 60 ? 12.352 22.516 18.172 1 98.62 60 VAL B C 1
ATOM 2752 O O . VAL B 1 60 ? 12.953 21.828 19 1 98.62 60 VAL B O 1
ATOM 2755 N N . GLY B 1 61 ? 12.938 23.438 17.406 1 98.56 61 GLY B N 1
ATOM 2756 C CA . GLY B 1 61 ? 14.383 23.625 17.438 1 98.56 61 GLY B CA 1
ATOM 2757 C C . GLY B 1 61 ? 15.078 23.047 16.219 1 98.56 61 GLY B C 1
ATOM 2758 O O . GLY B 1 61 ? 16.297 22.844 16.219 1 98.56 61 GLY B O 1
ATOM 2759 N N . ILE B 1 62 ? 14.344 22.766 15.172 1 98.69 62 ILE B N 1
ATOM 2760 C CA . ILE B 1 62 ? 14.883 22.281 13.906 1 98.69 62 ILE B CA 1
ATOM 2761 C C . ILE B 1 62 ? 15.305 23.453 13.031 1 98.69 62 ILE B C 1
ATOM 2763 O O . ILE B 1 62 ? 14.531 24.406 12.852 1 98.69 62 ILE B O 1
ATOM 2767 N N . SER B 1 63 ? 16.531 23.484 12.602 1 98.56 63 SER B N 1
ATOM 2768 C CA . SER B 1 63 ? 16.891 24.5 11.617 1 98.56 63 SER B CA 1
ATOM 2769 C C . SER B 1 63 ? 16.172 24.266 10.289 1 98.56 63 SER B C 1
ATOM 2771 O O . SER B 1 63 ? 15.891 23.125 9.93 1 98.56 63 SER B O 1
ATOM 2773 N N . SER B 1 64 ? 15.836 25.375 9.594 1 98.56 64 SER B N 1
ATOM 2774 C CA . SER B 1 64 ? 15.07 25.172 8.367 1 98.56 64 SER B CA 1
ATOM 2775 C C . SER B 1 64 ? 15.32 26.297 7.367 1 98.56 64 SER B C 1
ATOM 2777 O O . SER B 1 64 ? 15.812 27.359 7.738 1 98.56 64 SER B O 1
ATOM 2779 N N . GLU B 1 65 ? 15.062 26.047 6.152 1 98.19 65 GLU B N 1
ATOM 2780 C CA . GLU B 1 65 ? 15.078 27.031 5.082 1 98.19 65 GLU B CA 1
ATOM 2781 C C . GLU B 1 65 ? 14.039 26.719 4.016 1 98.19 65 GLU B C 1
ATOM 2783 O O . GLU B 1 65 ? 13.594 25.578 3.896 1 98.19 65 GLU B O 1
ATOM 2788 N N . THR B 1 66 ? 13.625 27.719 3.305 1 97.88 66 THR B N 1
ATOM 2789 C CA . THR B 1 66 ? 12.734 27.578 2.158 1 97.88 66 THR B CA 1
ATOM 2790 C C . THR B 1 66 ? 13.438 28 0.873 1 97.88 66 THR B C 1
ATOM 2792 O O . THR B 1 66 ? 13.953 29.125 0.786 1 97.88 66 THR B O 1
ATOM 2795 N N . LYS B 1 67 ? 13.484 27.109 -0.011 1 97.94 67 LYS B N 1
ATOM 2796 C CA . LYS B 1 67 ? 13.961 27.422 -1.354 1 97.94 67 LYS B CA 1
ATOM 2797 C C . LYS B 1 67 ? 12.789 27.672 -2.303 1 97.94 67 LYS B C 1
ATOM 2799 O O . LYS B 1 67 ? 11.977 26.781 -2.539 1 97.94 67 LYS B O 1
ATOM 2804 N N . ARG B 1 68 ? 12.75 28.844 -2.822 1 97.25 68 ARG B N 1
ATOM 2805 C CA . ARG B 1 68 ? 11.672 29.25 -3.721 1 97.25 68 ARG B CA 1
ATOM 2806 C C . ARG B 1 68 ? 12.148 29.281 -5.168 1 97.25 68 ARG B C 1
ATOM 2808 O O . ARG B 1 68 ? 13.117 29.984 -5.492 1 97.25 68 ARG B O 1
ATOM 2815 N N . LEU B 1 69 ? 11.492 28.547 -5.941 1 98.19 69 LEU B N 1
ATOM 2816 C CA . LEU B 1 69 ? 11.797 28.484 -7.367 1 98.19 69 LEU B CA 1
ATOM 2817 C C . LEU B 1 69 ? 10.641 29.016 -8.195 1 98.19 69 LEU B C 1
ATOM 2819 O O . LEU B 1 69 ? 9.477 28.891 -7.812 1 98.19 69 LEU B O 1
ATOM 2823 N N . PRO B 1 70 ? 10.938 29.656 -9.312 1 97.56 70 PRO B N 1
ATOM 2824 C CA . PRO B 1 70 ? 9.859 30.172 -10.164 1 97.56 70 PRO B CA 1
ATOM 2825 C C . PRO B 1 70 ? 9.031 29.062 -10.805 1 97.56 70 PRO B C 1
ATOM 2827 O O . PRO B 1 70 ? 9.516 27.922 -10.938 1 97.56 70 PRO B O 1
ATOM 2830 N N . ALA B 1 71 ? 7.844 29.391 -11.227 1 97.12 71 ALA B N 1
ATOM 2831 C CA . ALA B 1 71 ? 6.918 28.438 -11.844 1 97.12 71 ALA B CA 1
ATOM 2832 C C . ALA B 1 71 ? 7.504 27.859 -13.133 1 97.12 71 ALA B C 1
ATOM 2834 O O . ALA B 1 71 ? 7.09 26.797 -13.586 1 97.12 71 ALA B O 1
ATOM 2835 N N . SER B 1 72 ? 8.492 28.578 -13.719 1 97.81 72 SER B N 1
ATOM 2836 C CA . SER B 1 72 ? 9.094 28.172 -14.984 1 97.81 72 SER B CA 1
ATOM 2837 C C . SER B 1 72 ? 10.18 27.125 -14.766 1 97.81 72 SER B C 1
ATOM 2839 O O . SER B 1 72 ? 10.727 26.578 -15.727 1 97.81 72 SER B O 1
ATOM 2841 N N . THR B 1 73 ? 10.43 26.828 -13.539 1 98.5 73 THR B N 1
ATOM 2842 C CA . THR B 1 73 ? 11.438 25.812 -13.234 1 98.5 73 THR B CA 1
ATOM 2843 C C . THR B 1 73 ? 11.125 24.5 -13.953 1 98.5 73 THR B C 1
ATOM 2845 O O . THR B 1 73 ? 9.977 24.047 -13.961 1 98.5 73 THR B O 1
ATOM 2848 N N . THR B 1 74 ? 12.164 23.969 -14.617 1 98.56 74 THR B N 1
ATOM 2849 C CA . THR B 1 74 ? 11.977 22.703 -15.32 1 98.56 74 THR B CA 1
ATOM 2850 C C . THR B 1 74 ? 12.102 21.531 -14.367 1 98.56 74 THR B C 1
ATOM 2852 O O . THR B 1 74 ? 12.641 21.672 -13.266 1 98.56 74 THR B O 1
ATOM 2855 N N . GLN B 1 75 ? 11.57 20.406 -14.758 1 98.69 75 GLN B N 1
ATOM 2856 C CA . GLN B 1 75 ? 11.742 19.203 -13.969 1 98.69 75 GLN B CA 1
ATOM 2857 C C . GLN B 1 75 ? 13.219 18.906 -13.719 1 98.69 75 GLN B C 1
ATOM 2859 O O . GLN B 1 75 ? 13.602 18.516 -12.617 1 98.69 75 GLN B O 1
ATOM 2864 N N . GLU B 1 76 ? 14.039 19.062 -14.766 1 98.75 76 GLU B N 1
ATOM 2865 C CA . GLU B 1 76 ? 15.469 18.797 -14.664 1 98.75 76 GLU B CA 1
ATOM 2866 C C . GLU B 1 76 ? 16.125 19.703 -13.625 1 98.75 76 GLU B C 1
ATOM 2868 O O . GLU B 1 76 ? 16.969 19.25 -12.844 1 98.75 76 GLU B O 1
ATOM 2873 N N . GLU B 1 77 ? 15.766 20.969 -13.648 1 98.75 77 GLU B N 1
ATOM 2874 C CA . GLU B 1 77 ? 16.297 21.922 -12.68 1 98.75 77 GLU B CA 1
ATOM 2875 C C . GLU B 1 77 ? 15.914 21.531 -11.25 1 98.75 77 GLU B C 1
ATOM 2877 O O . GLU B 1 77 ? 16.75 21.578 -10.344 1 98.75 77 GLU B O 1
ATOM 2882 N N . LEU B 1 78 ? 14.688 21.172 -11.07 1 98.81 78 LEU B N 1
ATOM 2883 C CA . LEU B 1 78 ? 14.211 20.75 -9.758 1 98.81 78 LEU B CA 1
ATOM 2884 C C . LEU B 1 78 ? 14.906 19.469 -9.305 1 98.81 78 LEU B C 1
ATOM 2886 O O . LEU B 1 78 ? 15.312 19.359 -8.141 1 98.81 78 LEU B O 1
ATOM 2890 N N . LEU B 1 79 ? 15.07 18.516 -10.219 1 98.88 79 LEU B N 1
ATOM 2891 C CA . LEU B 1 79 ? 15.75 17.266 -9.906 1 98.88 79 LEU B CA 1
ATOM 2892 C C . LEU B 1 79 ? 17.203 17.516 -9.5 1 98.88 79 LEU B C 1
ATOM 2894 O O . LEU B 1 79 ? 17.719 16.859 -8.594 1 98.88 79 LEU B O 1
ATOM 2898 N N . GLN B 1 80 ? 17.812 18.469 -10.156 1 98.81 80 GLN B N 1
ATOM 2899 C CA . GLN B 1 80 ? 19.188 18.812 -9.812 1 98.81 80 GLN B CA 1
ATOM 2900 C C . GLN B 1 80 ? 19.266 19.406 -8.406 1 98.81 80 GLN B C 1
ATOM 2902 O O . GLN B 1 80 ? 20.156 19.047 -7.629 1 98.81 80 GLN B O 1
ATOM 2907 N N . LEU B 1 81 ? 18.375 20.281 -8.117 1 98.88 81 LEU B N 1
ATOM 2908 C CA . LEU B 1 81 ? 18.344 20.844 -6.777 1 98.88 81 LEU B CA 1
ATOM 2909 C C . LEU B 1 81 ? 18.156 19.75 -5.73 1 98.88 81 LEU B C 1
ATOM 2911 O O . LEU B 1 81 ? 18.844 19.734 -4.711 1 98.88 81 LEU B O 1
ATOM 2915 N N . ILE B 1 82 ? 17.234 18.812 -5.953 1 98.88 82 ILE B N 1
ATOM 2916 C CA . ILE B 1 82 ? 16.969 17.719 -5.027 1 98.88 82 ILE B CA 1
ATOM 2917 C C . ILE B 1 82 ? 18.203 16.844 -4.875 1 98.88 82 ILE B C 1
ATOM 2919 O O . ILE B 1 82 ? 18.562 16.438 -3.764 1 98.88 82 ILE B O 1
ATOM 2923 N N . ALA B 1 83 ? 18.844 16.594 -5.996 1 98.88 83 ALA B N 1
ATOM 2924 C CA . ALA B 1 83 ? 20.078 15.82 -5.957 1 98.88 83 ALA B CA 1
ATOM 2925 C C . ALA B 1 83 ? 21.125 16.484 -5.074 1 98.88 83 ALA B C 1
ATOM 2927 O O . ALA B 1 83 ? 21.812 15.812 -4.301 1 98.88 83 ALA B O 1
ATOM 2928 N N . ASP B 1 84 ? 21.234 17.844 -5.227 1 98.81 84 ASP B N 1
ATOM 2929 C CA . ASP B 1 84 ? 22.172 18.609 -4.402 1 98.81 84 ASP B CA 1
ATOM 2930 C C . ASP B 1 84 ? 21.812 18.5 -2.922 1 98.81 84 ASP B C 1
ATOM 2932 O O . ASP B 1 84 ? 22.688 18.312 -2.076 1 98.81 84 ASP B O 1
ATOM 2936 N N . LEU B 1 85 ? 20.578 18.578 -2.627 1 98.88 85 LEU B N 1
ATOM 2937 C CA . LEU B 1 85 ? 20.125 18.484 -1.249 1 98.88 85 LEU B CA 1
ATOM 2938 C C . LEU B 1 85 ? 20.328 17.078 -0.693 1 98.88 85 LEU B C 1
ATOM 2940 O O . LEU B 1 85 ? 20.703 16.922 0.472 1 98.88 85 LEU B O 1
ATOM 2944 N N . ASN B 1 86 ? 20.094 16.078 -1.473 1 98.81 86 ASN B N 1
ATOM 2945 C CA . ASN B 1 86 ? 20.312 14.695 -1.076 1 98.81 86 ASN B CA 1
ATOM 2946 C C . ASN B 1 86 ? 21.75 14.461 -0.637 1 98.81 86 ASN B C 1
ATOM 2948 O O . ASN B 1 86 ? 22.016 13.711 0.309 1 98.81 86 ASN B O 1
ATOM 2952 N N . LYS B 1 87 ? 22.641 15.07 -1.283 1 98.38 87 LYS B N 1
ATOM 2953 C CA . LYS B 1 87 ? 24.078 14.836 -1.069 1 98.38 87 LYS B CA 1
ATOM 2954 C C . LYS B 1 87 ? 24.594 15.656 0.102 1 98.38 87 LYS B C 1
ATOM 2956 O O . LYS B 1 87 ? 25.688 15.398 0.61 1 98.38 87 LYS B O 1
ATOM 2961 N N . ASP B 1 88 ? 23.891 16.734 0.461 1 98.19 88 ASP B N 1
ATOM 2962 C CA . ASP B 1 88 ? 24.328 17.641 1.521 1 98.19 88 ASP B CA 1
ATOM 2963 C C . ASP B 1 88 ? 24.156 17 2.895 1 98.19 88 ASP B C 1
ATOM 2965 O O . ASP B 1 88 ? 23.031 16.781 3.355 1 98.19 88 ASP B O 1
ATOM 2969 N N . PRO B 1 89 ? 25.203 16.656 3.6 1 96.38 89 PRO B N 1
ATOM 2970 C CA . PRO B 1 89 ? 25.109 15.977 4.895 1 96.38 89 PRO B CA 1
ATOM 2971 C C . PRO B 1 89 ? 24.469 16.844 5.973 1 96.38 89 PRO B C 1
ATOM 2973 O O . PRO B 1 89 ? 24.094 16.344 7.035 1 96.38 89 PRO B O 1
ATOM 2976 N N . GLN B 1 90 ? 24.359 18.156 5.664 1 97.06 90 GLN B N 1
ATOM 2977 C CA . GLN B 1 90 ? 23.75 19.062 6.637 1 97.06 90 GLN B CA 1
ATOM 2978 C C . GLN B 1 90 ? 22.234 19.047 6.535 1 97.06 90 GLN B C 1
ATOM 2980 O O . GLN B 1 90 ? 21.547 19.562 7.414 1 97.06 90 GLN B O 1
ATOM 2985 N N . VAL B 1 91 ? 21.766 18.484 5.457 1 98.69 91 VAL B N 1
ATOM 2986 C CA . VAL B 1 91 ? 20.328 18.438 5.246 1 98.69 91 VAL B CA 1
ATOM 2987 C C . VAL B 1 91 ? 19.766 17.125 5.797 1 98.69 91 VAL B C 1
ATOM 2989 O O . VAL B 1 91 ? 20.203 16.047 5.387 1 98.69 91 VAL B O 1
ATOM 2992 N N . THR B 1 92 ? 18.812 17.234 6.719 1 98.69 92 THR B N 1
ATOM 2993 C CA . THR B 1 92 ? 18.203 16.062 7.348 1 98.69 92 THR B CA 1
ATOM 2994 C C . THR B 1 92 ? 16.953 15.648 6.59 1 98.69 92 THR B C 1
ATOM 2996 O O . THR B 1 92 ? 16.734 14.461 6.34 1 98.69 92 THR B O 1
ATOM 2999 N N . GLY B 1 93 ? 16.125 16.547 6.355 1 98.81 93 GLY B N 1
ATOM 3000 C CA . GLY B 1 93 ? 14.867 16.312 5.668 1 98.81 93 GLY B CA 1
ATOM 3001 C C . GLY B 1 93 ? 14.648 17.234 4.488 1 98.81 93 GLY B C 1
ATOM 3002 O O . GLY B 1 93 ? 15.07 18.391 4.512 1 98.81 93 GLY B O 1
ATOM 3003 N N . ILE B 1 94 ? 14.016 16.734 3.469 1 98.88 94 ILE B N 1
ATOM 3004 C CA . ILE B 1 94 ? 13.633 17.5 2.279 1 98.88 94 ILE B CA 1
ATOM 3005 C C . ILE B 1 94 ? 12.125 17.391 2.061 1 98.88 94 ILE B C 1
ATOM 3007 O O . ILE B 1 94 ? 11.555 16.312 2.121 1 98.88 94 ILE B O 1
ATOM 3011 N N . LEU B 1 95 ? 11.523 18.5 1.876 1 97.75 95 LEU B N 1
ATOM 3012 C CA . LEU B 1 95 ? 10.102 18.562 1.545 1 97.75 95 LEU B CA 1
ATOM 3013 C C . LEU B 1 95 ? 9.883 19.375 0.266 1 97.75 95 LEU B C 1
ATOM 3015 O O . LEU B 1 95 ? 10.281 20.531 0.181 1 97.75 95 LEU B O 1
ATOM 3019 N N . VAL B 1 96 ? 9.383 18.766 -0.753 1 98.25 96 VAL B N 1
ATOM 3020 C CA . VAL B 1 96 ? 8.922 19.484 -1.934 1 98.25 96 VAL B CA 1
ATOM 3021 C C . VAL B 1 96 ? 7.418 19.719 -1.841 1 98.25 96 VAL B C 1
ATOM 3023 O O . VAL B 1 96 ? 6.633 18.766 -1.859 1 98.25 96 VAL B O 1
ATOM 3026 N N . GLN B 1 97 ? 7.105 20.953 -1.742 1 97.19 97 GLN B N 1
ATOM 3027 C CA . GLN B 1 97 ? 5.699 21.297 -1.564 1 97.19 97 GLN B CA 1
ATOM 3028 C C . GLN B 1 97 ? 4.891 20.969 -2.818 1 97.19 97 GLN B C 1
ATOM 3030 O O . GLN B 1 97 ? 5.273 21.359 -3.926 1 97.19 97 GLN B O 1
ATOM 3035 N N . LEU B 1 98 ? 3.838 20.281 -2.623 1 95.38 98 LEU B N 1
ATOM 3036 C CA . LEU B 1 98 ? 2.932 19.953 -3.715 1 95.38 98 LEU B CA 1
ATOM 3037 C C . LEU B 1 98 ? 1.723 20.875 -3.723 1 95.38 98 LEU B C 1
ATOM 3039 O O . LEU B 1 98 ? 1.323 21.391 -2.674 1 95.38 98 LEU B O 1
ATOM 3043 N N . PRO B 1 99 ? 1.047 21.094 -4.883 1 94.31 99 PRO B N 1
ATOM 3044 C CA . PRO B 1 99 ? 1.428 20.516 -6.172 1 94.31 99 PRO B CA 1
ATOM 3045 C C . PRO B 1 99 ? 2.596 21.25 -6.828 1 94.31 99 PRO B C 1
ATOM 3047 O O . PRO B 1 99 ? 2.816 22.438 -6.555 1 94.31 99 PRO B O 1
ATOM 3050 N N . VAL B 1 100 ? 3.348 20.578 -7.598 1 97.12 100 VAL B N 1
ATOM 3051 C CA . VAL B 1 100 ? 4.309 21.172 -8.516 1 97.12 100 VAL B CA 1
ATOM 3052 C C . VAL B 1 100 ? 3.604 21.594 -9.805 1 97.12 100 VAL B C 1
ATOM 3054 O O . VAL B 1 100 ? 2.479 21.172 -10.07 1 97.12 100 VAL B O 1
ATOM 3057 N N . PRO B 1 101 ? 4.234 22.484 -10.508 1 96.81 101 PRO B N 1
ATOM 3058 C CA . PRO B 1 101 ? 3.627 22.875 -11.781 1 96.81 101 PRO B CA 1
ATOM 3059 C C . PRO B 1 101 ? 3.314 21.688 -12.68 1 96.81 101 PRO B C 1
ATOM 3061 O O . PRO B 1 101 ? 3.959 20.641 -12.578 1 96.81 101 PRO B O 1
ATOM 3064 N N . GLU B 1 102 ? 2.385 21.828 -13.641 1 96.31 102 GLU B N 1
ATOM 3065 C CA . GLU B 1 102 ? 1.801 20.766 -14.453 1 96.31 102 GLU B CA 1
ATOM 3066 C C . GLU B 1 102 ? 2.865 20.062 -15.289 1 96.31 102 GLU B C 1
ATOM 3068 O O . GLU B 1 102 ? 2.754 18.859 -15.57 1 96.31 102 GLU B O 1
ATOM 3073 N N . HIS B 1 103 ? 3.867 20.875 -15.719 1 97.81 103 HIS B N 1
ATOM 3074 C CA . HIS B 1 103 ? 4.867 20.312 -16.625 1 97.81 103 HIS B CA 1
ATOM 3075 C C . HIS B 1 103 ? 5.879 19.453 -15.859 1 97.81 103 HIS B C 1
ATOM 3077 O O . HIS B 1 103 ? 6.754 18.844 -16.469 1 97.81 103 HIS B O 1
ATOM 3083 N N . ILE B 1 104 ? 5.766 19.391 -14.508 1 98.12 104 ILE B N 1
ATOM 3084 C CA . ILE B 1 104 ? 6.641 18.594 -13.656 1 98.12 104 ILE B CA 1
ATOM 3085 C C . ILE B 1 104 ? 5.871 17.391 -13.109 1 98.12 104 ILE B C 1
ATOM 3087 O O . ILE B 1 104 ? 4.758 17.547 -12.594 1 98.12 104 ILE B O 1
ATOM 3091 N N . ASN B 1 105 ? 6.449 16.219 -13.266 1 97.62 105 ASN B N 1
ATOM 3092 C CA . ASN B 1 105 ? 5.801 15.008 -12.766 1 97.62 105 ASN B CA 1
ATOM 3093 C C . ASN B 1 105 ? 5.977 14.852 -11.258 1 97.62 105 ASN B C 1
ATOM 3095 O O . ASN B 1 105 ? 7.09 14.648 -10.773 1 97.62 105 ASN B O 1
ATOM 3099 N N . GLU B 1 106 ? 4.945 14.891 -10.539 1 97 106 GLU B N 1
ATOM 3100 C CA . GLU B 1 106 ? 4.945 14.859 -9.078 1 97 106 GLU B CA 1
ATOM 3101 C C . GLU B 1 106 ? 5.625 13.602 -8.555 1 97 106 GLU B C 1
ATOM 3103 O O . GLU B 1 106 ? 6.461 13.664 -7.648 1 97 106 GLU B O 1
ATOM 3108 N N . ARG B 1 107 ? 5.301 12.445 -9.141 1 97.44 107 ARG B N 1
ATOM 3109 C CA . ARG B 1 107 ? 5.832 11.172 -8.664 1 97.44 107 ARG B CA 1
ATOM 3110 C C . ARG B 1 107 ? 7.344 11.102 -8.867 1 97.44 107 ARG B C 1
ATOM 3112 O O . ARG B 1 107 ? 8.07 10.609 -8 1 97.44 107 ARG B O 1
ATOM 3119 N N . THR B 1 108 ? 7.773 11.586 -10.023 1 98.12 108 THR B N 1
ATOM 3120 C CA . THR B 1 108 ? 9.203 11.648 -10.289 1 98.12 108 THR B CA 1
ATOM 3121 C C . THR B 1 108 ? 9.922 12.461 -9.211 1 98.12 108 THR B C 1
ATOM 3123 O O . THR B 1 108 ? 10.961 12.039 -8.703 1 98.12 108 THR B O 1
ATOM 3126 N N . ILE B 1 109 ? 9.344 13.578 -8.836 1 98.69 109 ILE B N 1
ATOM 3127 C CA . ILE B 1 109 ? 9.938 14.484 -7.859 1 98.69 109 ILE B CA 1
ATOM 3128 C C . ILE B 1 109 ? 9.953 13.828 -6.484 1 98.69 109 ILE B C 1
ATOM 3130 O O . ILE B 1 109 ? 10.977 13.82 -5.797 1 98.69 109 ILE B O 1
ATOM 3134 N N . CYS B 1 110 ? 8.828 13.227 -6.062 1 98.56 110 CYS B N 1
ATOM 3135 C CA . CYS B 1 110 ? 8.742 12.57 -4.766 1 98.56 110 CYS B CA 1
ATOM 3136 C C . CYS B 1 110 ? 9.766 11.445 -4.652 1 98.56 110 CYS B C 1
ATOM 3138 O O . CYS B 1 110 ? 10.391 11.273 -3.605 1 98.56 110 CYS B O 1
ATOM 3140 N N . ASN B 1 111 ? 9.969 10.734 -5.734 1 98.56 111 ASN B N 1
ATOM 3141 C CA . ASN B 1 111 ? 10.875 9.586 -5.723 1 98.56 111 ASN B CA 1
ATOM 3142 C C . ASN B 1 111 ? 12.336 10.023 -5.824 1 98.56 111 ASN B C 1
ATOM 3144 O O . ASN B 1 111 ? 13.242 9.227 -5.566 1 98.56 111 ASN B O 1
ATOM 3148 N N . ALA B 1 112 ? 12.57 11.297 -6.242 1 98.75 112 ALA B N 1
ATOM 3149 C CA . ALA B 1 112 ? 13.93 11.828 -6.332 1 98.75 112 ALA B CA 1
ATOM 3150 C C . ALA B 1 112 ? 14.469 12.18 -4.949 1 98.75 112 ALA B C 1
ATOM 3152 O O . ALA B 1 112 ? 15.688 12.305 -4.766 1 98.75 112 ALA B O 1
ATOM 3153 N N . VAL B 1 113 ? 13.578 12.414 -4 1 98.88 113 VAL B N 1
ATOM 3154 C CA . VAL B 1 113 ? 14.008 12.703 -2.635 1 98.88 113 VAL B CA 1
ATOM 3155 C C . VAL B 1 113 ? 14.539 11.422 -1.985 1 98.88 113 VAL B C 1
ATOM 3157 O O . VAL B 1 113 ? 13.867 10.391 -1.993 1 98.88 113 VAL B O 1
ATOM 3160 N N . ASP B 1 114 ? 15.727 11.508 -1.448 1 98.75 114 ASP B N 1
ATOM 3161 C CA . ASP B 1 114 ? 16.328 10.367 -0.769 1 98.75 114 ASP B CA 1
ATOM 3162 C C . ASP B 1 114 ? 15.391 9.797 0.286 1 98.75 114 ASP B C 1
ATOM 3164 O O . ASP B 1 114 ? 14.789 10.539 1.06 1 98.75 114 ASP B O 1
ATOM 3168 N N . VAL B 1 115 ? 15.273 8.492 0.353 1 98.5 115 VAL B N 1
ATOM 3169 C CA . VAL B 1 115 ? 14.336 7.777 1.208 1 98.5 115 VAL B CA 1
ATOM 3170 C C . VAL B 1 115 ? 14.531 8.203 2.662 1 98.5 115 VAL B C 1
ATOM 3172 O O . VAL B 1 115 ? 13.562 8.352 3.408 1 98.5 115 VAL B O 1
ATOM 3175 N N . ASP B 1 116 ? 15.719 8.406 3.061 1 98.12 116 ASP B N 1
ATOM 3176 C CA . ASP B 1 116 ? 16.047 8.734 4.449 1 98.12 116 ASP B CA 1
ATOM 3177 C C . ASP B 1 116 ? 15.805 10.211 4.73 1 98.12 116 ASP B C 1
ATOM 3179 O O . ASP B 1 116 ? 15.758 10.633 5.891 1 98.12 116 ASP B O 1
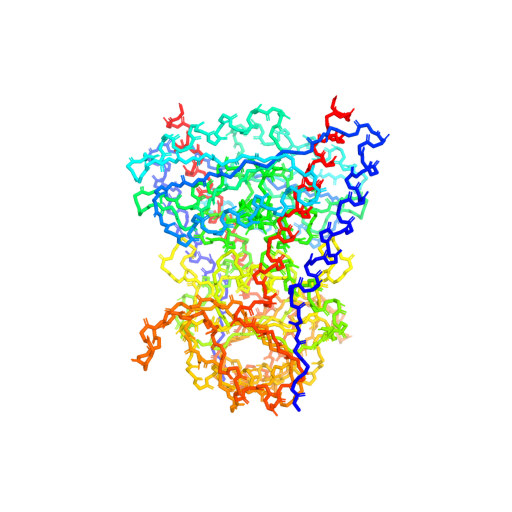ATOM 3183 N N . LYS B 1 117 ? 15.656 11.039 3.684 1 98.81 117 LYS B N 1
ATOM 3184 C CA . LYS B 1 117 ? 15.422 12.477 3.854 1 98.81 117 LYS B CA 1
ATOM 3185 C C . LYS B 1 117 ? 13.992 12.844 3.49 1 98.81 117 LYS B C 1
ATOM 3187 O O . LYS B 1 117 ? 13.602 14.008 3.596 1 98.81 117 LYS B O 1
ATOM 3192 N N . ASP B 1 118 ? 13.25 11.867 3.016 1 98.88 118 ASP B N 1
ATOM 3193 C CA . ASP B 1 118 ? 11.844 12.039 2.674 1 98.88 118 ASP B CA 1
ATOM 3194 C C . ASP B 1 118 ? 10.977 12.117 3.928 1 98.88 118 ASP B C 1
ATOM 3196 O O . ASP B 1 118 ? 10.328 11.133 4.301 1 98.88 118 ASP B O 1
ATOM 3200 N N . VAL B 1 119 ? 10.828 13.242 4.457 1 98.75 119 VAL B N 1
ATOM 3201 C CA . VAL B 1 119 ? 10.172 13.383 5.758 1 98.75 119 VAL B CA 1
ATOM 3202 C C . VAL B 1 119 ? 8.672 13.578 5.559 1 98.75 119 VAL B C 1
ATOM 3204 O O . VAL B 1 119 ? 7.906 13.539 6.523 1 98.75 119 VAL B O 1
ATOM 3207 N N . ASP B 1 120 ? 8.234 13.727 4.309 1 97.69 120 ASP B N 1
ATOM 3208 C CA . ASP B 1 120 ? 6.805 13.711 4.004 1 97.69 120 ASP B CA 1
ATOM 3209 C C . ASP B 1 120 ? 6.297 12.289 3.805 1 97.69 120 ASP B C 1
ATOM 3211 O O . ASP B 1 120 ? 5.09 12.039 3.84 1 97.69 120 ASP B O 1
ATOM 3215 N N . GLY B 1 121 ? 7.176 11.383 3.514 1 98.5 121 GLY B N 1
ATOM 3216 C CA . GLY B 1 121 ? 6.863 9.969 3.408 1 98.5 121 GLY B CA 1
ATOM 3217 C C . GLY B 1 121 ? 6.27 9.586 2.066 1 98.5 121 GLY B C 1
ATOM 3218 O O . GLY B 1 121 ? 5.465 8.656 1.98 1 98.5 121 GLY B O 1
ATOM 3219 N N . PHE B 1 122 ? 6.668 10.328 0.968 1 98.56 122 PHE B N 1
ATOM 3220 C CA . PHE B 1 122 ? 5.977 10.141 -0.303 1 98.56 122 PHE B CA 1
ATOM 3221 C C . PHE B 1 122 ? 6.809 9.281 -1.249 1 98.56 122 PHE B C 1
ATOM 3223 O O . PHE B 1 122 ? 6.305 8.812 -2.271 1 98.56 122 PHE B O 1
ATOM 3230 N N . ASN B 1 123 ? 8.109 9.055 -0.854 1 98.69 123 ASN B N 1
ATOM 3231 C CA . ASN B 1 123 ? 8.969 8.203 -1.668 1 98.69 123 ASN B CA 1
ATOM 3232 C C . ASN B 1 123 ? 8.414 6.789 -1.794 1 98.69 123 ASN B C 1
ATOM 3234 O O . ASN B 1 123 ? 7.895 6.23 -0.822 1 98.69 123 ASN B O 1
ATOM 3238 N N . GLU B 1 124 ? 8.594 6.195 -2.957 1 98.69 124 GLU B N 1
ATOM 3239 C CA . GLU B 1 124 ? 8.047 4.871 -3.23 1 98.69 124 GLU B CA 1
ATOM 3240 C C . GLU B 1 124 ? 8.547 3.846 -2.217 1 98.69 124 GLU B C 1
ATOM 3242 O O . GLU B 1 124 ? 7.828 2.912 -1.862 1 98.69 124 GLU B O 1
ATOM 3247 N N . VAL B 1 125 ? 9.719 4 -1.705 1 98.75 125 VAL B N 1
ATOM 3248 C CA . VAL B 1 125 ? 10.281 3.064 -0.735 1 98.75 125 VAL B CA 1
ATOM 3249 C C . VAL B 1 125 ? 9.57 3.223 0.606 1 98.75 125 VAL B C 1
ATOM 3251 O O . VAL B 1 125 ? 9.188 2.232 1.234 1 98.75 125 VAL B O 1
ATOM 3254 N N . ASN B 1 126 ? 9.352 4.457 1.043 1 98.81 126 ASN B N 1
ATOM 3255 C CA . ASN B 1 126 ? 8.648 4.676 2.305 1 98.81 126 ASN B CA 1
ATOM 3256 C C . ASN B 1 126 ? 7.203 4.203 2.23 1 98.81 126 ASN B C 1
ATOM 3258 O O . ASN B 1 126 ? 6.672 3.658 3.199 1 98.81 126 ASN B O 1
ATOM 3262 N N . ILE B 1 127 ? 6.594 4.426 1.076 1 98.81 127 ILE B N 1
ATOM 3263 C CA . ILE B 1 127 ? 5.238 3.92 0.889 1 98.81 127 ILE B CA 1
ATOM 3264 C C . ILE B 1 127 ? 5.242 2.395 0.947 1 98.81 127 ILE B C 1
ATOM 3266 O O . ILE B 1 127 ? 4.402 1.789 1.613 1 98.81 127 ILE B O 1
ATOM 3270 N N . GLY B 1 128 ? 6.191 1.782 0.248 1 98.75 128 GLY B N 1
ATOM 3271 C CA . GLY B 1 128 ? 6.324 0.336 0.305 1 98.75 128 GLY B CA 1
ATOM 3272 C C . GLY B 1 128 ? 6.574 -0.186 1.707 1 98.75 128 GLY B C 1
ATOM 3273 O O . GLY B 1 128 ? 5.945 -1.155 2.137 1 98.75 128 GLY B O 1
ATOM 3274 N N . ARG B 1 129 ? 7.449 0.468 2.402 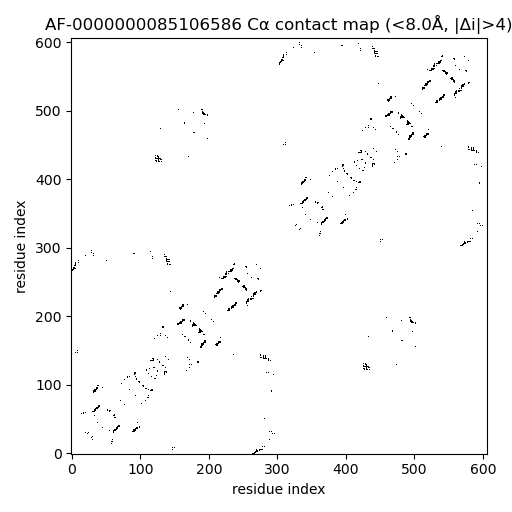1 98.62 129 ARG B N 1
ATOM 3275 C CA . ARG B 1 129 ? 7.766 0.07 3.77 1 98.62 129 ARG B CA 1
ATOM 3276 C C . ARG B 1 129 ? 6.555 0.232 4.68 1 98.62 129 ARG B C 1
ATOM 3278 O O . ARG B 1 129 ? 6.301 -0.613 5.543 1 98.62 129 ARG B O 1
ATOM 3285 N N . THR B 1 130 ? 5.828 1.316 4.512 1 98.56 130 THR B N 1
ATOM 3286 C CA . THR B 1 130 ? 4.59 1.502 5.254 1 98.56 130 THR B CA 1
ATOM 3287 C C . THR B 1 130 ? 3.605 0.373 4.961 1 98.56 130 THR B C 1
ATOM 3289 O O . THR B 1 130 ? 3.027 -0.211 5.879 1 98.56 1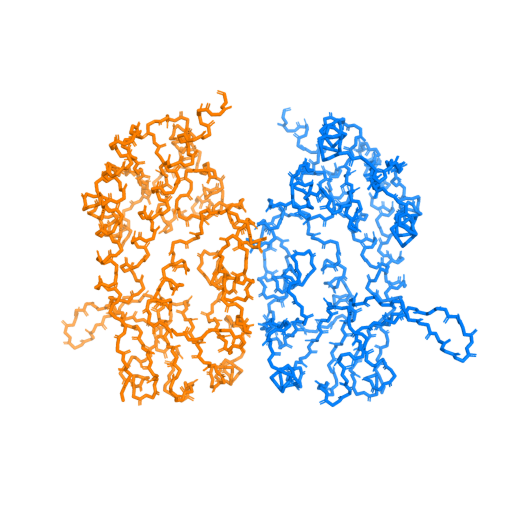30 THR B O 1
ATOM 3292 N N . ALA B 1 131 ? 3.484 -0.005 3.729 1 98.25 131 ALA B N 1
ATOM 3293 C CA . ALA B 1 131 ? 2.582 -1.072 3.301 1 98.25 131 ALA B CA 1
ATOM 3294 C C . ALA B 1 131 ? 3 -2.414 3.896 1 98.25 131 ALA B C 1
ATOM 3296 O O . ALA B 1 131 ? 2.148 -3.23 4.258 1 98.25 131 ALA B O 1
ATOM 3297 N N . LEU B 1 132 ? 4.273 -2.598 4.062 1 98.19 132 LEU B N 1
ATOM 3298 C CA . LEU B 1 132 ? 4.812 -3.883 4.496 1 98.19 132 LEU B CA 1
ATOM 3299 C C . LEU B 1 132 ? 4.996 -3.914 6.008 1 98.19 132 LEU B C 1
ATOM 3301 O O . LEU B 1 132 ? 5.59 -4.852 6.547 1 98.19 132 LEU B O 1
ATOM 3305 N N . ASP B 1 133 ? 4.578 -2.854 6.66 1 97.31 133 ASP B N 1
ATOM 3306 C CA . ASP B 1 133 ? 4.641 -2.748 8.117 1 97.31 133 ASP B CA 1
ATOM 3307 C C . ASP B 1 133 ? 6.09 -2.725 8.602 1 97.31 133 ASP B C 1
ATOM 3309 O O . ASP B 1 133 ? 6.426 -3.369 9.594 1 97.31 133 ASP B O 1
ATOM 3313 N N . MET B 1 134 ? 6.93 -2.107 7.859 1 97.75 134 MET B N 1
ATOM 3314 C CA . MET B 1 134 ? 8.336 -1.923 8.203 1 97.75 134 MET B CA 1
ATOM 3315 C C . MET B 1 134 ? 8.578 -0.524 8.758 1 97.75 134 MET B C 1
ATOM 3317 O O . MET B 1 134 ? 7.699 0.333 8.711 1 97.75 134 MET B O 1
ATOM 3321 N N . GLU B 1 135 ? 9.773 -0.344 9.367 1 97.25 135 GLU B N 1
ATOM 3322 C CA . GLU B 1 135 ? 10.172 1.007 9.75 1 97.25 135 GLU B CA 1
ATOM 3323 C C . GLU B 1 135 ? 10.234 1.932 8.539 1 97.25 135 GLU B C 1
ATOM 3325 O O . GLU B 1 135 ? 10.859 1.605 7.527 1 97.25 135 GLU B O 1
ATOM 3330 N N . ALA B 1 136 ? 9.5 3.053 8.625 1 97.94 136 ALA B N 1
ATOM 3331 C CA . ALA B 1 136 ? 9.391 3.99 7.508 1 97.94 136 ALA B CA 1
ATOM 3332 C C . ALA B 1 136 ? 9.078 5.402 8 1 97.94 136 ALA B C 1
ATOM 3334 O O . ALA B 1 136 ? 8.648 5.582 9.141 1 97.94 136 ALA B O 1
ATOM 3335 N N . ASN B 1 137 ? 9.492 6.395 7.223 1 98.5 137 ASN B N 1
ATOM 3336 C CA . ASN B 1 137 ? 8.82 7.68 7.367 1 98.5 137 ASN B CA 1
ATOM 3337 C C . ASN B 1 137 ? 7.406 7.645 6.789 1 98.5 137 ASN B C 1
ATOM 3339 O O . ASN B 1 137 ? 7.23 7.746 5.574 1 98.5 137 ASN B O 1
ATOM 3343 N N . ILE B 1 138 ? 6.438 7.5 7.68 1 98.69 138 ILE B N 1
ATOM 3344 C CA . ILE B 1 138 ? 5.035 7.402 7.289 1 98.69 138 ILE B CA 1
ATOM 3345 C C . ILE B 1 138 ? 4.531 8.766 6.828 1 98.69 138 ILE B C 1
ATOM 3347 O O . ILE B 1 138 ? 4.883 9.797 7.41 1 98.69 138 ILE B O 1
ATOM 3351 N N . PRO B 1 139 ? 3.719 8.828 5.77 1 98.81 139 PRO B N 1
ATOM 3352 C CA . PRO B 1 139 ? 3.182 10.125 5.344 1 98.81 139 PRO B CA 1
ATOM 3353 C C . PRO B 1 139 ? 2.586 10.922 6.496 1 98.81 139 PRO B C 1
ATOM 3355 O O . PRO B 1 139 ? 1.864 10.367 7.328 1 98.81 139 PRO B O 1
ATOM 3358 N N . ALA B 1 140 ? 2.848 12.18 6.496 1 98.5 140 ALA B N 1
ATOM 3359 C CA . ALA B 1 140 ? 2.631 13.023 7.668 1 98.5 140 ALA B CA 1
ATOM 3360 C C . ALA B 1 140 ? 1.147 13.109 8.016 1 98.5 140 ALA B C 1
ATOM 3362 O O . ALA B 1 140 ? 0.771 13.055 9.188 1 98.5 140 ALA B O 1
ATOM 3363 N N . THR B 1 141 ? 0.29 13.242 6.996 1 98.44 141 THR B N 1
ATOM 3364 C CA . THR B 1 141 ? -1.132 13.43 7.258 1 98.44 141 THR B CA 1
ATOM 3365 C C . THR B 1 141 ? -1.744 12.164 7.852 1 98.44 141 THR B C 1
ATOM 3367 O O . THR B 1 141 ? -2.344 12.203 8.93 1 98.44 141 THR B O 1
ATOM 3370 N N . PRO B 1 142 ? -1.562 10.984 7.266 1 98.81 142 PRO B N 1
ATOM 3371 C CA . PRO B 1 142 ? -2.059 9.758 7.902 1 98.81 142 PRO B CA 1
ATOM 3372 C C . PRO B 1 142 ? -1.47 9.539 9.289 1 98.81 142 PRO B C 1
ATOM 3374 O O . PRO B 1 142 ? -2.17 9.07 10.195 1 98.81 142 PRO B O 1
ATOM 3377 N N . LEU B 1 143 ? -0.215 9.82 9.422 1 98.81 143 LEU B N 1
ATOM 3378 C CA . LEU B 1 143 ? 0.415 9.688 10.734 1 98.81 143 LEU B CA 1
ATOM 3379 C C . LEU B 1 143 ? -0.247 10.602 11.758 1 98.81 143 LEU B C 1
ATOM 3381 O O . LEU B 1 143 ? -0.424 10.227 12.914 1 98.81 143 LEU B O 1
ATOM 3385 N N . GLY B 1 144 ? -0.582 11.812 11.312 1 98.88 144 GLY B N 1
ATOM 3386 C CA . GLY B 1 144 ? -1.315 12.742 12.156 1 98.88 144 GLY B CA 1
ATOM 3387 C C . GLY B 1 144 ? -2.668 12.211 12.594 1 98.88 144 GLY B C 1
ATOM 3388 O O . GLY B 1 144 ? -3.047 12.336 13.758 1 98.88 144 GLY B O 1
ATOM 3389 N N . VAL B 1 145 ? -3.396 11.625 11.688 1 98.94 145 VAL B N 1
ATOM 3390 C CA . VAL B 1 145 ? -4.699 11.039 12 1 98.94 145 VAL B CA 1
ATOM 3391 C C . VAL B 1 145 ? -4.527 9.906 13.008 1 98.94 145 VAL B C 1
ATOM 3393 O O . VAL B 1 145 ? -5.289 9.812 13.969 1 98.94 145 VAL B O 1
ATOM 3396 N N . LYS B 1 146 ? -3.549 9.062 12.781 1 98.81 146 LYS B N 1
ATOM 3397 C CA . LYS B 1 146 ? -3.266 7.98 13.719 1 98.81 146 LYS B CA 1
ATOM 3398 C C . LYS B 1 146 ? -3.025 8.523 15.125 1 98.81 146 LYS B C 1
ATOM 3400 O O . LYS B 1 146 ? -3.551 7.988 16.109 1 98.81 146 LYS B O 1
ATOM 3405 N N . ARG B 1 147 ? -2.215 9.586 15.211 1 98.69 147 ARG B N 1
ATOM 3406 C CA . ARG B 1 147 ? -1.892 10.172 16.5 1 98.69 147 ARG B CA 1
ATOM 3407 C C . ARG B 1 147 ? -3.141 10.734 17.172 1 98.69 147 ARG B C 1
ATOM 3409 O O . ARG B 1 147 ? -3.287 10.648 18.391 1 98.69 147 ARG B O 1
ATOM 3416 N N . LEU B 1 148 ? -4.043 11.367 16.375 1 98.88 148 LEU B N 1
ATOM 3417 C CA . LEU B 1 148 ? -5.297 11.875 16.922 1 98.88 148 LEU B CA 1
ATOM 3418 C C . LEU B 1 148 ? -6.125 10.742 17.531 1 98.88 148 LEU B C 1
ATOM 3420 O O . LEU B 1 148 ? -6.625 10.867 18.656 1 98.88 148 LEU B O 1
ATOM 3424 N N . LEU B 1 149 ? -6.258 9.656 16.797 1 98.88 149 LEU B N 1
ATOM 3425 C CA . LEU B 1 149 ? -7.043 8.516 17.266 1 98.88 149 LEU B CA 1
ATOM 3426 C C . LEU B 1 149 ? -6.453 7.941 18.547 1 98.88 149 LEU B C 1
ATOM 3428 O O . LEU B 1 149 ? -7.184 7.621 19.484 1 98.88 149 LEU B O 1
ATOM 3432 N N . GLU B 1 150 ? -5.129 7.84 18.578 1 98.56 150 GLU B N 1
ATOM 3433 C CA . GLU B 1 150 ? -4.441 7.324 19.75 1 98.56 150 GLU B CA 1
ATOM 3434 C C . GLU B 1 150 ? -4.648 8.242 20.953 1 98.56 150 GLU B C 1
ATOM 3436 O O . GLU B 1 150 ? -4.949 7.773 22.062 1 98.56 150 GLU B O 1
ATOM 3441 N N . HIS B 1 151 ? -4.445 9.539 20.719 1 98.62 151 HIS B N 1
ATOM 3442 C CA . HIS B 1 151 ? -4.57 10.523 21.797 1 98.62 151 HIS B CA 1
ATOM 3443 C C . HIS B 1 151 ? -5.973 10.508 22.391 1 98.62 151 HIS B C 1
ATOM 3445 O O . HIS B 1 151 ? -6.133 10.625 23.609 1 98.62 151 HIS B O 1
ATOM 3451 N N . MET B 1 152 ? -6.98 10.359 21.562 1 98.69 152 MET B N 1
ATOM 3452 C CA . MET B 1 152 ? -8.375 10.391 22 1 98.69 152 MET B CA 1
ATOM 3453 C C . MET B 1 152 ? -8.82 9.016 22.5 1 98.69 152 MET B C 1
ATOM 3455 O O . MET B 1 152 ? -9.961 8.852 22.922 1 98.69 152 MET B O 1
ATOM 3459 N N . LYS B 1 153 ? -7.941 8.008 22.391 1 98.44 153 LYS B N 1
ATOM 3460 C CA . LYS B 1 153 ? -8.195 6.637 22.828 1 98.44 153 LYS B CA 1
ATOM 3461 C C . LYS B 1 153 ? -9.391 6.039 22.094 1 98.44 153 LYS B C 1
ATOM 3463 O O . LYS B 1 153 ? -10.25 5.402 22.703 1 98.44 153 LYS B O 1
ATOM 3468 N N . ILE B 1 154 ? -9.5 6.363 20.812 1 98.75 154 ILE B N 1
ATOM 3469 C CA . ILE B 1 154 ? -10.539 5.766 19.984 1 98.75 154 ILE B CA 1
ATOM 3470 C C . ILE B 1 154 ? -10.219 4.293 19.734 1 98.75 154 ILE B C 1
ATOM 3472 O O . ILE B 1 154 ? -9.125 3.957 19.266 1 98.75 154 ILE B O 1
ATOM 3476 N N . GLU B 1 155 ? -11.078 3.414 20.047 1 98.25 155 GLU B N 1
ATOM 3477 C CA . GLU B 1 155 ? -10.891 1.985 19.812 1 98.25 155 GLU B CA 1
ATOM 3478 C C . GLU B 1 155 ? -10.922 1.656 18.328 1 98.25 155 GLU B C 1
ATOM 3480 O O . GLU B 1 155 ? -11.859 2.033 17.625 1 98.25 155 GLU B O 1
ATOM 3485 N N . THR B 1 156 ? -9.883 0.896 17.859 1 98.69 156 THR B N 1
ATOM 3486 C CA . THR B 1 156 ? -9.805 0.622 16.438 1 98.69 156 THR B CA 1
ATOM 3487 C C . THR B 1 156 ? -9.805 -0.881 16.172 1 98.69 156 THR B C 1
ATOM 3489 O O . THR B 1 156 ? -10.156 -1.323 15.07 1 98.69 156 THR B O 1
ATOM 3492 N N . LEU B 1 157 ? -9.383 -1.736 17.109 1 98.44 157 LEU B N 1
ATOM 3493 C CA . LEU B 1 157 ? -9.227 -3.176 16.938 1 98.44 157 LEU B CA 1
ATOM 3494 C C . LEU B 1 157 ? -10.547 -3.816 16.516 1 98.44 157 LEU B C 1
ATOM 3496 O O . LEU B 1 157 ? -11.508 -3.832 17.281 1 98.44 157 LEU B O 1
ATOM 3500 N N . GLY B 1 158 ? -10.594 -4.25 15.297 1 97.88 158 GLY B N 1
ATOM 3501 C CA . GLY B 1 158 ? -11.766 -4.949 14.781 1 97.88 158 GLY B CA 1
ATOM 3502 C C . GLY B 1 158 ? -12.898 -4.02 14.398 1 97.88 158 GLY B C 1
ATOM 3503 O O . GLY B 1 158 ? -13.938 -4.465 13.906 1 97.88 158 GLY B O 1
ATOM 3504 N N . ARG B 1 159 ? -12.742 -2.705 14.602 1 98.69 159 ARG B N 1
ATOM 3505 C CA . ARG B 1 159 ? -13.797 -1.731 14.32 1 98.69 159 ARG B CA 1
ATOM 3506 C C . ARG B 1 159 ? -13.898 -1.466 12.82 1 98.69 159 ARG B C 1
ATOM 3508 O O . ARG B 1 159 ? -12.953 -1.713 12.07 1 98.69 159 ARG B O 1
ATOM 3515 N N . ASN B 1 160 ? -15.047 -1.047 12.43 1 98.69 160 ASN B N 1
ATOM 3516 C CA . ASN B 1 160 ? -15.289 -0.706 11.031 1 98.69 160 ASN B CA 1
ATOM 3517 C C . ASN B 1 160 ? -14.859 0.725 10.719 1 98.69 160 ASN B C 1
ATOM 3519 O O . ASN B 1 160 ? -15.414 1.679 11.273 1 98.69 160 ASN B O 1
ATOM 3523 N N . ALA B 1 161 ? -13.898 0.833 9.891 1 98.94 161 ALA B N 1
ATOM 3524 C CA . ALA B 1 161 ? -13.438 2.15 9.453 1 98.94 161 ALA B CA 1
ATOM 3525 C C . ALA B 1 161 ? -13.672 2.348 7.961 1 98.94 161 ALA B C 1
ATOM 3527 O O . ALA B 1 161 ? -13.523 1.41 7.176 1 98.94 161 ALA B O 1
ATOM 3528 N N . VAL B 1 162 ? -14.047 3.539 7.582 1 98.94 162 VAL B N 1
ATOM 3529 C CA . VAL B 1 162 ? -14.234 3.898 6.18 1 98.94 162 VAL B CA 1
ATOM 3530 C C . VAL B 1 162 ? -13.328 5.07 5.82 1 98.94 162 VAL B C 1
ATOM 3532 O O . VAL B 1 162 ? -13.328 6.094 6.504 1 98.94 162 VAL B O 1
ATOM 3535 N N . VAL B 1 163 ? -12.508 4.871 4.848 1 98.94 163 VAL B N 1
ATOM 3536 C CA . VAL B 1 163 ? -11.734 5.949 4.246 1 98.94 163 VAL B CA 1
ATOM 3537 C C . VAL B 1 163 ? -12.406 6.414 2.955 1 98.94 163 VAL B C 1
ATOM 3539 O O . VAL B 1 163 ? -12.641 5.613 2.047 1 98.94 163 VAL B O 1
ATOM 3542 N N . VAL B 1 164 ? -12.781 7.668 2.881 1 98.88 164 VAL B N 1
ATOM 3543 C CA . VAL B 1 164 ? -13.391 8.242 1.686 1 98.88 164 VAL B CA 1
ATOM 3544 C C . VAL B 1 164 ? -12.352 9.047 0.911 1 98.88 164 VAL B C 1
ATOM 3546 O O . VAL B 1 164 ? -11.93 10.125 1.35 1 98.88 164 VAL B O 1
ATOM 3549 N N . GLY B 1 165 ? -11.992 8.562 -0.205 1 98.38 165 GLY B N 1
ATOM 3550 C CA . GLY B 1 165 ? -10.867 9.023 -1 1 98.38 165 GLY B CA 1
ATOM 3551 C C . GLY B 1 165 ? -9.82 7.953 -1.241 1 98.38 165 GLY B C 1
ATOM 3552 O O . GLY B 1 165 ? -9.703 7.008 -0.459 1 98.38 165 GLY B O 1
ATOM 3553 N N . ARG B 1 166 ? -9.023 8.086 -2.271 1 97.62 166 ARG B N 1
ATOM 3554 C CA . ARG B 1 166 ? -8.008 7.074 -2.549 1 97.62 166 ARG B CA 1
ATOM 3555 C C . ARG B 1 166 ? -6.707 7.723 -3.016 1 97.62 166 ARG B C 1
ATOM 3557 O O . ARG B 1 166 ? -5.984 7.156 -3.834 1 97.62 166 ARG B O 1
ATOM 3564 N N . SER B 1 167 ? -6.449 8.961 -2.584 1 97.12 167 SER B N 1
ATOM 3565 C CA . SER B 1 167 ? -5.184 9.609 -2.916 1 97.12 167 SER B CA 1
ATOM 3566 C C . SER B 1 167 ? -3.994 8.789 -2.434 1 97.12 167 SER B C 1
ATOM 3568 O O . SER B 1 167 ? -4.105 8.031 -1.468 1 97.12 167 SER B O 1
ATOM 3570 N N . LYS B 1 168 ? -2.881 8.992 -3.08 1 97.19 168 LYS B N 1
ATOM 3571 C CA . LYS B 1 168 ? -1.728 8.133 -2.838 1 97.19 168 LYS B CA 1
ATOM 3572 C C . LYS B 1 168 ? -0.904 8.633 -1.656 1 97.19 168 LYS B C 1
ATOM 3574 O O . LYS B 1 168 ? -0.13 7.875 -1.065 1 97.19 168 LYS B O 1
ATOM 3579 N N . ASN B 1 169 ? -1.112 9.875 -1.267 1 95.75 169 ASN B N 1
ATOM 3580 C CA . ASN B 1 169 ? -0.306 10.445 -0.192 1 95.75 169 ASN B CA 1
ATOM 3581 C C . ASN B 1 169 ? -1.074 10.484 1.126 1 95.75 169 ASN B C 1
ATOM 3583 O O . ASN B 1 169 ? -0.484 10.68 2.189 1 95.75 169 ASN B O 1
ATOM 3587 N N . VAL B 1 170 ? -2.398 10.328 1.024 1 98.19 170 VAL B N 1
ATOM 3588 C CA . VAL B 1 170 ? -3.18 10.469 2.248 1 98.19 170 VAL B CA 1
ATOM 3589 C C . VAL B 1 170 ? -4.086 9.258 2.434 1 98.19 170 VAL B C 1
ATOM 3591 O O . VAL B 1 170 ? -3.865 8.445 3.332 1 98.19 170 VAL B O 1
ATOM 3594 N N . SER B 1 171 ? -4.961 9.039 1.503 1 98.62 171 SER B N 1
ATOM 3595 C CA . SER B 1 171 ? -6.047 8.086 1.717 1 98.62 171 SER B CA 1
ATOM 3596 C C . SER B 1 171 ? -5.527 6.652 1.721 1 98.62 171 SER B C 1
ATOM 3598 O O . SER B 1 171 ? -5.898 5.855 2.584 1 98.62 171 SER B O 1
ATOM 3600 N N . LEU B 1 172 ? -4.707 6.355 0.743 1 98.5 172 LEU B N 1
ATOM 3601 C CA . LEU B 1 172 ? -4.207 4.988 0.67 1 98.5 172 LEU B CA 1
ATOM 3602 C C . LEU B 1 172 ? -3.35 4.656 1.887 1 98.5 172 LEU B C 1
ATOM 3604 O O . LEU B 1 172 ? -3.604 3.67 2.582 1 98.5 172 LEU B O 1
ATOM 3608 N N . PRO B 1 173 ? -2.342 5.496 2.219 1 98.75 173 PRO B N 1
ATOM 3609 C CA . PRO B 1 173 ? -1.587 5.18 3.434 1 98.75 173 PRO B CA 1
ATOM 3610 C C . PRO B 1 173 ? -2.461 5.172 4.688 1 98.75 173 PRO B C 1
ATOM 3612 O O . PRO B 1 173 ? -2.189 4.422 5.625 1 98.75 173 PRO B O 1
ATOM 3615 N N . MET B 1 174 ? -3.512 5.977 4.719 1 98.88 174 MET B N 1
ATOM 3616 C CA . MET B 1 174 ? -4.441 5.953 5.844 1 98.88 174 MET B CA 1
ATOM 3617 C C . MET B 1 174 ? -5.129 4.598 5.953 1 98.88 174 MET B C 1
ATOM 3619 O O . MET B 1 174 ? -5.234 4.035 7.043 1 98.88 174 MET B O 1
ATOM 3623 N N . ALA B 1 175 ? -5.574 4.125 4.82 1 98.81 175 ALA B N 1
ATOM 3624 C CA . ALA B 1 175 ? -6.223 2.814 4.801 1 98.81 175 ALA B CA 1
ATOM 3625 C C . ALA B 1 175 ? -5.262 1.719 5.25 1 98.81 175 ALA B C 1
ATOM 3627 O O . ALA B 1 175 ? -5.645 0.812 5.992 1 98.81 175 ALA B O 1
ATOM 3628 N N . ILE B 1 176 ? -4.027 1.82 4.836 1 98.62 176 ILE B N 1
ATOM 3629 C CA . ILE B 1 176 ? -3.006 0.837 5.176 1 98.62 176 ILE B CA 1
ATOM 3630 C C . ILE B 1 176 ? -2.75 0.861 6.684 1 98.62 176 ILE B C 1
ATOM 3632 O O . ILE B 1 176 ? -2.727 -0.187 7.332 1 98.62 176 ILE B O 1
ATOM 3636 N N . LEU B 1 177 ? -2.637 2.045 7.281 1 98.69 177 LEU B N 1
ATOM 3637 C CA . LEU B 1 177 ? -2.377 2.17 8.711 1 98.69 177 LEU B CA 1
ATOM 3638 C C . LEU B 1 177 ? -3.562 1.667 9.523 1 98.69 177 LEU B C 1
ATOM 3640 O O . LEU B 1 177 ? -3.381 1.056 10.578 1 98.69 177 LEU B O 1
ATOM 3644 N N . LEU B 1 178 ? -4.762 1.956 9.055 1 98.75 178 LEU B N 1
ATOM 3645 C CA . LEU B 1 178 ? -5.957 1.524 9.773 1 98.75 178 LEU B CA 1
ATOM 3646 C C . LEU B 1 178 ? -6.059 0.003 9.797 1 98.75 178 LEU B C 1
ATOM 3648 O O . LEU B 1 178 ? -6.379 -0.587 10.828 1 98.75 178 LEU B O 1
ATOM 3652 N N . HIS B 1 179 ? -5.707 -0.604 8.68 1 97.56 179 HIS B N 1
ATOM 3653 C CA . HIS B 1 179 ? -6.016 -2.02 8.516 1 97.56 179 HIS B CA 1
ATOM 3654 C C . HIS B 1 179 ? -4.887 -2.895 9.047 1 97.56 179 HIS B C 1
ATOM 3656 O O . HIS B 1 179 ? -5.133 -4 9.539 1 97.56 179 HIS B O 1
ATOM 3662 N N . ALA B 1 180 ? -3.631 -2.451 8.945 1 96.56 180 ALA B N 1
ATOM 3663 C CA . ALA B 1 180 ? -2.473 -3.311 9.18 1 96.56 180 ALA B CA 1
ATOM 3664 C C . ALA B 1 180 ? -2.361 -3.688 10.656 1 96.56 180 ALA B C 1
ATOM 3666 O O . ALA B 1 180 ? -3.146 -3.219 11.484 1 96.56 180 ALA B O 1
ATOM 3667 N N . ASP B 1 181 ? -1.384 -4.535 10.961 1 95.81 181 ASP B N 1
ATOM 3668 C CA . ASP B 1 181 ? -1.23 -5.188 12.258 1 95.81 181 ASP B CA 1
ATOM 3669 C C . ASP B 1 181 ? -0.577 -4.25 13.273 1 95.81 181 ASP B C 1
ATOM 3671 O O . ASP B 1 181 ? 0.449 -3.633 12.984 1 95.81 181 ASP B O 1
ATOM 3675 N N . GLY B 1 182 ? -1.131 -4.293 14.508 1 95.06 182 GLY B N 1
ATOM 3676 C CA . GLY B 1 182 ? -0.644 -3.41 15.555 1 95.06 182 GLY B CA 1
ATOM 3677 C C . GLY B 1 182 ? 0.642 -3.898 16.188 1 95.06 182 GLY B C 1
ATOM 3678 O O . GLY B 1 182 ? 1.281 -3.168 16.953 1 95.06 182 GLY B O 1
ATOM 3679 N N . LYS B 1 183 ? 1.149 -5.02 15.852 1 93.88 183 LYS B N 1
ATOM 3680 C CA . LYS B 1 183 ? 2.266 -5.637 16.562 1 93.88 183 LYS B CA 1
ATOM 3681 C C . LYS B 1 183 ? 3.592 -5.34 15.867 1 93.88 183 LYS B C 1
ATOM 3683 O O . LYS B 1 183 ? 4.66 -5.574 16.438 1 93.88 183 LYS B O 1
ATOM 3688 N N . TYR B 1 184 ? 3.535 -4.801 14.609 1 94.75 184 TYR B N 1
ATOM 3689 C CA . TYR B 1 184 ? 4.766 -4.598 13.852 1 94.75 184 TYR B CA 1
ATOM 3690 C C . TYR B 1 184 ? 5.211 -3.143 13.914 1 94.75 184 TYR B C 1
ATOM 3692 O O . TYR B 1 184 ? 4.781 -2.391 14.789 1 94.75 184 TYR B O 1
ATOM 3700 N N . ALA B 1 185 ? 6.148 -2.721 13.039 1 95.88 185 ALA B N 1
ATOM 3701 C CA . ALA B 1 185 ? 6.91 -1.483 13.188 1 95.88 185 ALA B CA 1
ATOM 3702 C C . ALA B 1 185 ? 6 -0.263 13.109 1 95.88 185 ALA B C 1
ATOM 3704 O O . ALA B 1 185 ? 6.223 0.734 13.797 1 95.88 185 ALA B O 1
ATOM 3705 N N . THR B 1 186 ? 4.902 -0.299 12.352 1 96.5 186 THR B N 1
ATOM 3706 C CA . THR B 1 186 ? 4.047 0.866 12.148 1 96.5 186 THR B CA 1
ATOM 3707 C C . THR B 1 186 ? 3.084 1.036 13.32 1 96.5 186 THR B C 1
ATOM 3709 O O . THR B 1 186 ? 2.459 2.088 13.469 1 96.5 186 THR B O 1
ATOM 3712 N N . LYS B 1 187 ? 2.992 -0.076 14.18 1 97 187 LYS B N 1
ATOM 3713 C CA . LYS B 1 187 ? 2.002 -0.09 15.25 1 97 187 LYS B CA 1
ATOM 3714 C C . LYS B 1 187 ? 0.624 0.31 14.734 1 97 187 LYS B C 1
ATOM 3716 O O . LYS B 1 187 ? -0.019 1.202 15.289 1 97 187 LYS B O 1
ATOM 3721 N N . ALA B 1 188 ? 0.2 -0.352 13.633 1 97.38 188 ALA B N 1
ATOM 3722 C CA . ALA B 1 188 ? -1.026 0.005 12.93 1 97.38 188 ALA B CA 1
ATOM 3723 C C . ALA B 1 188 ? -2.256 -0.26 13.789 1 97.38 188 ALA B C 1
ATOM 3725 O O . ALA B 1 188 ? -2.172 -0.258 15.023 1 97.38 188 ALA B O 1
ATOM 3726 N N . MET B 1 189 ? -3.496 -0.297 13.195 1 98.62 189 MET B N 1
ATOM 3727 C CA . MET B 1 189 ? -4.656 -0.054 14.047 1 98.62 189 MET B CA 1
ATOM 3728 C C . MET B 1 189 ? -5.637 -1.223 13.977 1 98.62 189 MET B C 1
ATOM 3730 O O . MET B 1 189 ? -6.668 -1.214 14.648 1 98.62 189 MET B O 1
ATOM 3734 N N . ASP B 1 190 ? -5.43 -2.314 13.195 1 98.62 190 ASP B N 1
ATOM 3735 C CA . ASP B 1 190 ? -6.16 -3.578 13.164 1 98.62 190 ASP B CA 1
ATOM 3736 C C . ASP B 1 190 ? -7.648 -3.346 12.93 1 98.62 190 ASP B C 1
ATOM 3738 O O . ASP B 1 190 ? -8.492 -4.066 13.469 1 98.62 190 ASP B O 1
ATOM 3742 N N . ALA B 1 191 ? -8.047 -2.316 12.203 1 98.88 191 ALA B N 1
ATOM 3743 C CA . ALA B 1 191 ? -9.445 -2.07 11.852 1 98.88 191 ALA B CA 1
ATOM 3744 C C . ALA B 1 191 ? -9.836 -2.834 10.594 1 98.88 191 ALA B C 1
ATOM 3746 O O . ALA B 1 191 ? -8.969 -3.258 9.82 1 98.88 191 ALA B O 1
ATOM 3747 N N . THR B 1 192 ? -11.117 -3.16 10.461 1 98.81 192 THR B N 1
ATOM 3748 C CA . THR B 1 192 ? -11.688 -3.535 9.172 1 98.81 192 THR B CA 1
ATOM 3749 C C . THR B 1 192 ? -11.945 -2.301 8.312 1 98.81 192 THR B C 1
ATOM 3751 O O . THR B 1 192 ? -12.742 -1.436 8.68 1 98.81 192 THR B O 1
ATOM 3754 N N . VAL B 1 193 ? -11.297 -2.191 7.145 1 98.88 193 VAL B N 1
ATOM 3755 C CA . VAL B 1 193 ? -11.289 -0.904 6.457 1 98.88 193 VAL B CA 1
ATOM 3756 C C . VAL B 1 193 ? -11.977 -1.033 5.102 1 98.88 193 VAL B C 1
ATOM 3758 O O . VAL B 1 193 ? -11.742 -1.995 4.367 1 98.88 193 VAL B O 1
ATOM 3761 N N . THR B 1 194 ? -12.875 -0.139 4.812 1 98.88 194 THR B N 1
ATOM 3762 C CA . THR B 1 194 ? -13.438 0.063 3.484 1 98.88 194 THR B CA 1
ATOM 3763 C C . THR B 1 194 ? -12.883 1.333 2.848 1 98.88 194 THR B C 1
ATOM 3765 O O . THR B 1 194 ? -12.852 2.389 3.48 1 98.88 194 THR B O 1
ATOM 3768 N N . ILE B 1 195 ? -12.414 1.211 1.651 1 98.75 195 ILE B N 1
ATOM 3769 C CA . ILE B 1 195 ? -11.922 2.377 0.927 1 98.75 195 ILE B CA 1
ATOM 3770 C C . ILE B 1 195 ? -12.922 2.77 -0.16 1 98.75 195 ILE B C 1
ATOM 3772 O O . ILE B 1 195 ? -13.156 2.01 -1.102 1 98.75 195 ILE B O 1
ATOM 3776 N N . CYS B 1 196 ? -13.516 3.92 -0.045 1 98.88 196 CYS B N 1
ATOM 3777 C CA . CYS B 1 196 ? -14.43 4.48 -1.03 1 98.88 196 CYS B CA 1
ATOM 3778 C C . CYS B 1 196 ? -13.742 5.547 -1.871 1 98.88 196 CYS B C 1
ATOM 3780 O O . CYS B 1 196 ? -12.727 6.109 -1.46 1 98.88 196 CYS B O 1
ATOM 3782 N N . HIS B 1 197 ? -14.25 5.75 -3.016 1 98.44 197 HIS B N 1
ATOM 3783 C CA . HIS B 1 197 ? -13.68 6.727 -3.941 1 98.44 197 HIS B CA 1
ATOM 3784 C C . HIS B 1 197 ? -14.742 7.254 -4.902 1 98.44 197 HIS B C 1
ATOM 3786 O O . HIS B 1 197 ? -15.938 6.98 -4.73 1 98.44 197 HIS B O 1
ATOM 3792 N N . ARG B 1 198 ? -14.297 8.016 -5.852 1 97.38 198 ARG B N 1
ATOM 3793 C CA . ARG B 1 198 ? -15.195 8.797 -6.699 1 97.38 198 ARG B CA 1
ATOM 3794 C C . ARG B 1 198 ? -16.156 7.891 -7.469 1 97.38 198 ARG B C 1
ATOM 3796 O O . ARG B 1 198 ? -17.234 8.312 -7.871 1 97.38 198 ARG B O 1
ATOM 3803 N N . TYR B 1 199 ? -15.812 6.617 -7.746 1 97.94 199 TYR B N 1
ATOM 3804 C CA . TYR B 1 199 ? -16.656 5.711 -8.516 1 97.94 199 TYR B CA 1
ATOM 3805 C C . TYR B 1 199 ? -17.547 4.875 -7.598 1 97.94 199 TYR B C 1
ATOM 3807 O O . TYR B 1 199 ? -18.406 4.133 -8.062 1 97.94 199 TYR B O 1
ATOM 3815 N N . THR B 1 200 ? -17.312 4.938 -6.285 1 98.62 200 THR B N 1
ATOM 3816 C CA . THR B 1 200 ? -18.281 4.348 -5.367 1 98.62 200 THR B CA 1
ATOM 3817 C C . THR B 1 200 ? -19.641 5.031 -5.496 1 98.62 200 THR B C 1
ATOM 3819 O O . THR B 1 200 ? -19.75 6.242 -5.305 1 98.62 200 THR B O 1
ATOM 3822 N N . PRO B 1 201 ? -20.688 4.273 -5.773 1 98.25 201 PRO B N 1
ATOM 3823 C CA . PRO B 1 201 ? -22 4.914 -5.895 1 98.25 201 PRO B CA 1
ATOM 3824 C C . PRO B 1 201 ? -22.422 5.633 -4.613 1 98.25 201 PRO B C 1
ATOM 3826 O O . PRO B 1 201 ? -22.156 5.145 -3.512 1 98.25 201 PRO B O 1
ATOM 3829 N N . PRO B 1 202 ? -23.094 6.742 -4.75 1 97.88 202 PRO B N 1
ATOM 3830 C CA . PRO B 1 202 ? -23.469 7.551 -3.588 1 97.88 202 PRO B CA 1
ATOM 3831 C C . PRO B 1 202 ? -24.234 6.754 -2.541 1 97.88 202 PRO B C 1
ATOM 3833 O O . PRO B 1 202 ? -24 6.898 -1.341 1 97.88 202 PRO B O 1
ATOM 3836 N N . LYS B 1 203 ? -25.141 5.926 -3.006 1 97.81 203 LYS B N 1
ATOM 3837 C CA . LYS B 1 203 ? -25.938 5.121 -2.072 1 97.81 203 LYS B CA 1
ATOM 3838 C C . LYS B 1 203 ? -25.047 4.152 -1.3 1 97.81 203 LYS B C 1
ATOM 3840 O O . LYS B 1 203 ? -25.266 3.908 -0.112 1 97.81 203 LYS B O 1
ATOM 3845 N N . GLU B 1 204 ? -24.031 3.594 -1.994 1 98.06 204 GLU B N 1
ATOM 3846 C CA . GLU B 1 204 ? -23.094 2.68 -1.354 1 98.06 204 GLU B CA 1
ATOM 3847 C C . GLU B 1 204 ? -22.172 3.422 -0.387 1 98.06 204 GLU B C 1
ATOM 3849 O O . GLU B 1 204 ? -21.859 2.916 0.692 1 98.06 204 GLU B O 1
ATOM 3854 N N . LEU B 1 205 ? -21.75 4.613 -0.813 1 98.75 205 LEU B N 1
ATOM 3855 C CA . LEU B 1 205 ? -20.953 5.438 0.089 1 98.75 205 LEU B CA 1
ATOM 3856 C C . LEU B 1 205 ? -21.703 5.68 1.399 1 98.75 205 LEU B C 1
ATOM 3858 O O . LEU B 1 205 ? -21.141 5.469 2.48 1 98.75 205 LEU B O 1
ATOM 3862 N N . ALA B 1 206 ? -22.953 6.07 1.277 1 98.75 206 ALA B N 1
ATOM 3863 C CA . ALA B 1 206 ? -23.766 6.336 2.459 1 98.75 206 ALA B CA 1
ATOM 3864 C C . ALA B 1 206 ? -23.938 5.074 3.305 1 98.75 206 ALA B C 1
ATOM 3866 O O . ALA B 1 206 ? -23.844 5.129 4.535 1 98.75 206 ALA B O 1
ATOM 3867 N N . ARG B 1 207 ? -24.172 3.984 2.68 1 98.25 207 ARG B N 1
ATOM 3868 C CA . ARG B 1 207 ? -24.344 2.715 3.377 1 98.25 207 ARG B CA 1
ATOM 3869 C C . ARG B 1 207 ? -23.109 2.34 4.172 1 98.25 207 ARG B C 1
ATOM 3871 O O . ARG B 1 207 ? -23.188 1.975 5.344 1 98.25 207 ARG B O 1
ATOM 3878 N N . HIS B 1 208 ? -21.922 2.391 3.533 1 98.62 208 HIS B N 1
ATOM 3879 C CA . HIS B 1 208 ? -20.672 2.086 4.223 1 98.62 208 HIS B CA 1
ATOM 3880 C C . HIS B 1 208 ? -20.453 3.016 5.41 1 98.62 208 HIS B C 1
ATOM 3882 O O . HIS B 1 208 ? -20.109 2.562 6.504 1 98.62 208 HIS B O 1
ATOM 3888 N N . CYS B 1 209 ? -20.672 4.289 5.227 1 98.88 209 CYS B N 1
ATOM 3889 C CA . CYS B 1 209 ? -20.438 5.277 6.273 1 98.88 209 CYS B CA 1
ATOM 3890 C C . CYS B 1 209 ? -21.375 5.043 7.457 1 98.88 209 CYS B C 1
ATOM 3892 O O . CYS B 1 209 ? -20.969 5.188 8.609 1 98.88 209 CYS B O 1
ATOM 3894 N N . ARG B 1 210 ? -22.609 4.648 7.223 1 98.56 210 ARG B N 1
ATOM 3895 C CA . ARG B 1 210 ? -23.609 4.43 8.273 1 98.56 210 ARG B CA 1
ATOM 3896 C C . ARG B 1 210 ? -23.203 3.264 9.164 1 98.56 210 ARG B C 1
ATOM 3898 O O . ARG B 1 210 ? -23.734 3.109 10.266 1 98.56 210 ARG B O 1
ATOM 3905 N N . GLN B 1 211 ? -22.312 2.455 8.695 1 97.56 211 GLN B N 1
ATOM 3906 C CA . GLN B 1 211 ? -21.891 1.285 9.461 1 97.56 211 GLN B CA 1
ATOM 3907 C C . GLN B 1 211 ? -20.516 1.51 10.094 1 97.56 211 GLN B C 1
ATOM 3909 O O . GLN B 1 211 ? -20.016 0.648 10.812 1 97.56 211 GLN B O 1
ATOM 3914 N N . ALA B 1 212 ? -19.922 2.625 9.898 1 98.75 212 ALA B N 1
ATOM 3915 C CA . ALA B 1 212 ? -18.547 2.879 10.281 1 98.75 212 ALA B CA 1
ATOM 3916 C C . ALA B 1 212 ? -18.453 3.367 11.727 1 98.75 212 ALA B C 1
ATOM 3918 O O . ALA B 1 212 ? -19.25 4.203 12.156 1 98.75 212 ALA B O 1
ATOM 3919 N N . ASP B 1 213 ? -17.531 2.82 12.477 1 98.88 213 ASP B N 1
ATOM 3920 C CA . ASP B 1 213 ? -17.141 3.363 13.773 1 98.88 213 ASP B CA 1
ATOM 3921 C C . ASP B 1 213 ? -16.219 4.562 13.617 1 98.88 213 ASP B C 1
ATOM 3923 O O . ASP B 1 213 ? -16.172 5.434 14.492 1 98.88 213 ASP B O 1
ATOM 3927 N N . ILE B 1 214 ? -15.469 4.566 12.562 1 98.94 214 ILE B N 1
ATOM 3928 C CA . ILE B 1 214 ? -14.508 5.617 12.234 1 98.94 214 ILE B CA 1
ATOM 3929 C C . ILE B 1 214 ? -14.648 5.992 10.758 1 98.94 214 ILE B C 1
ATOM 3931 O O . ILE B 1 214 ? -14.672 5.121 9.891 1 98.94 214 ILE B O 1
ATOM 3935 N N . ILE B 1 215 ? -14.805 7.227 10.461 1 98.94 215 ILE B N 1
ATOM 3936 C CA . ILE B 1 215 ? -14.812 7.746 9.094 1 98.94 215 ILE B CA 1
ATOM 3937 C C . ILE B 1 215 ? -13.664 8.734 8.914 1 98.94 215 ILE B C 1
ATOM 3939 O O . ILE B 1 215 ? -13.531 9.695 9.68 1 98.94 215 ILE B O 1
ATOM 3943 N N . VAL B 1 216 ? -12.766 8.492 8 1 98.94 216 VAL B N 1
ATOM 3944 C CA . VAL B 1 216 ? -11.742 9.445 7.586 1 98.94 216 VAL B CA 1
ATOM 3945 C C . VAL B 1 216 ? -12.023 9.914 6.16 1 98.94 216 VAL B C 1
ATOM 3947 O O . VAL B 1 216 ? -12.016 9.117 5.223 1 98.94 216 VAL B O 1
ATOM 3950 N N . VAL B 1 217 ? -12.281 11.195 5.977 1 98.94 217 VAL B N 1
ATOM 3951 C CA . VAL B 1 217 ? -12.672 11.695 4.664 1 98.94 217 VAL B CA 1
ATOM 3952 C C . VAL B 1 217 ? -11.617 12.672 4.148 1 98.94 217 VAL B C 1
ATOM 3954 O O . VAL B 1 217 ? -11.203 13.586 4.863 1 98.94 217 VAL B O 1
ATOM 3957 N N . ALA B 1 218 ? -11.102 12.43 2.941 1 98.38 218 ALA B N 1
ATOM 3958 C CA . ALA B 1 218 ? -10.055 13.219 2.307 1 98.38 218 ALA B CA 1
ATOM 3959 C C . ALA B 1 218 ? -10.281 13.336 0.802 1 98.38 218 ALA B C 1
ATOM 3961 O O . ALA B 1 218 ? -9.469 12.859 0.006 1 98.38 218 ALA B O 1
ATOM 3962 N N . VAL B 1 219 ? -11.281 14.039 0.315 1 97.56 219 VAL B N 1
ATOM 3963 C CA . VAL B 1 219 ? -11.625 14.047 -1.104 1 97.56 219 VAL B CA 1
ATOM 3964 C C . VAL B 1 219 ? -11.625 15.477 -1.63 1 97.56 219 VAL B C 1
ATOM 3966 O O . VAL B 1 219 ? -11.562 15.703 -2.842 1 97.56 219 VAL B O 1
ATOM 3969 N N . GLY B 1 220 ? -11.836 16.5 -0.768 1 96.06 220 GLY B N 1
ATOM 3970 C CA . GLY B 1 220 ? -11.875 17.891 -1.199 1 96.06 220 GLY B CA 1
ATOM 3971 C C . GLY B 1 220 ? -13.227 18.312 -1.751 1 96.06 220 GLY B C 1
ATOM 3972 O O . GLY B 1 220 ? -13.297 19.047 -2.734 1 96.06 220 GLY B O 1
ATOM 3973 N N . LYS B 1 221 ? -14.281 17.812 -1.196 1 97.38 221 LYS B N 1
ATOM 3974 C CA . LYS B 1 221 ? -15.656 18.172 -1.551 1 97.38 221 LYS B CA 1
ATOM 3975 C C . LYS B 1 221 ? -16.453 18.594 -0.321 1 97.38 221 LYS B C 1
ATOM 3977 O O . LYS B 1 221 ? -16.859 17.766 0.484 1 97.38 221 LYS B O 1
ATOM 3982 N N . PRO B 1 222 ? -16.766 19.891 -0.248 1 96.88 222 PRO B N 1
ATOM 3983 C CA . PRO B 1 222 ? -17.438 20.406 0.943 1 96.88 222 PRO B CA 1
ATOM 3984 C C . PRO B 1 222 ? -18.781 19.719 1.194 1 96.88 222 PRO B C 1
ATOM 3986 O O . PRO B 1 222 ? -19.594 19.578 0.273 1 96.88 222 PRO B O 1
ATOM 3989 N N . GLY B 1 223 ? -18.938 19.234 2.402 1 96.5 223 GLY B N 1
ATOM 3990 C CA . GLY B 1 223 ? -20.234 18.75 2.844 1 96.5 223 GLY B CA 1
ATOM 3991 C C . GLY B 1 223 ? -20.578 17.391 2.273 1 96.5 223 GLY B C 1
ATOM 3992 O O . GLY B 1 223 ? -21.75 17 2.262 1 96.5 223 GLY B O 1
ATOM 3993 N N . LEU B 1 224 ? -19.641 16.688 1.74 1 98.31 224 LEU B N 1
ATOM 3994 C CA . LEU B 1 224 ? -19.891 15.367 1.151 1 98.31 224 LEU B CA 1
ATOM 3995 C C . LEU B 1 224 ? -20.5 14.422 2.174 1 98.31 224 LEU B C 1
ATOM 3997 O O . LEU B 1 224 ? -21.438 13.68 1.858 1 98.31 224 LEU B O 1
ATOM 4001 N N . ILE B 1 225 ? -19.953 14.391 3.398 1 98.88 225 ILE B N 1
ATOM 4002 C CA . ILE B 1 225 ? -20.469 13.547 4.465 1 98.88 225 ILE B CA 1
ATOM 4003 C C . ILE B 1 225 ? -21.531 14.305 5.258 1 98.88 225 ILE B C 1
ATOM 4005 O O . ILE B 1 225 ? -21.25 15.352 5.84 1 98.88 225 ILE B O 1
ATOM 4009 N N . THR B 1 226 ? -22.703 13.82 5.273 1 98.81 226 THR B N 1
ATOM 4010 C CA . THR B 1 226 ? -23.828 14.477 5.938 1 98.81 226 THR B CA 1
ATOM 4011 C C . THR B 1 226 ? -24.281 13.672 7.145 1 98.81 226 THR B C 1
ATOM 4013 O O . THR B 1 226 ? -23.828 12.539 7.355 1 98.81 226 THR B O 1
ATOM 4016 N N . LYS B 1 227 ? -25.125 14.234 7.895 1 98.75 227 LYS B N 1
ATOM 4017 C CA . LYS B 1 227 ? -25.578 13.68 9.164 1 98.75 227 LYS B CA 1
ATOM 4018 C C . LYS B 1 227 ? -26.188 12.297 8.969 1 98.75 227 LYS B C 1
ATOM 4020 O O . LYS B 1 227 ? -25.953 11.391 9.781 1 98.75 227 LYS B O 1
ATOM 4025 N N . ASP B 1 228 ? -26.938 12.078 7.938 1 98.56 228 ASP B N 1
ATOM 4026 C CA . ASP B 1 228 ? -27.672 10.836 7.711 1 98.56 228 ASP B CA 1
ATOM 4027 C C . ASP B 1 228 ? -26.734 9.695 7.352 1 98.56 228 ASP B C 1
ATOM 4029 O O . ASP B 1 228 ? -27.125 8.523 7.371 1 98.56 228 ASP B O 1
ATOM 4033 N N . MET B 1 229 ? -25.453 10.039 7.129 1 98.81 229 MET B N 1
ATOM 4034 C CA . MET B 1 229 ? -24.469 9.039 6.734 1 98.81 229 MET B CA 1
ATOM 4035 C C . MET B 1 229 ? -23.688 8.547 7.945 1 98.81 229 MET B C 1
ATOM 4037 O O . MET B 1 229 ? -22.891 7.605 7.836 1 98.81 229 MET B O 1
ATOM 4041 N N . VAL B 1 230 ? -23.906 9.102 9.117 1 98.81 230 VAL B N 1
ATOM 4042 C CA . VAL B 1 230 ? -22.984 8.859 10.234 1 98.81 230 VAL B CA 1
ATOM 4043 C C . VAL B 1 230 ? -23.703 8.055 11.32 1 98.81 230 VAL B C 1
ATOM 4045 O O . VAL B 1 230 ? -24.781 8.43 11.766 1 98.81 230 VAL B O 1
ATOM 4048 N N . LYS B 1 231 ? -23.016 6.988 11.688 1 98.12 231 LYS B N 1
ATOM 4049 C CA . LYS B 1 231 ? -23.438 6.172 12.82 1 98.12 231 LYS B CA 1
ATOM 4050 C C . LYS B 1 231 ? -23.344 6.961 14.125 1 98.12 231 LYS B C 1
ATOM 4052 O O . LYS B 1 231 ? -22.344 7.617 14.391 1 98.12 231 LYS B O 1
ATOM 4057 N N . PRO B 1 232 ? -24.469 7.008 14.922 1 98.56 232 PRO B N 1
ATOM 4058 C CA . PRO B 1 232 ? -24.344 7.684 16.203 1 98.56 232 PRO B CA 1
ATOM 4059 C C . PRO B 1 232 ? -23.125 7.199 17.016 1 98.56 232 PRO B C 1
ATOM 4061 O O . PRO B 1 232 ? -22.938 5.988 17.172 1 98.56 232 PRO B O 1
ATOM 4064 N N . GLY B 1 233 ? -22.312 8.102 17.469 1 98.69 233 GLY B N 1
ATOM 4065 C CA . GLY B 1 233 ? -21.172 7.758 18.297 1 98.69 233 GLY B CA 1
ATOM 4066 C C . GLY B 1 233 ? -19.891 7.566 17.5 1 98.69 233 GLY B C 1
ATOM 4067 O O . GLY B 1 233 ? -18.812 7.395 18.078 1 98.69 233 GLY B O 1
ATOM 4068 N N . ALA B 1 234 ? -19.938 7.652 16.188 1 98.88 234 ALA B N 1
ATOM 4069 C CA . ALA B 1 234 ? -18.797 7.41 15.328 1 98.88 234 ALA B CA 1
ATOM 4070 C C . ALA B 1 234 ? -17.75 8.516 15.477 1 98.88 234 ALA B C 1
ATOM 4072 O O . ALA B 1 234 ? -18.078 9.641 15.867 1 98.88 234 ALA B O 1
ATOM 4073 N N . CYS B 1 235 ? -16.531 8.172 15.258 1 98.94 235 CYS B N 1
ATOM 4074 C CA . CYS B 1 235 ? -15.453 9.148 15.164 1 98.94 235 CYS B CA 1
ATOM 4075 C C . CYS B 1 235 ? -15.258 9.617 13.727 1 98.94 235 CYS B C 1
ATOM 4077 O O . CYS B 1 235 ? -15.016 8.805 12.828 1 98.94 235 CYS B O 1
ATOM 4079 N N . VAL B 1 236 ? -15.391 10.914 13.492 1 98.94 236 VAL B N 1
ATOM 4080 C CA . VAL B 1 236 ? -15.312 11.461 12.141 1 98.94 236 VAL B CA 1
ATOM 4081 C C . VAL B 1 236 ? -14.086 12.359 12.023 1 98.94 236 VAL B C 1
ATOM 4083 O O . VAL B 1 236 ? -13.992 13.391 12.695 1 98.94 236 VAL B O 1
ATOM 4086 N N . ILE B 1 237 ? -13.141 11.977 11.188 1 98.94 237 ILE B N 1
ATOM 4087 C CA . ILE B 1 237 ? -11.914 12.734 10.922 1 98.94 237 ILE B CA 1
ATOM 4088 C C . ILE B 1 237 ? -12 13.391 9.547 1 98.94 237 ILE B C 1
ATOM 4090 O O . ILE B 1 237 ? -11.992 12.703 8.523 1 98.94 237 ILE B O 1
ATOM 4094 N N . ASP B 1 238 ? -12.062 14.648 9.547 1 98.88 238 ASP B N 1
ATOM 4095 C CA . ASP B 1 238 ? -12.172 15.422 8.312 1 98.88 238 ASP B CA 1
ATOM 4096 C C . ASP B 1 238 ? -10.805 15.945 7.863 1 98.88 238 ASP B C 1
ATOM 4098 O O . ASP B 1 238 ? -10.32 16.953 8.391 1 98.88 238 ASP B O 1
ATOM 4102 N N . VAL B 1 239 ? -10.211 15.312 6.855 1 98.75 239 VAL B N 1
ATOM 4103 C CA . VAL B 1 239 ? -8.891 15.664 6.34 1 98.75 239 VAL B CA 1
ATOM 4104 C C . VAL B 1 239 ? -9.031 16.719 5.242 1 98.75 239 VAL B C 1
ATOM 4106 O O . VAL B 1 239 ? -8.086 17.453 4.949 1 98.75 239 VAL B O 1
ATOM 4109 N N . GLY B 1 240 ? -10.234 16.797 4.648 1 96.94 240 GLY B N 1
ATOM 4110 C CA . GLY B 1 240 ? -10.461 17.719 3.543 1 96.94 240 GLY B CA 1
ATOM 4111 C C . GLY B 1 240 ? -10.289 19.172 3.93 1 96.94 240 GLY B C 1
ATOM 4112 O O . GLY B 1 240 ? -10.664 19.578 5.031 1 96.94 240 GLY B O 1
ATOM 4113 N N . ILE B 1 241 ? -9.727 19.938 3.035 1 93.25 241 ILE B N 1
ATOM 4114 C CA . ILE B 1 241 ? -9.578 21.391 3.178 1 93.25 241 ILE B CA 1
ATOM 4115 C C . ILE B 1 241 ? -10.078 22.078 1.912 1 93.25 241 ILE B C 1
ATOM 4117 O O . ILE B 1 241 ? -9.531 21.875 0.828 1 93.25 241 ILE B O 1
ATOM 4121 N N . ASN B 1 242 ? -11.094 22.812 2.082 1 94.12 242 ASN B N 1
ATOM 4122 C CA . ASN B 1 242 ? -11.695 23.547 0.975 1 94.12 242 ASN B CA 1
ATOM 4123 C C . ASN B 1 242 ? -11.812 25.031 1.293 1 94.12 242 ASN B C 1
ATOM 4125 O O . ASN B 1 242 ? -12.219 25.406 2.396 1 94.12 242 ASN B O 1
ATOM 4129 N N . ARG B 1 243 ? -11.406 25.844 0.338 1 92.12 243 ARG B N 1
ATOM 4130 C CA . ARG B 1 243 ? -11.609 27.281 0.469 1 92.12 243 ARG B CA 1
ATOM 4131 C C . ARG B 1 243 ? -12.914 27.703 -0.202 1 92.12 243 ARG B C 1
ATOM 4133 O O . ARG B 1 243 ? -13.055 27.594 -1.421 1 92.12 243 ARG B O 1
ATOM 4140 N N . ILE B 1 244 ? -13.812 28.109 0.692 1 92.62 244 ILE B N 1
ATOM 4141 C CA . ILE B 1 244 ? -15.094 28.516 0.118 1 92.62 244 ILE B CA 1
ATOM 4142 C C . ILE B 1 244 ? -15.352 29.984 0.435 1 92.62 244 ILE B C 1
ATOM 4144 O O . ILE B 1 244 ? -14.922 30.484 1.479 1 92.62 244 ILE B O 1
ATOM 4148 N N . LYS B 1 245 ? -16.062 30.688 -0.525 1 91.69 245 LYS B N 1
ATOM 4149 C CA . LYS B 1 245 ? -16.438 32.094 -0.336 1 91.69 245 LYS B CA 1
ATOM 4150 C C . LYS B 1 245 ? -17.781 32.219 0.35 1 91.69 245 LYS B C 1
ATOM 4152 O O . LYS B 1 245 ? -18.766 31.594 -0.072 1 91.69 245 LYS B O 1
ATOM 4157 N N . ASP B 1 246 ? -17.734 32.875 1.455 1 86.44 246 ASP B N 1
ATOM 4158 C CA . ASP B 1 246 ? -19.016 33.25 2.055 1 86.44 246 ASP B CA 1
ATOM 4159 C C . ASP B 1 246 ? -19.703 34.344 1.243 1 86.44 246 ASP B C 1
ATOM 4161 O O . ASP B 1 246 ? -19.203 35.469 1.157 1 86.44 246 ASP B O 1
ATOM 4165 N N . GLU B 1 247 ? -20.734 34 0.662 1 84.69 247 GLU B N 1
ATOM 4166 C CA . GLU B 1 247 ? -21.406 34.938 -0.245 1 84.69 247 GLU B CA 1
ATOM 4167 C C . GLU B 1 247 ? -21.938 36.156 0.505 1 84.69 247 GLU B C 1
ATOM 4169 O O . GLU B 1 247 ? -22.031 37.25 -0.064 1 84.69 247 GLU B O 1
ATOM 4174 N N . SER B 1 248 ? -22.266 36.031 1.812 1 87.75 248 SER B N 1
ATOM 4175 C CA . SER B 1 248 ? -22.844 37.094 2.598 1 87.75 248 SER B CA 1
ATOM 4176 C C . SER B 1 248 ? -21.781 38.094 3.029 1 87.75 248 SER B C 1
ATOM 4178 O O . SER B 1 248 ? -22 39.312 3.02 1 87.75 248 SER B O 1
ATOM 4180 N N . THR B 1 249 ? -20.562 37.719 3.283 1 88.81 249 THR B N 1
ATOM 4181 C CA . THR B 1 249 ? -19.5 38.562 3.818 1 88.81 249 THR B CA 1
ATOM 4182 C C . THR B 1 249 ? -18.406 38.781 2.777 1 88.81 249 THR B C 1
ATOM 4184 O O . THR B 1 249 ? -17.594 39.719 2.916 1 88.81 249 THR B O 1
ATOM 4187 N N . GLY B 1 250 ? -18.438 37.938 1.688 1 89.56 250 GLY B N 1
ATOM 4188 C CA . GLY B 1 250 ? -17.406 38 0.677 1 89.56 250 GLY B CA 1
ATOM 4189 C C . GLY B 1 250 ? -16.078 37.406 1.152 1 89.56 250 GLY B C 1
ATOM 4190 O O . GLY B 1 250 ? -15.094 37.406 0.407 1 89.56 250 GLY B O 1
ATOM 4191 N N . GLN B 1 251 ? -16.109 37.031 2.377 1 90 251 GLN B N 1
ATOM 4192 C CA . GLN B 1 251 ? -14.883 36.5 2.955 1 90 251 GLN B CA 1
ATOM 4193 C C . GLN B 1 251 ? -14.734 35 2.654 1 90 251 GLN B C 1
ATOM 4195 O O . GLN B 1 251 ? -15.727 34.281 2.496 1 90 251 GLN B O 1
ATOM 4200 N N . PHE B 1 252 ? -13.453 34.562 2.514 1 91.06 252 PHE B N 1
ATOM 4201 C CA . PHE B 1 252 ? -13.164 33.156 2.299 1 91.06 252 PHE B CA 1
ATOM 4202 C C . PHE B 1 252 ? -13 32.438 3.627 1 91.06 252 PHE B C 1
ATOM 4204 O O . PHE B 1 252 ? -12.484 33 4.594 1 91.06 252 PHE B O 1
ATOM 4211 N N . LYS B 1 253 ? -13.562 31.328 3.621 1 91.38 253 LYS B N 1
ATOM 4212 C CA . LYS B 1 253 ? -13.391 30.484 4.805 1 91.38 253 LYS B CA 1
ATOM 4213 C C . LYS B 1 253 ? -12.953 29.078 4.418 1 91.38 253 LYS B C 1
ATOM 4215 O O . LYS B 1 253 ? -13.234 28.609 3.311 1 91.38 253 LYS B O 1
ATOM 4220 N N . LEU B 1 254 ? -12.219 28.406 5.316 1 93.31 254 LEU B N 1
ATOM 4221 C CA . LEU B 1 254 ? -11.797 27.031 5.133 1 93.31 254 LEU B CA 1
ATOM 4222 C C . LEU B 1 254 ? -12.82 26.062 5.723 1 93.31 254 LEU B C 1
ATOM 4224 O O . LEU B 1 254 ? -13.266 26.234 6.859 1 93.31 254 LEU B O 1
ATOM 4228 N N . VAL B 1 255 ? -13.273 25.125 4.945 1 96.38 255 VAL B N 1
ATOM 4229 C CA . VAL B 1 255 ? -14.188 24.094 5.418 1 96.38 255 VAL B CA 1
ATOM 4230 C C . VAL B 1 255 ? -13.688 22.719 4.988 1 96.38 255 VAL B C 1
ATOM 4232 O O . VAL B 1 255 ? -12.852 22.609 4.086 1 96.38 255 VAL B O 1
ATOM 4235 N N . GLY B 1 256 ? -14.156 21.719 5.648 1 97.94 256 GLY B N 1
ATOM 4236 C CA . GLY B 1 256 ? -13.766 20.359 5.301 1 97.94 256 GLY B CA 1
ATOM 4237 C C . GLY B 1 256 ? -14.734 19.688 4.336 1 97.94 256 GLY B C 1
ATOM 4238 O O . GLY B 1 256 ? -15.422 20.375 3.572 1 97.94 256 GLY B O 1
ATOM 4239 N N . ASP B 1 257 ? -14.688 18.391 4.316 1 98.69 257 ASP B N 1
ATOM 4240 C CA . ASP B 1 257 ? -15.547 17.562 3.467 1 98.69 257 ASP B CA 1
ATOM 4241 C C . ASP B 1 257 ? -16.828 17.188 4.191 1 98.69 257 ASP B C 1
ATOM 4243 O O . ASP B 1 257 ? -17.766 16.656 3.58 1 98.69 257 ASP B O 1
ATOM 4247 N N . VAL B 1 258 ? -16.922 17.453 5.508 1 98.81 258 VAL B N 1
ATOM 4248 C CA . VAL B 1 258 ? -18.016 17.031 6.371 1 98.81 258 VAL B CA 1
ATOM 4249 C C . VAL B 1 258 ? -18.922 18.219 6.691 1 98.81 258 VAL B C 1
ATOM 4251 O O . VAL B 1 258 ? -18.438 19.328 6.957 1 98.81 258 VAL B O 1
ATOM 4254 N N . ASP B 1 259 ? -20.219 18.031 6.629 1 98.56 259 ASP B N 1
ATOM 4255 C CA . ASP B 1 259 ? -21.156 19 7.195 1 98.56 259 ASP B CA 1
ATOM 4256 C C . ASP B 1 259 ? -21.016 19.078 8.711 1 98.56 259 ASP B C 1
ATOM 4258 O O . ASP B 1 259 ? -21.766 18.406 9.445 1 98.56 259 ASP B O 1
ATOM 4262 N N . PHE B 1 260 ? -20.141 19.906 9.141 1 98.44 260 PHE B N 1
ATOM 4263 C CA . PHE B 1 260 ? -19.656 19.906 10.516 1 98.44 260 PHE B CA 1
ATOM 4264 C C . PHE B 1 260 ? -20.812 20.141 11.492 1 98.44 260 PHE B C 1
ATOM 4266 O O . PHE B 1 260 ? -20.969 19.391 12.461 1 98.44 260 PHE B O 1
ATOM 4273 N N . GLU B 1 261 ? -21.578 21.094 11.25 1 98 261 GLU B N 1
ATOM 4274 C CA . GLU B 1 261 ? -22.641 21.5 12.172 1 98 261 GLU B CA 1
ATOM 4275 C C . GLU B 1 261 ? -23.688 20.391 12.328 1 98 261 GLU B C 1
ATOM 4277 O O . GLU B 1 261 ? -24.172 20.141 13.438 1 98 261 GLU B O 1
ATOM 4282 N N . GLU B 1 262 ? -24.016 19.75 11.297 1 98.62 262 GLU B N 1
ATOM 4283 C CA . GLU B 1 262 ? -25.031 18.703 11.359 1 98.62 262 GLU B CA 1
ATOM 4284 C C . GLU B 1 262 ? -24.438 17.391 11.883 1 98.62 262 GLU B C 1
ATOM 4286 O O . GLU B 1 262 ? -25.047 16.719 12.727 1 98.62 262 GLU B O 1
ATOM 4291 N N . VAL B 1 263 ? -23.266 17.031 11.477 1 98.81 263 VAL B N 1
ATOM 4292 C CA . VAL B 1 263 ? -22.656 15.75 11.812 1 98.81 263 VAL B CA 1
ATOM 4293 C C . VAL B 1 263 ? -22.281 15.727 13.289 1 98.81 263 VAL B C 1
ATOM 4295 O O . VAL B 1 263 ? -22.375 14.695 13.953 1 98.81 263 VAL B O 1
ATOM 4298 N N . ARG B 1 264 ? -21.875 16.891 13.836 1 98.62 264 ARG B N 1
ATOM 4299 C CA . ARG B 1 264 ? -21.453 16.922 15.234 1 98.62 264 ARG B CA 1
ATOM 4300 C C . ARG B 1 264 ? -22.625 16.594 16.156 1 98.62 264 ARG B C 1
ATOM 4302 O O . ARG B 1 264 ? -22.422 16.312 17.344 1 98.62 264 ARG B O 1
ATOM 4309 N N . GLN B 1 265 ? -23.828 16.641 15.609 1 98.62 265 GLN B N 1
ATOM 4310 C CA . GLN B 1 265 ? -25.016 16.344 16.406 1 98.62 265 GLN B CA 1
ATOM 4311 C C . GLN B 1 265 ? -25.172 14.852 16.625 1 98.62 265 GLN B C 1
ATOM 4313 O O . GLN B 1 265 ? -25.922 14.414 17.5 1 98.62 265 GLN B O 1
ATOM 4318 N N . VAL B 1 266 ? -24.531 14.031 15.836 1 98.75 266 VAL B N 1
ATOM 4319 C CA . VAL B 1 266 ? -24.734 12.594 15.906 1 98.75 266 VAL B CA 1
ATOM 4320 C C . VAL B 1 266 ? -23.406 11.883 16.188 1 98.75 266 VAL B C 1
ATOM 4322 O O . VAL B 1 266 ? -23.375 10.859 16.859 1 98.75 266 VAL B O 1
ATOM 4325 N N . ALA B 1 267 ? -22.297 12.375 15.797 1 98.81 267 ALA B N 1
ATOM 4326 C CA . ALA B 1 267 ? -20.984 11.75 15.977 1 98.81 267 ALA B CA 1
ATOM 4327 C C . ALA B 1 267 ? -20.578 11.742 17.438 1 98.81 267 ALA B C 1
ATOM 4329 O O . ALA B 1 267 ? -21.094 12.516 18.25 1 98.81 267 ALA B O 1
ATOM 4330 N N . GLY B 1 268 ? -19.688 10.789 17.766 1 98.88 268 GLY B N 1
ATOM 4331 C CA . GLY B 1 268 ? -19.078 10.797 19.094 1 98.88 268 GLY B CA 1
ATOM 4332 C C . GLY B 1 268 ? -17.875 11.727 19.188 1 98.88 268 GLY B C 1
ATOM 4333 O O . GLY B 1 268 ? 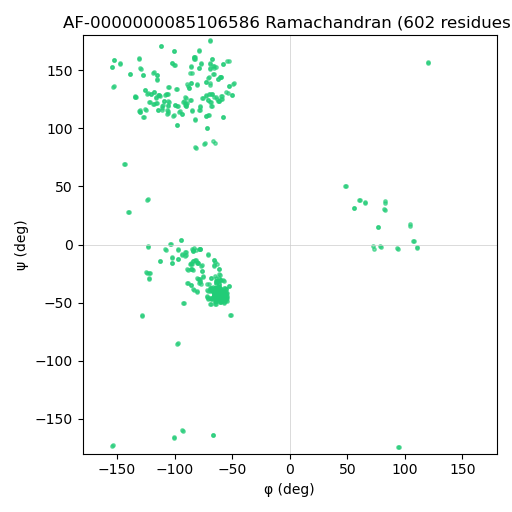-17.656 12.352 20.234 1 98.88 268 GLY B O 1
ATOM 4334 N N . HIS B 1 269 ? -17.094 11.789 18.188 1 98.94 269 HIS B N 1
ATOM 4335 C CA . HIS B 1 269 ? -15.922 12.648 18.031 1 98.94 269 HIS B CA 1
ATOM 4336 C C . HIS B 1 269 ? -15.844 13.227 16.625 1 98.94 269 HIS B C 1
ATOM 4338 O O . HIS B 1 269 ? -16.266 12.578 15.656 1 98.94 269 HIS B O 1
ATOM 4344 N N . ILE B 1 270 ? -15.336 14.438 16.5 1 98.88 270 ILE B N 1
ATOM 4345 C CA . ILE B 1 270 ? -15.258 15.031 15.164 1 98.88 270 ILE B CA 1
ATOM 4346 C C . ILE B 1 270 ? -14.125 16.047 15.125 1 98.88 270 ILE B C 1
ATOM 4348 O O . ILE B 1 270 ? -13.914 16.797 16.094 1 98.88 270 ILE B O 1
ATOM 4352 N N . THR B 1 271 ? -13.305 16.062 14.086 1 98.88 271 THR B N 1
ATOM 4353 C CA . THR B 1 271 ? -12.289 17.094 13.914 1 98.88 271 THR B CA 1
ATOM 4354 C C . THR B 1 271 ? -12.875 18.312 13.211 1 98.88 271 THR B C 1
ATOM 4356 O O . THR B 1 271 ? -13.625 18.188 12.242 1 98.88 271 THR B O 1
ATOM 4359 N N . PRO B 1 272 ? -12.492 19.453 13.688 1 98.56 272 PRO B N 1
ATOM 4360 C CA . PRO B 1 272 ? -12.875 20.656 12.969 1 98.56 272 PRO B CA 1
ATOM 4361 C C . PRO B 1 272 ? -11.945 20.969 11.797 1 98.56 272 PRO B C 1
ATOM 4363 O O . PRO B 1 272 ? -10.836 20.438 11.727 1 98.56 272 PRO B O 1
ATOM 4366 N N . VAL B 1 273 ? -12.383 21.766 10.898 1 97.5 273 VAL B N 1
ATOM 4367 C CA . VAL B 1 273 ? -11.578 22.328 9.828 1 97.5 273 VAL B CA 1
ATOM 4368 C C . VAL B 1 273 ? -11.781 23.844 9.766 1 97.5 273 VAL B C 1
ATOM 4370 O O . VAL B 1 273 ? -12.883 24.312 9.469 1 97.5 273 VAL B O 1
ATOM 4373 N N . PRO B 1 274 ? -10.891 24.609 10.023 1 95.81 274 PRO B N 1
ATOM 4374 C CA . PRO B 1 274 ? -9.508 24.266 10.375 1 95.81 274 PRO B CA 1
ATOM 4375 C C . PRO B 1 274 ? -9.359 23.828 11.828 1 95.81 274 PRO B C 1
ATOM 4377 O O . PRO B 1 274 ? -10.312 23.938 12.609 1 95.81 274 PRO B O 1
ATOM 4380 N N . GLY B 1 275 ? -8.141 23.219 12.148 1 97.62 275 GLY B N 1
ATOM 4381 C CA . GLY B 1 275 ? -7.781 23.016 13.539 1 97.62 275 GLY B CA 1
ATOM 4382 C C . GLY B 1 275 ? -7.789 21.562 13.945 1 97.62 275 GLY B C 1
ATOM 4383 O O . GLY B 1 275 ? -7.488 21.234 15.094 1 97.62 275 GLY B O 1
ATOM 4384 N N . GLY B 1 276 ? -8.164 20.719 13.023 1 98.12 276 GLY B N 1
ATOM 4385 C CA . GLY B 1 276 ? -8.18 19.297 13.297 1 98.12 276 GLY B CA 1
ATOM 4386 C C . GLY B 1 276 ? -6.93 18.578 12.812 1 98.12 276 GLY B C 1
ATOM 4387 O O . GLY B 1 276 ? -5.941 18.484 13.539 1 98.12 276 GLY B O 1
ATOM 4388 N N . VAL B 1 277 ? -6.891 18.172 11.531 1 98.5 277 VAL B N 1
ATOM 4389 C CA . VAL B 1 277 ? -5.848 17.312 10.984 1 98.5 277 VAL B CA 1
ATOM 4390 C C . VAL B 1 277 ? -4.66 18.156 10.531 1 98.5 277 VAL B C 1
ATOM 4392 O O . VAL B 1 277 ? -3.508 17.734 10.656 1 98.5 277 VAL B O 1
ATOM 4395 N N . GLY B 1 278 ? -4.879 19.344 10.016 1 97 278 GLY B N 1
ATOM 4396 C CA . GLY B 1 278 ? -3.842 20.203 9.477 1 97 278 GLY B CA 1
ATOM 4397 C C . GLY B 1 278 ? -2.68 20.406 10.43 1 97 278 GLY B C 1
ATOM 4398 O O . GLY B 1 278 ? -1.536 20.078 10.102 1 97 278 GLY B O 1
ATOM 4399 N N . PRO B 1 279 ? -2.936 20.969 11.594 1 97.81 279 PRO B N 1
ATOM 4400 C CA . PRO B 1 279 ? -1.864 21.156 12.57 1 97.81 279 PRO B CA 1
ATOM 4401 C C . PRO B 1 279 ? -1.097 19.875 12.859 1 97.81 279 PRO B C 1
ATOM 4403 O O . PRO B 1 279 ? 0.119 19.906 13.062 1 97.81 279 PRO B O 1
ATOM 4406 N N . MET B 1 280 ? -1.774 18.75 12.867 1 98.62 280 MET B N 1
ATOM 4407 C CA . MET B 1 280 ? -1.141 17.469 13.148 1 98.62 280 MET B CA 1
ATOM 4408 C C . MET B 1 280 ? -0.199 17.062 12.023 1 98.62 280 MET B C 1
ATOM 4410 O O . MET B 1 280 ? 0.831 16.422 12.266 1 98.62 280 MET B O 1
ATOM 4414 N N . THR B 1 281 ? -0.614 17.375 10.766 1 98 281 THR B N 1
ATOM 4415 C CA . THR B 1 281 ? 0.256 17.094 9.625 1 98 281 THR B CA 1
ATOM 4416 C C . THR B 1 281 ? 1.619 17.75 9.82 1 98 281 THR B C 1
ATOM 4418 O O . THR B 1 281 ? 2.656 17.109 9.633 1 98 281 THR B O 1
ATOM 4421 N N . VAL B 1 282 ? 1.631 18.969 10.234 1 98.25 282 VAL B N 1
ATOM 4422 C CA . VAL B 1 282 ? 2.861 19.734 10.453 1 98.25 282 VAL B CA 1
ATOM 4423 C C . VAL B 1 282 ? 3.648 19.109 11.609 1 98.25 282 VAL B C 1
ATOM 4425 O O . VAL B 1 282 ? 4.863 18.922 11.508 1 98.25 282 VAL B O 1
ATOM 4428 N N . ALA B 1 283 ? 2.973 18.766 12.68 1 98.69 283 ALA B N 1
ATOM 4429 C CA . ALA B 1 283 ? 3.629 18.156 13.836 1 98.69 283 ALA B CA 1
ATOM 4430 C C . ALA B 1 283 ? 4.305 16.844 13.461 1 98.69 283 ALA B C 1
ATOM 4432 O O . ALA B 1 283 ? 5.422 16.562 13.898 1 98.69 283 ALA B O 1
ATOM 4433 N N . MET B 1 284 ? 3.625 16.078 12.633 1 98.75 284 MET B N 1
ATOM 4434 C CA . MET B 1 284 ? 4.172 14.773 12.273 1 98.75 284 MET B CA 1
ATOM 4435 C C . MET B 1 284 ? 5.32 14.922 11.281 1 98.75 284 MET B C 1
ATOM 4437 O O . MET B 1 284 ? 6.223 14.086 11.234 1 98.75 284 MET B O 1
ATOM 4441 N N . LEU B 1 285 ? 5.262 16 10.516 1 98.69 285 LEU B N 1
ATOM 4442 C CA . LEU B 1 285 ? 6.426 16.312 9.695 1 98.69 285 LEU B CA 1
ATOM 4443 C C . LEU B 1 285 ? 7.664 16.531 10.562 1 98.69 285 LEU B C 1
ATOM 4445 O O . LEU B 1 285 ? 8.75 16.047 10.227 1 98.69 285 LEU B O 1
ATOM 4449 N N . MET B 1 286 ? 7.551 17.234 11.695 1 98.81 286 MET B N 1
ATOM 4450 C CA . MET B 1 286 ? 8.648 17.438 12.641 1 98.81 286 MET B CA 1
ATOM 4451 C C . MET B 1 286 ? 9.086 16.094 13.234 1 98.81 286 MET B C 1
ATOM 4453 O O . MET B 1 286 ? 10.281 15.836 13.359 1 98.81 286 MET B O 1
ATOM 4457 N N . HIS B 1 287 ? 8.078 15.312 13.555 1 98.81 287 HIS B N 1
ATOM 4458 C CA . HIS B 1 287 ? 8.359 13.977 14.094 1 98.81 287 HIS B CA 1
ATOM 4459 C C . HIS B 1 287 ? 9.219 13.172 13.125 1 98.81 287 HIS B C 1
ATOM 4461 O O . HIS B 1 287 ? 10.234 12.594 13.523 1 98.81 287 HIS B O 1
ATOM 4467 N N . ASN B 1 288 ? 8.805 13.125 11.867 1 98.81 288 ASN B N 1
ATOM 4468 C CA . ASN B 1 288 ? 9.555 12.391 10.852 1 98.81 288 ASN B CA 1
ATOM 4469 C C . ASN B 1 288 ? 10.961 12.961 10.68 1 98.81 288 ASN B C 1
ATOM 4471 O O . ASN B 1 288 ? 11.914 12.211 10.422 1 98.81 288 ASN B O 1
ATOM 4475 N N . THR B 1 289 ? 11.117 14.273 10.781 1 98.81 289 THR B N 1
ATOM 4476 C CA . THR B 1 289 ? 12.414 14.922 10.617 1 98.81 289 THR B CA 1
ATOM 4477 C C . THR B 1 289 ? 13.367 14.508 11.742 1 98.81 289 THR B C 1
ATOM 4479 O O . THR B 1 289 ? 14.531 14.203 11.492 1 98.81 289 THR B O 1
ATOM 4482 N N . LEU B 1 290 ? 12.898 14.461 12.961 1 98.56 290 LEU B N 1
ATOM 4483 C CA . LEU B 1 290 ? 13.727 14.031 14.07 1 98.56 290 LEU B CA 1
ATOM 4484 C C . LEU B 1 290 ? 14.102 12.555 13.93 1 98.56 290 LEU B C 1
ATOM 4486 O O . LEU B 1 290 ? 15.25 12.172 14.172 1 98.56 290 LEU B O 1
ATOM 4490 N N . LYS B 1 291 ? 13.086 11.789 13.602 1 98.25 291 LYS B N 1
ATOM 4491 C CA . LYS B 1 291 ? 13.344 10.375 13.359 1 98.25 291 LYS B CA 1
ATOM 4492 C C . LYS B 1 291 ? 14.422 10.18 12.297 1 98.25 291 LYS B C 1
ATOM 4494 O O . LYS B 1 291 ? 15.328 9.359 12.461 1 98.25 291 LYS B O 1
ATOM 4499 N N . ALA B 1 292 ? 14.273 10.922 11.227 1 98.44 292 ALA B N 1
ATOM 4500 C CA . ALA B 1 292 ? 15.258 10.859 10.141 1 98.44 292 ALA B CA 1
ATOM 4501 C C . ALA B 1 292 ? 16.641 11.258 10.633 1 98.44 292 ALA B C 1
ATOM 4503 O O . ALA B 1 292 ? 17.641 10.633 10.266 1 98.44 292 ALA B O 1
ATOM 4504 N N . ALA B 1 293 ? 16.719 12.289 11.438 1 98.12 293 ALA B N 1
ATOM 4505 C CA . ALA B 1 293 ? 18 12.758 11.984 1 98.12 293 ALA B CA 1
ATOM 4506 C C . ALA B 1 293 ? 18.688 11.664 12.789 1 98.12 293 ALA B C 1
ATOM 4508 O O . ALA B 1 293 ? 19.891 11.422 12.617 1 98.12 293 ALA B O 1
ATOM 4509 N N . ARG B 1 294 ? 17.938 11.055 13.656 1 97.25 294 ARG B N 1
ATOM 4510 C CA . ARG B 1 294 ? 18.469 9.977 14.484 1 97.25 294 ARG B CA 1
ATOM 4511 C C . ARG B 1 294 ? 19.016 8.844 13.625 1 97.25 294 ARG B C 1
ATOM 4513 O O . ARG B 1 294 ? 20.141 8.367 13.852 1 97.25 294 ARG B O 1
ATOM 4520 N N . LYS B 1 295 ? 18.234 8.445 12.664 1 96.94 295 LYS B N 1
ATOM 4521 C CA . LYS B 1 295 ? 18.609 7.336 11.805 1 96.94 295 LYS B CA 1
ATOM 4522 C C . LYS B 1 295 ? 19.875 7.664 11.008 1 96.94 295 LYS B C 1
ATOM 4524 O O . LYS B 1 295 ? 20.797 6.84 10.914 1 96.94 295 LYS B O 1
ATOM 4529 N N . GLN B 1 296 ? 19.859 8.836 10.414 1 96.69 296 GLN B N 1
ATOM 4530 C CA . GLN B 1 296 ? 21 9.25 9.602 1 96.69 296 GLN B CA 1
ATOM 4531 C C . GLN B 1 296 ? 22.281 9.273 10.422 1 96.69 296 GLN B C 1
ATOM 4533 O O . GLN B 1 296 ? 23.344 8.852 9.953 1 96.69 296 GLN B O 1
ATOM 4538 N N . PHE B 1 297 ? 22.203 9.719 11.617 1 95.5 297 PHE B N 1
ATOM 4539 C CA . PHE B 1 297 ? 23.375 9.789 12.492 1 95.5 297 PHE B CA 1
ATOM 4540 C C . PHE B 1 297 ? 23.828 8.391 12.883 1 95.5 297 PHE B C 1
ATOM 4542 O O . PHE B 1 297 ? 25.031 8.086 12.805 1 95.5 297 PHE B O 1
ATOM 4549 N N . ASP B 1 298 ? 22.891 7.539 13.273 1 94.06 298 ASP B N 1
ATOM 4550 C CA . ASP B 1 298 ? 23.219 6.18 13.695 1 94.06 298 ASP B CA 1
ATOM 4551 C C . ASP B 1 298 ? 23.797 5.371 12.547 1 94.06 298 ASP B C 1
ATOM 4553 O O . ASP B 1 298 ? 24.719 4.562 12.75 1 94.06 298 ASP B O 1
ATOM 4557 N N . ASP B 1 299 ? 23.281 5.566 11.375 1 91.56 299 ASP B N 1
ATOM 4558 C CA . ASP B 1 299 ? 23.781 4.863 10.203 1 91.56 299 ASP B CA 1
ATOM 4559 C C . ASP B 1 299 ? 25.219 5.285 9.883 1 91.56 299 ASP B C 1
ATOM 4561 O O . ASP B 1 299 ? 26.031 4.457 9.469 1 91.56 299 ASP B O 1
ATOM 4565 N N . ARG B 1 300 ? 25.594 6.613 10.055 1 87.81 300 ARG B N 1
ATOM 4566 C CA . ARG B 1 300 ? 26.938 7.117 9.805 1 87.81 300 ARG B CA 1
ATOM 4567 C C . ARG B 1 300 ? 27.938 6.562 10.828 1 87.81 300 ARG B C 1
ATOM 4569 O O . ARG B 1 300 ? 29.094 6.312 10.5 1 87.81 300 ARG B O 1
ATOM 4576 N N . LYS B 1 301 ? 27.469 6.254 12.016 1 85.56 301 LYS B N 1
ATOM 4577 C CA . LYS B 1 301 ? 28.328 5.711 13.047 1 85.56 301 LYS B CA 1
ATOM 4578 C C . LYS B 1 301 ? 28.609 4.23 12.812 1 85.56 301 LYS B C 1
ATOM 4580 O O . LYS B 1 301 ? 29.703 3.736 13.141 1 85.56 301 LYS B O 1
ATOM 4585 N N . SER B 1 302 ? 27.688 3.52 12.234 1 79.56 302 SER B N 1
ATOM 4586 C CA . SER B 1 302 ? 27.844 2.086 12.008 1 79.56 302 SER B CA 1
ATOM 4587 C C . SER B 1 302 ? 28.594 1.802 10.711 1 79.56 302 SER B C 1
ATOM 4589 O O . SER B 1 302 ? 29.078 0.688 10.5 1 79.56 302 SER B O 1
ATOM 4591 N N . SER B 1 303 ? 28.734 2.77 9.781 1 72.62 303 SER B N 1
ATOM 4592 C CA . SER B 1 303 ? 29.453 2.592 8.516 1 72.62 303 SER B CA 1
ATOM 4593 C C . SER B 1 303 ? 30.938 2.898 8.672 1 72.62 303 SER B C 1
ATOM 4595 O O . SER B 1 303 ? 31.312 3.883 9.312 1 72.62 303 SER B O 1
#

pLDDT: mean 97.22, std 3.26, range [72.62, 98.94]

Organism: Drosophila sechellia (NCBI:txid7238)

Foldseek 3Di:
DAAAQQLQVLLVVLLVVLLVVQVVCVVVPFDAAEEE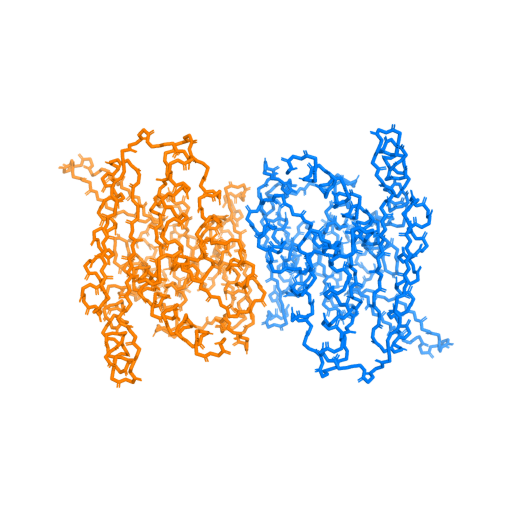EEEEADDPVLVVLVVLLCVSCVSSVHHYDYHYHYLPDAQVNLLVVLVVLQVDLRHLAYHYGDDRHPNHDPLVNLQSHDQLRHLQQLHPVQLVCLLVLHDGNQHLLLVLVVSSCVVVVPQQAAFEEEEEADDSRHRVSNQSQSCDDCPGNSNGHNHHYHYHYDPQDLVNQLVSQQRGLEYEYAHQAAASAAQSSHHAAHAYEFPHWYWDADPVVRDTDIFTNHPVVGNSVRYHYYYGPPRGSSSSSSSSSSVSSVVSSVVSVVVVVVD/DAAAQQLQVLLVVLLVVLLVVQVVCVVVPFDAAEEEEEEEADDPVLVVLVVVLCVSCVSSVHHYDYHYHYLPDAQVNLLVVLVVLQVDLRHLAYHYGDDRHPNHDPLVNLQSHDQLRHLQQLHPVQLVCLLVLHDGNQHLLLVLVVSSCVVVVPQQAAFEEEEEADDSRHRVSNQSQSCDDCPGNSNGHNHHYHYHYPPQDLVNQLVSQLRGLEYEYAHQAAASAAQSSHHAAHAYEFPHWYWDADPVVRDTDIFTNHPCVGNSVRYHYYYGPPRGSSSSSSSSSSVSSVVSSVVSVVVVVVD

Sequence (606 aa):
MAQIINGKAIAQEVRTKLAHELKEMEAAGYPKPHLTAVIVGEDPASEKYVANKMVACREVGISSETKRLPASTTQEELLQLIADLNKDPQVTGILVQLPVPEHINERTICNAVDVDKDVDGFNEVNIGRTALDMEANIPATPLGVKRLLEHMKIETLGRNAVVVGRSKNVSLPMAILLHADGKYATKAMDATVTICHRYTPPKELARHCRQADIIVVAVGKPGLITKDMVKPGACVIDVGINRIKDESTGQFKLVGDVDFEEVRQVAGHITPVPGGVGPMTVAMLMHNTLKAARKQFDDRKSSMAQIINGKAIAQEVRTKLAHELKEMEAAGYPKPHLTAVIVGEDPASEKYVANKMVACREVGISSETKRLPASTTQEELLQLIADLNKDPQVTGILVQLPVPEHINERTICNAVDVDKDVDGFNEVNIGRTALDMEANIPATPLGVKRLLEHMKIETLGRNAVVVGRSKNVSLPMAILLHADGKYATKAMDATVTICHRYTPPKELARHCRQADIIVVAVGKPGLITKDMVKPGACVIDVGINRIKDESTGQFKLVGDVDFEEVRQVAGHITPVPGGVGPMTVAMLMHNTLKAARKQFDDRKSS